Protein AF-0000000084980316 (afdb_homodimer)

Sequence (642 aa):
MLSRNDYMFKKIIIVFTNKGEKFRIQNDNLIVEDNNGEIILQSTGYRIFSLWIVGNYNITTPLINRAKKFGYSIFLFSHSFRIIESFCIPLEGNTLLRQRQFYNENNFDIAKHFVKNKIENQKYALKKSDLDNLILNNVNLKLDEYYNKIDSIEDDKSLLGIEGAASRLYFSTLFIGKDWKGRKPRVKHDINNCLMDLGYTLLFTYIEALLKCFGFDSYIGVYHKIFYKRKSLVCDMIEPFRPIIDYQIVKMNNLNMIDNNDFTIRNFQVTLNYKDSKKYVGCLMKAILDNREDLFMYVQNYYRAFMKNKNIVDFPVYKFRMLSRNDYMFKKIIIVFTNKGEKFRIQNDNLIVEDNNGEIILQSTGYRIFSLWIVGNYNITTPLINRAKKFGYSIFLFSHSFRIIESFCIPLEGNTLLRQRQFYNENNFDIAKHFVKNKIENQKYALKKSDLDNLILNNVNLKLDEYYNKIDSIEDDKSLLGIEGAASRLYFSTLFIGKDWKGRKPRVKHDINNCLMDLGYTLLFTYIEALLKCFGFDSYIGVYHKIFYKRKSLVCDMIEPFRPIIDYQIVKMNNLNMIDNNDFTIRNFQVTLNYKDSKKYVGCLMKAILDNREDLFMYVQNYYRAFMKNKNIVDFPVYKFR

Secondary structure (DSSP, 8-state):
---HHHHTT-EEEEEEESS--EEEEETTEEEEE-TTS-EEEEEEGGGEEEEEEEE--EEEHHHHHHHHHHT-EEEEE-TTS-EEEEE----TTHHHHHHHHHH-S-HHHHHHHHHHHHHHHHHHHHHHTT--HHHHHHHHHHHHHHHHHGGG--SHHHHHHHHHHHHHHHHHHHTTTS------TTT--SHHHHHHHHHHHHHHHHHHHHHHHTT--TT--SSS---TT--HHHHHHTGGGHHHHHHHHHHHHHTT---GGGEEEETTEEEE-GGGHHHHHHHHHHHHHTTHHHHHHHHHHHHHHHHTT--GGGS------/---HHHHTT-EEEEEEESS--EEEEETTEEEEE-TTS-EEEEEEGGGEEEEEEEE--EEEHHHHHHHHHHT-EEEEE-TTS-EEEEE----TTHHHHHHHHHH-S-HHHHHHHHHHHHHHHHHHHHHHTT--HHHHHHHHHHHHHHHHHGGG--SHHHHHHHHHHHHHHHHHHHTTTS------TTT--SHHHHHHHHHHHHHHHHHHHHHHHTT--TT--SSS---TT--HHHHHHTGGGHHHHHHHHHHHHHTT---GGGEEEETTEEEE-GGGHHHHHHHHHHHHHTTHHHHHHHHHHHHHHHHTT--GGGS------

Nearest PDB structures (foldseek):
  4n06-assembly1_A  TM=7.515E-01  e=4.779E-16  Archaeoglobus fulgidus DSM 4304
  6opm-assembly1_D  TM=7.312E-01  e=1.564E-14  Methanosarcina mazei
  6opm-assembly1_C  TM=6.712E-01  e=4.541E-14  Methanosarcina mazei
  7cr6-assembly1_D  TM=7.604E-01  e=5.358E-11  Synechocystis sp. PCC 6803 substr. Kazusa
  4wj0-assembly1_A  TM=6.503E-01  e=7.715E-12  Pyrococcus horikoshii OT3

Radius of gyration: 29.01 Å; Cα contacts (8 Å, |Δi|>4): 928; chains: 2; bounding box: 63×92×52 Å

Structure (mmCIF, N/CA/C/O backbone):
data_AF-0000000084980316-model_v1
#
loop_
_entity.id
_entity.type
_entity.pdbx_description
1 polymer 'CRISPR-associated endonuclease Cas1'
#
loop_
_atom_site.group_PDB
_atom_site.id
_atom_site.type_symbol
_atom_site.label_atom_id
_atom_site.label_alt_id
_atom_site.label_comp_id
_atom_site.label_asym_id
_atom_site.label_entity_id
_atom_site.label_seq_id
_atom_site.pdbx_PDB_ins_code
_atom_site.Cartn_x
_atom_site.Cartn_y
_atom_site.Cartn_z
_atom_site.occupancy
_atom_site.B_iso_or_equiv
_atom_site.auth_seq_id
_atom_site.auth_comp_id
_atom_site.auth_asym_id
_atom_site.auth_atom_id
_atom_site.pdbx_PDB_model_num
ATOM 1 N N . MET A 1 1 ? -5.055 -6.699 16.484 1 28.53 1 MET A N 1
ATOM 2 C CA . MET A 1 1 ? -5.66 -5.504 17.062 1 28.53 1 MET A CA 1
ATOM 3 C C . MET A 1 1 ? -4.711 -4.836 18.047 1 28.53 1 MET A C 1
ATOM 5 O O . MET A 1 1 ? -4.25 -5.473 19 1 28.53 1 MET A O 1
ATOM 9 N N . LEU A 1 2 ? -4.102 -3.715 17.734 1 39.44 2 LEU A N 1
ATOM 10 C CA . LEU A 1 2 ? -3.18 -3.072 18.672 1 39.44 2 LEU A CA 1
ATOM 11 C C . LEU A 1 2 ? -3.879 -2.725 19.969 1 39.44 2 LEU A C 1
ATOM 13 O O . LEU A 1 2 ? -4.926 -2.072 19.969 1 39.44 2 LEU A O 1
ATOM 17 N N . SER A 1 3 ? -3.717 -3.338 20.969 1 36.78 3 SER A N 1
ATOM 18 C CA . SER A 1 3 ? -4.273 -2.941 22.266 1 36.78 3 SER A CA 1
ATOM 19 C C . SER A 1 3 ? -3.904 -1.502 22.609 1 36.78 3 SER A C 1
ATOM 21 O O . SER A 1 3 ? -2.898 -0.98 22.125 1 36.78 3 SER A O 1
ATOM 23 N N . ARG A 1 4 ? -4.777 -0.68 23.328 1 39.56 4 ARG A N 1
ATOM 24 C CA . ARG A 1 4 ? -4.668 0.677 23.844 1 39.56 4 ARG A CA 1
ATOM 25 C C . ARG A 1 4 ? -3.285 0.922 24.453 1 39.56 4 ARG A C 1
ATOM 27 O O . ARG A 1 4 ? -2.699 1.988 24.25 1 39.56 4 ARG A O 1
ATOM 34 N N . ASN A 1 5 ? -2.883 -0.048 25.25 1 44.59 5 ASN A N 1
ATOM 35 C CA . ASN A 1 5 ? -1.67 0.101 26.047 1 44.59 5 ASN A CA 1
ATOM 36 C C . ASN A 1 5 ? -0.42 0.095 25.172 1 44.59 5 ASN A C 1
ATOM 38 O O . ASN A 1 5 ? 0.581 0.731 25.5 1 44.59 5 ASN A O 1
ATOM 42 N N . ASP A 1 6 ? -0.487 -0.628 24.109 1 47.53 6 ASP A N 1
ATOM 43 C CA . ASP A 1 6 ? 0.7 -0.766 23.266 1 47.53 6 ASP A CA 1
ATOM 44 C C . ASP A 1 6 ? 0.985 0.525 22.5 1 47.53 6 ASP A C 1
ATOM 46 O O . ASP A 1 6 ? 2.145 0.886 22.297 1 47.53 6 ASP A O 1
ATOM 50 N N . TYR A 1 7 ? -0.041 1.207 22.031 1 49.5 7 TYR A N 1
ATOM 51 C CA . TYR A 1 7 ? 0.067 2.439 21.266 1 49.5 7 TYR A CA 1
ATOM 52 C C . TYR A 1 7 ? 0.482 3.605 22.156 1 49.5 7 TYR A C 1
ATOM 54 O O . TYR A 1 7 ? 1.137 4.543 21.688 1 49.5 7 TYR A O 1
ATOM 62 N N . MET A 1 8 ? 0.1 3.436 23.422 1 53 8 MET A N 1
ATOM 63 C CA . MET A 1 8 ? 0.363 4.59 24.281 1 53 8 MET A CA 1
ATOM 64 C C . MET A 1 8 ? 1.858 4.883 24.344 1 53 8 MET A C 1
ATOM 66 O O . MET A 1 8 ? 2.262 6.02 24.594 1 53 8 MET A O 1
ATOM 70 N N . PHE A 1 9 ? 2.654 3.854 23.922 1 64.69 9 PHE A N 1
ATOM 71 C CA . PHE A 1 9 ? 4.059 4.152 24.188 1 64.69 9 PHE A CA 1
ATOM 72 C C . PHE A 1 9 ? 4.852 4.207 22.875 1 64.69 9 PHE A C 1
ATOM 74 O O . PHE A 1 9 ? 6.062 4.438 22.891 1 64.69 9 PHE A O 1
ATOM 81 N N . LYS A 1 10 ? 4.008 4.203 21.797 1 80.69 10 LYS A N 1
ATOM 82 C CA . LYS A 1 10 ? 4.797 4.242 20.562 1 80.69 10 LYS A CA 1
ATOM 83 C C . LYS A 1 10 ? 4.91 5.664 20.031 1 80.69 10 LYS A C 1
ATOM 85 O O . LYS A 1 10 ? 4.047 6.504 20.297 1 80.69 10 LYS A O 1
ATOM 90 N N . LYS A 1 11 ? 6.043 5.898 19.484 1 85.81 11 LYS A N 1
ATOM 91 C CA . LYS A 1 11 ? 6.336 7.254 19.031 1 85.81 11 LYS A CA 1
ATOM 92 C C . LYS A 1 11 ? 6.621 7.273 17.531 1 85.81 11 LYS A C 1
ATOM 94 O O . LYS A 1 11 ? 7.016 6.258 16.953 1 85.81 11 LYS A O 1
ATOM 99 N N . ILE A 1 12 ? 6.266 8.414 16.969 1 88.94 12 ILE A N 1
ATOM 100 C CA . ILE A 1 12 ? 6.695 8.688 15.609 1 88.94 12 ILE A CA 1
ATOM 101 C C . ILE A 1 12 ? 8.102 9.281 15.609 1 88.94 12 ILE A C 1
ATOM 103 O O . ILE A 1 12 ? 8.359 10.273 16.297 1 88.94 12 ILE A O 1
ATOM 107 N N . ILE A 1 13 ? 8.969 8.625 14.945 1 90.94 13 ILE A N 1
ATOM 108 C CA . ILE A 1 13 ? 10.344 9.109 14.852 1 90.94 13 ILE A CA 1
ATOM 109 C C . ILE A 1 13 ? 10.555 9.781 13.5 1 90.94 13 ILE A C 1
ATOM 111 O O . ILE A 1 13 ? 10.32 9.172 12.453 1 90.94 13 ILE A O 1
ATOM 115 N N . ILE A 1 14 ? 10.953 10.969 13.539 1 89.62 14 ILE A N 1
ATOM 116 C CA . ILE A 1 14 ? 11.258 11.719 12.32 1 89.62 14 ILE A CA 1
ATOM 117 C C . ILE A 1 14 ? 12.758 11.953 12.219 1 89.62 14 ILE A C 1
ATOM 119 O O . ILE A 1 14 ? 13.367 12.516 13.133 1 89.62 14 ILE A O 1
ATOM 123 N N . VAL A 1 15 ? 13.375 11.531 11.141 1 90.5 15 VAL A N 1
ATOM 124 C CA . VAL A 1 15 ? 14.805 11.688 10.938 1 90.5 15 VAL A CA 1
ATOM 125 C C . VAL A 1 15 ? 15.062 12.5 9.664 1 90.5 15 VAL A C 1
ATOM 127 O O . VAL A 1 15 ? 14.594 12.133 8.586 1 90.5 15 VAL A O 1
ATOM 130 N N . PHE A 1 16 ? 15.781 13.539 9.789 1 88 16 PHE A N 1
ATOM 131 C CA . PHE A 1 16 ? 16.203 14.336 8.641 1 88 16 PHE A CA 1
ATOM 132 C C . PHE A 1 16 ? 17.578 13.883 8.141 1 88 16 PHE A C 1
ATOM 134 O O . PHE A 1 16 ? 18.547 13.898 8.891 1 88 16 PHE A O 1
ATOM 141 N N . THR A 1 17 ?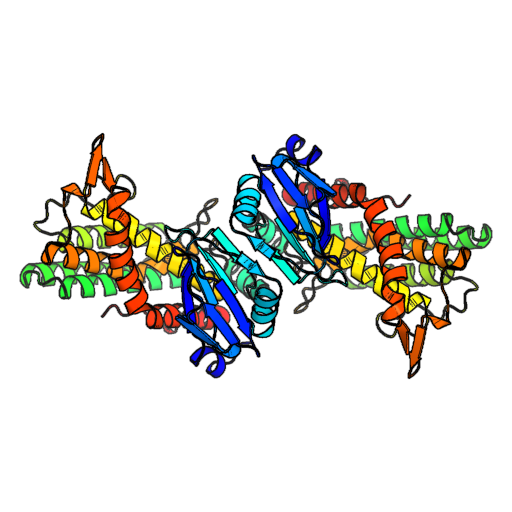 17.703 13.422 6.883 1 88.38 17 THR A N 1
ATOM 142 C CA . THR A 1 17 ? 18.922 12.828 6.348 1 88.38 17 THR A CA 1
ATOM 143 C C . THR A 1 17 ? 19.562 13.75 5.312 1 88.38 17 THR A C 1
ATOM 145 O O . THR A 1 17 ? 19.891 13.32 4.207 1 88.38 17 THR A O 1
ATOM 148 N N . ASN A 1 18 ? 19.75 14.914 5.605 1 79.75 18 ASN A N 1
ATOM 149 C CA . ASN A 1 18 ? 20.312 15.891 4.68 1 79.75 18 ASN A CA 1
ATOM 150 C C . ASN A 1 18 ? 21.828 15.984 4.816 1 79.75 18 ASN A C 1
ATOM 152 O O . ASN A 1 18 ? 22.484 16.609 3.986 1 79.75 18 ASN A O 1
ATOM 156 N N . LYS A 1 19 ? 22.422 15.375 5.816 1 81.12 19 LYS A N 1
ATOM 157 C CA . LYS A 1 19 ? 23.859 15.516 6.074 1 81.12 19 LYS A CA 1
ATOM 158 C C . LYS A 1 19 ? 24.562 14.156 6.02 1 81.12 19 LYS A C 1
ATOM 160 O O . LYS A 1 19 ? 25.641 13.992 6.586 1 81.12 19 LYS A O 1
ATOM 165 N N . GLY A 1 20 ? 23.891 13.133 5.48 1 81.62 20 GLY A N 1
ATOM 166 C CA . GLY A 1 20 ? 24.516 11.828 5.316 1 81.62 20 GLY A CA 1
ATOM 167 C C . GLY A 1 20 ? 24.234 10.883 6.465 1 81.62 20 GLY A C 1
ATOM 168 O O . GLY A 1 20 ? 25.062 10.031 6.797 1 81.62 20 GLY A O 1
ATOM 169 N N . GLU A 1 21 ? 23.219 11.039 7.168 1 86.06 21 GLU A N 1
ATOM 170 C CA . GLU A 1 21 ? 22.812 10.156 8.258 1 86.06 21 GLU A CA 1
ATOM 171 C C . GLU A 1 21 ? 22.562 8.734 7.75 1 86.06 21 GLU A C 1
ATOM 173 O O . GLU A 1 21 ? 22.094 8.547 6.625 1 86.06 21 GLU A O 1
ATOM 178 N N . LYS A 1 22 ? 22.938 7.742 8.68 1 87.88 22 LYS A N 1
ATOM 179 C CA . LYS A 1 22 ? 22.781 6.336 8.328 1 87.88 22 LYS A CA 1
ATOM 180 C C . LYS A 1 22 ? 21.953 5.594 9.359 1 87.88 22 LYS A C 1
ATOM 182 O O . LYS A 1 22 ? 21.984 5.922 10.547 1 87.88 22 LYS A O 1
ATOM 187 N N . PHE A 1 23 ? 21.219 4.617 8.82 1 91.69 23 PHE A N 1
ATOM 188 C CA . PHE A 1 23 ? 20.406 3.779 9.688 1 91.69 23 PHE A CA 1
ATOM 189 C C . PHE A 1 23 ? 21.094 2.443 9.953 1 91.69 23 PHE A C 1
ATOM 191 O O . PHE A 1 23 ? 21.625 1.823 9.031 1 91.69 23 PHE A O 1
ATOM 198 N N . ARG A 1 24 ? 21.078 2.098 11.172 1 90.31 24 ARG A N 1
ATOM 199 C CA . ARG A 1 24 ? 21.656 0.819 11.578 1 90.31 24 ARG A CA 1
ATOM 200 C C . ARG A 1 24 ? 20.75 0.108 12.586 1 90.31 24 ARG A C 1
ATOM 202 O O . ARG A 1 24 ? 20.156 0.748 13.445 1 90.31 24 ARG A O 1
ATOM 209 N N . ILE A 1 25 ? 20.641 -1.232 12.375 1 92.56 25 ILE A N 1
ATOM 210 C CA . ILE A 1 25 ? 19.875 -2.049 13.305 1 92.56 25 ILE A CA 1
ATOM 211 C C . ILE A 1 25 ? 20.828 -2.844 14.203 1 92.56 25 ILE A C 1
ATOM 213 O O . ILE A 1 25 ? 21.719 -3.535 13.703 1 92.56 25 ILE A O 1
ATOM 217 N N . GLN A 1 26 ? 20.672 -2.621 15.492 1 90.69 26 GLN A N 1
ATOM 218 C CA . GLN A 1 26 ? 21.453 -3.365 16.469 1 90.69 26 GLN A CA 1
ATOM 219 C C . GLN A 1 26 ? 20.562 -3.924 17.578 1 90.69 26 GLN A C 1
ATOM 221 O O . GLN A 1 26 ? 19.906 -3.164 18.297 1 90.69 26 GLN A O 1
ATOM 226 N N . ASN A 1 27 ? 20.547 -5.258 17.875 1 88.06 27 ASN A N 1
ATOM 227 C CA . ASN A 1 27 ? 19.781 -5.91 18.922 1 88.06 27 ASN A CA 1
ATOM 228 C C . ASN A 1 27 ? 18.344 -5.383 18.984 1 88.06 27 ASN A C 1
ATOM 230 O O . ASN A 1 27 ? 17.875 -4.992 20.062 1 88.06 27 ASN A O 1
ATOM 234 N N . ASP A 1 28 ? 17.656 -5.145 18.016 1 89.62 28 ASP A N 1
ATOM 235 C CA . ASP A 1 28 ? 16.266 -4.742 17.875 1 89.62 28 ASP A CA 1
ATOM 236 C C . ASP A 1 28 ? 16.109 -3.232 18.047 1 89.62 28 ASP A C 1
ATOM 238 O O . ASP A 1 28 ? 14.992 -2.729 18.188 1 89.62 28 ASP A O 1
ATOM 242 N N . ASN A 1 29 ? 17.312 -2.559 18.062 1 92.62 29 ASN A N 1
ATOM 243 C CA . ASN A 1 29 ? 17.297 -1.103 18.156 1 92.62 29 ASN A CA 1
ATOM 244 C C . ASN A 1 29 ? 17.562 -0.445 16.812 1 92.62 29 ASN A C 1
ATOM 246 O O . ASN A 1 29 ? 18.406 -0.92 16.031 1 92.62 29 ASN A O 1
ATOM 250 N N . LEU A 1 30 ? 16.766 0.558 16.609 1 94.12 30 LEU A N 1
ATOM 251 C CA . LEU A 1 30 ? 17.078 1.45 15.5 1 94.12 30 LEU A CA 1
ATOM 252 C C . LEU A 1 30 ? 18.094 2.514 15.914 1 94.12 30 LEU A C 1
ATOM 254 O O . LEU A 1 30 ? 17.859 3.258 16.875 1 94.12 30 LEU A O 1
ATOM 258 N N . ILE A 1 31 ? 19.203 2.494 15.266 1 94.56 31 ILE A N 1
ATOM 259 C CA . ILE A 1 31 ? 20.25 3.475 15.531 1 94.56 31 ILE A CA 1
ATOM 260 C C . ILE A 1 31 ? 20.453 4.359 14.305 1 94.56 31 ILE A C 1
ATOM 262 O O . ILE A 1 31 ? 20.562 3.859 13.18 1 94.56 31 ILE A O 1
ATOM 266 N N . VAL A 1 32 ? 20.391 5.641 14.531 1 92.75 32 VAL A N 1
ATOM 267 C CA . VAL A 1 32 ? 20.703 6.594 13.477 1 92.75 32 VAL A CA 1
ATOM 268 C C . VAL A 1 32 ? 22.031 7.293 13.789 1 92.75 32 VAL A C 1
ATOM 270 O O . VAL A 1 32 ? 22.188 7.863 14.867 1 92.75 32 VAL A O 1
ATOM 273 N N . GLU A 1 33 ? 22.906 7.207 12.852 1 92.69 33 GLU A N 1
ATOM 274 C CA . GLU A 1 33 ? 24.219 7.816 13.008 1 92.69 33 GLU A CA 1
ATOM 275 C C . GLU A 1 33 ? 24.422 8.961 12.023 1 92.69 33 GLU A C 1
ATOM 277 O O . GLU A 1 33 ? 23.891 8.93 10.906 1 92.69 33 GLU A O 1
ATOM 282 N N . ASP A 1 34 ? 25.156 9.984 12.516 1 88.5 34 ASP A N 1
ATOM 283 C CA . ASP A 1 34 ? 25.484 11.07 11.602 1 88.5 34 ASP A CA 1
ATOM 284 C C . ASP A 1 34 ? 26.688 10.719 10.742 1 88.5 34 ASP A C 1
ATOM 286 O O . ASP A 1 34 ? 27.156 9.578 10.758 1 88.5 34 ASP A O 1
ATOM 290 N N . ASN A 1 35 ? 27.094 11.664 9.898 1 86.56 35 ASN A N 1
ATOM 291 C CA . ASN A 1 35 ? 28.188 11.438 8.953 1 86.56 35 ASN A CA 1
ATOM 292 C C . ASN A 1 35 ? 29.484 11.109 9.672 1 86.56 35 ASN A C 1
ATOM 294 O O . ASN A 1 35 ? 30.375 10.461 9.102 1 86.56 35 ASN A O 1
ATOM 298 N N . ASN A 1 36 ? 29.609 11.516 10.883 1 88.88 36 ASN A N 1
ATOM 299 C CA . ASN A 1 36 ? 30.828 11.281 11.656 1 88.88 36 ASN A CA 1
ATOM 300 C C . ASN A 1 36 ? 30.734 9.992 12.469 1 88.88 36 ASN A C 1
ATOM 302 O O . ASN A 1 36 ? 31.656 9.656 13.219 1 88.88 36 ASN A O 1
ATOM 306 N N . GLY A 1 37 ? 29.625 9.344 12.414 1 87.31 37 GLY A N 1
ATOM 307 C CA . GLY A 1 37 ? 29.453 8.086 13.109 1 87.31 37 GLY A CA 1
ATOM 308 C C . GLY A 1 37 ? 28.875 8.242 14.5 1 87.31 37 GLY A C 1
ATOM 309 O O . GLY A 1 37 ? 28.797 7.281 15.266 1 87.31 37 GLY A O 1
ATOM 310 N N . GLU A 1 38 ? 28.516 9.438 14.852 1 91.12 38 GLU A N 1
ATOM 311 C CA . GLU A 1 38 ? 27.922 9.688 16.156 1 91.12 38 GLU A CA 1
ATOM 312 C C . GLU A 1 38 ? 26.438 9.336 16.156 1 91.12 38 GLU A C 1
ATOM 314 O O . GLU A 1 38 ? 25.719 9.648 15.203 1 91.12 38 GLU A O 1
ATOM 319 N N . ILE A 1 39 ? 26.047 8.734 17.25 1 91.69 39 ILE A N 1
ATOM 320 C CA . ILE A 1 39 ? 24.656 8.336 17.391 1 91.69 39 ILE A CA 1
ATOM 321 C C . ILE A 1 39 ? 23.797 9.555 17.672 1 91.69 39 ILE A C 1
ATOM 323 O O . ILE A 1 39 ? 24.016 10.273 18.656 1 91.69 39 ILE A O 1
ATOM 327 N N . ILE A 1 40 ? 22.844 9.82 16.859 1 89.25 40 ILE A N 1
ATOM 328 C CA . ILE A 1 40 ? 21.984 10.984 17.047 1 89.25 40 ILE A CA 1
ATOM 329 C C . ILE A 1 40 ? 20.625 10.539 17.594 1 89.25 40 ILE A C 1
ATOM 331 O O . ILE A 1 40 ? 19.906 11.328 18.203 1 89.25 40 ILE A O 1
ATOM 335 N N . LEU A 1 41 ? 20.266 9.281 17.312 1 91 41 LEU A N 1
ATOM 336 C CA . LEU A 1 41 ? 18.984 8.766 17.781 1 91 41 LEU A CA 1
ATOM 337 C C . LEU A 1 41 ? 19.062 7.254 17.984 1 91 41 LEU A C 1
ATOM 339 O O . LEU A 1 41 ? 19.688 6.543 17.203 1 91 41 LEU A O 1
ATOM 343 N N . GLN A 1 42 ? 18.547 6.828 19.031 1 92.81 42 GLN A N 1
ATOM 344 C CA . GLN A 1 42 ? 18.406 5.406 19.328 1 92.81 42 GLN A CA 1
ATOM 345 C C . GLN A 1 42 ? 17.047 5.094 19.938 1 92.81 42 GLN A C 1
ATOM 347 O O . GLN A 1 42 ? 16.578 5.812 20.812 1 92.81 42 GLN A O 1
ATOM 352 N N . SER A 1 43 ? 16.375 4.137 19.406 1 93.19 43 SER A N 1
ATOM 353 C CA . SER A 1 43 ? 15.07 3.725 19.906 1 93.19 43 SER A CA 1
ATOM 354 C C . SER A 1 43 ? 14.844 2.23 19.688 1 93.19 43 SER A C 1
ATOM 356 O O . SER A 1 43 ? 15.234 1.68 18.656 1 93.19 43 SER A O 1
ATOM 358 N N . THR A 1 44 ? 14.234 1.654 20.688 1 91.94 44 THR A N 1
ATOM 359 C CA . THR A 1 44 ? 13.883 0.25 20.516 1 91.94 44 THR A CA 1
ATOM 360 C C . THR A 1 44 ? 12.742 0.098 19.516 1 91.94 44 THR A C 1
ATOM 362 O O . THR A 1 44 ? 11.836 0.937 19.469 1 91.94 44 THR A O 1
ATOM 365 N N . GLY A 1 45 ? 12.773 -0.921 18.75 1 90.94 45 GLY A N 1
ATOM 366 C CA . GLY A 1 45 ? 11.797 -1.15 17.688 1 90.94 45 GLY A CA 1
ATOM 367 C C . GLY A 1 45 ? 10.367 -1.188 18.203 1 90.94 45 GLY A C 1
ATOM 368 O O . GLY A 1 45 ? 9.461 -0.684 17.531 1 90.94 45 GLY A O 1
ATOM 369 N N . TYR A 1 46 ? 10.156 -1.688 19.328 1 89 46 TYR A N 1
ATOM 370 C CA . TYR A 1 46 ? 8.805 -1.86 19.844 1 89 46 TYR A CA 1
ATOM 371 C C . TYR A 1 46 ? 8.203 -0.523 20.266 1 89 46 TYR A C 1
ATOM 373 O O . TYR A 1 46 ? 6.992 -0.415 20.453 1 89 46 TYR A O 1
ATOM 381 N N . ARG A 1 47 ? 9.023 0.541 20.359 1 90.62 47 ARG A N 1
ATOM 382 C CA . ARG A 1 47 ? 8.547 1.858 20.766 1 90.62 47 ARG A CA 1
ATOM 383 C C . ARG A 1 47 ? 8.242 2.732 19.562 1 90.62 47 ARG A C 1
ATOM 385 O O . ARG A 1 47 ? 7.777 3.865 19.703 1 90.62 47 ARG A O 1
ATOM 392 N N . ILE A 1 48 ? 8.531 2.217 18.469 1 92 48 ILE A N 1
ATOM 393 C CA . ILE A 1 48 ? 8.352 3.018 17.266 1 92 48 ILE A CA 1
ATOM 394 C C . ILE A 1 48 ? 6.992 2.717 16.641 1 92 48 ILE A C 1
ATOM 396 O O . ILE A 1 48 ? 6.652 1.555 16.391 1 92 48 ILE A O 1
ATOM 400 N N . PHE A 1 49 ? 6.18 3.756 16.453 1 90.31 49 PHE A N 1
ATOM 401 C CA . PHE A 1 49 ? 4.922 3.641 15.727 1 90.31 49 PHE A CA 1
ATOM 402 C C . PHE A 1 49 ? 5.141 3.805 14.227 1 90.31 49 PHE A C 1
ATOM 404 O O . PHE A 1 49 ? 4.586 3.049 13.43 1 90.31 49 PHE A O 1
ATOM 411 N N . SER A 1 50 ? 5.914 4.742 13.93 1 92.69 50 SER A N 1
ATOM 412 C CA . SER A 1 50 ? 6.254 5.027 12.539 1 92.69 50 SER A CA 1
ATOM 413 C C . SER A 1 50 ? 7.602 5.734 12.438 1 92.69 50 SER A C 1
ATOM 415 O O . SER A 1 50 ? 7.961 6.531 13.305 1 92.69 50 SER A O 1
ATOM 417 N N . LEU A 1 51 ? 8.32 5.402 11.406 1 93.69 51 LEU A N 1
ATOM 418 C CA . LEU A 1 51 ? 9.586 6.047 11.094 1 93.69 51 LEU A CA 1
ATOM 419 C C . LEU A 1 51 ? 9.469 6.918 9.852 1 93.69 51 LEU A C 1
ATOM 421 O O . LEU A 1 51 ? 9.141 6.422 8.773 1 93.69 51 LEU A O 1
ATOM 425 N N . TRP A 1 52 ? 9.68 8.172 10.039 1 93.69 52 TRP A N 1
ATOM 426 C CA . TRP A 1 52 ? 9.609 9.125 8.93 1 93.69 52 TRP A CA 1
ATOM 427 C C . TRP A 1 52 ? 11.008 9.609 8.547 1 93.69 52 TRP A C 1
ATOM 429 O O . TRP A 1 52 ? 11.703 10.227 9.359 1 93.69 52 TRP A O 1
ATOM 439 N N . ILE A 1 53 ? 11.445 9.32 7.344 1 94.06 53 ILE A N 1
ATOM 440 C CA . ILE A 1 53 ? 12.758 9.727 6.844 1 94.06 53 ILE A CA 1
ATOM 441 C C . ILE A 1 53 ? 12.594 10.867 5.844 1 94.06 53 ILE A C 1
ATOM 443 O O . ILE A 1 53 ? 11.945 10.711 4.809 1 94.06 53 ILE A O 1
ATOM 447 N N . VAL A 1 54 ? 13.219 11.977 6.109 1 91.56 54 VAL A N 1
ATOM 448 C CA . VAL A 1 54 ? 13.086 13.164 5.266 1 91.56 54 VAL A CA 1
ATOM 449 C C . VAL A 1 54 ? 14.406 13.438 4.551 1 91.56 54 VAL A C 1
ATOM 451 O O . VAL A 1 54 ? 15.422 13.695 5.195 1 91.56 54 VAL A O 1
ATOM 454 N N . GLY A 1 55 ? 14.398 13.414 3.234 1 91.19 55 GLY A N 1
ATOM 455 C CA . GLY A 1 55 ? 15.609 13.664 2.467 1 91.19 55 GLY A CA 1
ATOM 456 C C . GLY A 1 55 ? 16.109 12.438 1.729 1 91.19 55 GLY A C 1
ATOM 457 O O . GLY A 1 55 ? 15.352 11.797 0.998 1 91.19 55 GLY A O 1
ATOM 458 N N . ASN A 1 56 ? 17.469 12.172 1.866 1 89.75 56 ASN A N 1
ATOM 459 C CA . ASN A 1 56 ? 18.062 11.008 1.212 1 89.75 56 ASN A CA 1
ATOM 460 C C . ASN A 1 56 ? 17.938 9.758 2.082 1 89.75 56 ASN A C 1
ATOM 462 O O . ASN A 1 56 ? 18.094 9.828 3.303 1 89.75 56 ASN A O 1
ATOM 466 N N . TYR A 1 57 ? 17.703 8.656 1.452 1 86.62 57 TYR A N 1
ATOM 467 C CA . TYR A 1 57 ? 17.5 7.457 2.252 1 86.62 57 TYR A CA 1
ATOM 468 C C . TYR A 1 57 ? 18.219 6.262 1.637 1 86.62 57 TYR A C 1
ATOM 470 O O . TYR A 1 57 ? 18.484 6.242 0.433 1 86.62 57 TYR A O 1
ATOM 478 N N . ASN A 1 58 ? 18.625 5.418 2.469 1 88.75 58 ASN A N 1
ATOM 479 C CA . ASN A 1 58 ? 19.156 4.09 2.188 1 88.75 58 ASN A CA 1
ATOM 480 C C . ASN A 1 58 ? 18.469 3.02 3.033 1 88.75 58 ASN A C 1
ATOM 482 O O . ASN A 1 58 ? 18.844 2.805 4.191 1 88.75 58 ASN A O 1
ATOM 486 N N . ILE A 1 59 ? 17.578 2.326 2.418 1 90.5 59 ILE A N 1
ATOM 487 C CA . ILE A 1 59 ? 16.766 1.345 3.137 1 90.5 59 ILE A CA 1
ATOM 488 C C . ILE A 1 59 ? 17.359 -0.051 2.932 1 90.5 59 ILE A C 1
ATOM 490 O O . ILE A 1 59 ? 17.453 -0.532 1.8 1 90.5 59 ILE A O 1
ATOM 494 N N . THR A 1 60 ? 17.688 -0.664 4.027 1 90.38 60 THR A N 1
ATOM 495 C CA . THR A 1 60 ? 18.359 -1.963 3.953 1 90.38 60 THR A CA 1
ATOM 496 C C . THR A 1 60 ? 17.406 -3.074 4.406 1 90.38 60 THR A C 1
ATOM 498 O O . THR A 1 60 ? 16.359 -2.803 4.992 1 90.38 60 THR A O 1
ATOM 501 N N . THR A 1 61 ? 17.812 -4.312 4.16 1 90.5 61 THR A N 1
ATOM 502 C CA . THR A 1 61 ? 17.062 -5.504 4.531 1 90.5 61 THR A CA 1
ATOM 503 C C . THR A 1 61 ? 16.812 -5.535 6.035 1 90.5 61 THR A C 1
ATOM 505 O O . THR A 1 61 ? 15.672 -5.723 6.477 1 90.5 61 THR A O 1
ATOM 508 N N . PRO A 1 62 ? 17.828 -5.258 6.832 1 91 62 PRO A N 1
ATOM 509 C CA . PRO A 1 62 ? 17.578 -5.305 8.281 1 91 62 PRO A CA 1
ATOM 510 C C . PRO A 1 62 ? 16.547 -4.285 8.742 1 91 62 PRO A C 1
ATOM 512 O O . PRO A 1 62 ? 15.75 -4.57 9.633 1 91 62 PRO A O 1
ATOM 515 N N . LEU A 1 63 ? 16.578 -3.146 8.156 1 92.69 63 LEU A N 1
ATOM 516 C CA . LEU A 1 63 ? 15.641 -2.102 8.547 1 92.69 63 LEU A CA 1
ATOM 517 C C . LEU A 1 63 ? 14.203 -2.52 8.242 1 92.69 63 LEU A C 1
ATOM 519 O O . LEU A 1 63 ? 13.32 -2.395 9.094 1 92.69 63 LEU A O 1
ATOM 523 N N . ILE A 1 64 ? 13.961 -3.012 7.082 1 93.12 64 ILE A N 1
ATOM 524 C CA . ILE A 1 64 ? 12.633 -3.445 6.668 1 93.12 64 ILE A CA 1
ATOM 525 C C . ILE A 1 64 ? 12.18 -4.613 7.535 1 93.12 64 ILE A C 1
ATOM 527 O O . ILE A 1 64 ? 11.039 -4.641 8.008 1 93.12 64 ILE A O 1
ATOM 531 N N . ASN A 1 65 ? 13.055 -5.531 7.719 1 92 65 ASN A N 1
ATOM 532 C CA . ASN A 1 65 ? 12.711 -6.699 8.523 1 92 65 ASN A CA 1
ATOM 533 C C . ASN A 1 65 ? 12.32 -6.309 9.945 1 92 65 ASN A C 1
ATOM 535 O O . ASN A 1 65 ? 11.375 -6.863 10.516 1 92 65 ASN A O 1
ATOM 539 N N . ARG A 1 66 ? 13.016 -5.422 10.469 1 92.19 66 ARG A N 1
ATOM 540 C CA . ARG A 1 66 ? 12.711 -4.988 11.828 1 92.19 66 ARG A CA 1
ATOM 541 C C . ARG A 1 66 ? 11.398 -4.219 11.875 1 92.19 66 ARG A C 1
ATOM 543 O O . ARG A 1 66 ? 10.617 -4.371 12.82 1 92.19 66 ARG A O 1
ATOM 550 N N . ALA A 1 67 ? 11.219 -3.348 10.93 1 92.62 67 ALA A N 1
ATOM 551 C CA . ALA A 1 67 ? 9.945 -2.633 10.844 1 92.62 67 ALA A CA 1
ATOM 552 C C . ALA A 1 67 ? 8.773 -3.604 10.789 1 92.62 67 ALA A C 1
ATOM 554 O O . ALA A 1 67 ? 7.762 -3.406 11.477 1 92.62 67 ALA A O 1
ATOM 555 N N . LYS A 1 68 ? 8.898 -4.609 10.047 1 90.12 68 LYS A N 1
ATOM 556 C CA . LYS A 1 68 ? 7.855 -5.625 9.945 1 90.12 68 LYS A CA 1
ATOM 557 C C . LYS A 1 68 ? 7.695 -6.387 11.25 1 90.12 68 LYS A C 1
ATOM 559 O O . LYS A 1 68 ? 6.574 -6.66 11.688 1 90.12 68 LYS A O 1
ATOM 564 N N . LYS A 1 69 ? 8.812 -6.734 11.773 1 90 69 LYS A N 1
ATOM 565 C CA . LYS A 1 69 ? 8.797 -7.48 13.023 1 90 69 LYS A CA 1
ATOM 566 C C . LYS A 1 69 ? 8.055 -6.715 14.117 1 90 69 LYS A C 1
ATOM 568 O O . LYS A 1 69 ? 7.227 -7.285 14.828 1 90 69 LYS A O 1
ATOM 573 N N . PHE A 1 70 ? 8.344 -5.449 14.219 1 90.19 70 PHE A N 1
ATOM 574 C CA . PHE A 1 70 ? 7.785 -4.668 15.32 1 90.19 70 PHE A CA 1
ATOM 575 C C . PHE A 1 70 ? 6.523 -3.936 14.875 1 90.19 70 PHE A C 1
ATOM 577 O O . PHE A 1 70 ? 5.859 -3.287 15.688 1 90.19 70 PHE A O 1
ATOM 584 N N . GLY A 1 71 ? 6.242 -3.928 13.609 1 87.94 71 GLY A N 1
ATOM 585 C CA . GLY A 1 71 ? 4.973 -3.439 13.094 1 87.94 71 GLY A CA 1
ATOM 586 C C . GLY A 1 71 ? 4.941 -1.935 12.914 1 87.94 71 GLY A C 1
ATOM 587 O O . GLY A 1 71 ? 3.902 -1.302 13.117 1 87.94 71 GLY A O 1
ATOM 588 N N . TYR A 1 72 ? 6.121 -1.293 12.719 1 90.5 72 TYR A N 1
ATOM 589 C CA . TYR A 1 72 ? 6.062 0.142 12.469 1 90.5 72 TYR A CA 1
ATOM 590 C C . TYR A 1 72 ? 6.199 0.442 10.984 1 90.5 72 TYR A C 1
ATOM 592 O O . TYR A 1 72 ? 6.883 -0.285 10.258 1 90.5 72 TYR A O 1
ATOM 600 N N . SER A 1 73 ? 5.516 1.483 10.547 1 92.44 73 SER A N 1
ATOM 601 C CA . SER A 1 73 ? 5.539 1.908 9.148 1 92.44 73 SER A CA 1
ATOM 602 C C . SER A 1 73 ? 6.73 2.818 8.867 1 92.44 73 SER A C 1
ATOM 604 O O . SER A 1 73 ? 7.305 3.4 9.789 1 92.44 73 SER A O 1
ATOM 606 N N . ILE A 1 74 ? 7.113 2.85 7.629 1 93.44 74 ILE A N 1
ATOM 607 C CA . ILE A 1 74 ? 8.195 3.727 7.188 1 93.44 74 ILE A CA 1
ATOM 608 C C . ILE A 1 74 ? 7.684 4.664 6.098 1 93.44 74 ILE A C 1
ATOM 610 O O . ILE A 1 74 ? 7.051 4.223 5.133 1 93.44 74 ILE A O 1
ATOM 614 N N . PHE A 1 75 ? 7.895 5.918 6.305 1 93.69 75 PHE A N 1
ATOM 615 C CA . PHE A 1 75 ? 7.543 6.93 5.316 1 93.69 75 PHE A CA 1
ATOM 616 C C . PHE A 1 75 ? 8.789 7.637 4.797 1 93.69 75 PHE A C 1
ATOM 618 O O . PHE A 1 75 ? 9.664 8.016 5.578 1 93.69 75 PHE A O 1
ATOM 625 N N . LEU A 1 76 ? 8.875 7.746 3.512 1 94.25 76 LEU A N 1
ATOM 626 C CA . LEU A 1 76 ? 9.938 8.508 2.871 1 94.25 76 LEU A CA 1
ATOM 627 C C . LEU A 1 76 ? 9.43 9.859 2.383 1 94.25 76 LEU A C 1
ATOM 629 O O . LEU A 1 76 ? 8.438 9.922 1.652 1 94.25 76 LEU A O 1
ATOM 633 N N . PHE A 1 77 ? 10.094 10.883 2.832 1 92.56 77 PHE A N 1
ATOM 634 C CA . PHE A 1 77 ? 9.703 12.234 2.455 1 92.56 77 PHE A CA 1
ATOM 635 C C . PHE A 1 77 ? 10.797 12.906 1.64 1 92.56 77 PHE A C 1
ATOM 637 O O . PHE A 1 77 ? 11.984 12.641 1.84 1 92.56 77 PHE A O 1
ATOM 644 N N . SER A 1 78 ? 10.344 13.789 0.75 1 90 78 SER A N 1
ATOM 645 C CA . SER A 1 78 ? 11.297 14.672 0.086 1 90 78 SER A CA 1
ATOM 646 C C . SER A 1 78 ? 11.836 15.727 1.049 1 90 78 SER A C 1
ATOM 648 O O . SER A 1 78 ? 11.359 15.844 2.178 1 90 78 SER A O 1
ATOM 650 N N . HIS A 1 79 ? 12.781 16.453 0.555 1 84.62 79 HIS A N 1
ATOM 651 C CA . HIS A 1 79 ? 13.336 17.547 1.353 1 84.62 79 HIS A CA 1
ATOM 652 C C . HIS A 1 79 ? 12.273 18.594 1.674 1 84.62 79 HIS A C 1
ATOM 654 O O . HIS A 1 79 ? 12.344 19.25 2.713 1 84.62 79 HIS A O 1
ATOM 660 N N . SER A 1 80 ? 11.25 18.734 0.815 1 82.31 80 SER A N 1
ATOM 661 C CA . SER A 1 80 ? 10.156 19.672 1.012 1 82.31 80 SER A CA 1
ATOM 662 C C . SER A 1 80 ? 9 19.031 1.773 1 82.31 80 SER A C 1
ATOM 664 O O . SER A 1 80 ? 7.891 19.578 1.791 1 82.31 80 SER A O 1
ATOM 666 N N . PHE A 1 81 ? 9.234 17.828 2.328 1 87.69 81 PHE A N 1
ATOM 667 C CA . PHE A 1 81 ? 8.312 17.125 3.217 1 87.69 81 PHE A CA 1
ATOM 668 C C . PHE A 1 81 ? 7.09 16.625 2.453 1 87.69 81 PHE A C 1
ATOM 670 O O . PHE A 1 81 ? 5.969 16.672 2.967 1 87.69 81 PHE A O 1
ATOM 677 N N . ARG A 1 82 ? 7.348 16.312 1.235 1 89.81 82 ARG A N 1
ATOM 678 C CA . ARG A 1 82 ? 6.32 15.617 0.468 1 89.81 82 ARG A CA 1
ATOM 679 C C . ARG A 1 82 ? 6.492 14.102 0.581 1 89.81 82 ARG A C 1
ATOM 681 O O . ARG A 1 82 ? 7.617 13.594 0.55 1 89.81 82 ARG A O 1
ATOM 688 N N . ILE A 1 83 ? 5.414 13.414 0.653 1 90.75 83 ILE A N 1
ATOM 689 C CA . ILE A 1 83 ? 5.516 11.961 0.749 1 90.75 83 ILE A CA 1
ATOM 690 C C . ILE A 1 83 ? 5.961 11.383 -0.592 1 90.75 83 ILE A C 1
ATOM 692 O O . ILE A 1 83 ? 5.328 11.625 -1.621 1 90.75 83 ILE A O 1
ATOM 696 N N . ILE A 1 84 ? 7.004 10.703 -0.566 1 91 84 ILE A N 1
ATOM 697 C CA . ILE A 1 84 ? 7.508 10.023 -1.757 1 91 84 ILE A CA 1
ATOM 698 C C . ILE A 1 84 ? 6.984 8.594 -1.798 1 91 84 ILE A C 1
ATOM 700 O O . ILE A 1 84 ? 6.508 8.125 -2.836 1 91 84 ILE A O 1
ATOM 704 N N . GLU A 1 85 ? 7.125 7.961 -0.705 1 91.31 85 GLU A N 1
ATOM 705 C CA . GLU A 1 85 ? 6.711 6.566 -0.62 1 91.31 85 GLU A CA 1
ATOM 706 C C . GLU A 1 85 ? 6.453 6.152 0.826 1 91.31 85 GLU A C 1
ATOM 708 O O . GLU A 1 85 ? 6.938 6.797 1.758 1 91.31 85 GLU A O 1
ATOM 713 N N . SER A 1 86 ? 5.684 5.156 0.989 1 90.44 86 SER A N 1
ATOM 714 C CA . SER A 1 86 ? 5.445 4.551 2.295 1 90.44 86 SER A CA 1
ATOM 715 C C . SER A 1 86 ? 5.375 3.031 2.197 1 90.44 86 SER A C 1
ATOM 717 O O . SER A 1 86 ? 4.867 2.492 1.211 1 90.44 86 SER A O 1
ATOM 719 N N . PHE A 1 87 ? 5.949 2.377 3.191 1 87.56 87 PHE A N 1
ATOM 720 C CA . PHE A 1 87 ? 5.863 0.921 3.174 1 87.56 87 PHE A CA 1
ATOM 721 C C . PHE A 1 87 ? 5.93 0.356 4.586 1 87.56 87 PHE A C 1
ATOM 723 O O . PHE A 1 87 ? 6.055 1.108 5.555 1 87.56 87 PHE A O 1
ATOM 730 N N . CYS A 1 88 ? 5.711 -0.924 4.684 1 88.19 88 CYS A N 1
ATOM 731 C CA . CYS A 1 88 ? 5.578 -1.641 5.945 1 88.19 88 CYS A CA 1
ATOM 732 C C . CYS A 1 88 ? 4.34 -1.181 6.707 1 88.19 88 CYS A C 1
ATOM 734 O O . CYS A 1 88 ? 4.379 -1.022 7.926 1 88.19 88 CYS A O 1
ATOM 736 N N . ILE A 1 89 ? 3.412 -0.724 5.879 1 80 89 ILE A N 1
ATOM 737 C CA . ILE A 1 89 ? 2.148 -0.323 6.484 1 80 89 ILE A CA 1
ATOM 738 C C . ILE A 1 89 ? 1.363 -1.563 6.91 1 80 89 ILE A C 1
ATOM 740 O O . ILE A 1 89 ? 1.159 -2.48 6.109 1 80 89 ILE A O 1
ATOM 744 N N . PRO A 1 90 ? 1.216 -1.722 8.109 1 61.44 90 PRO A N 1
ATOM 745 C CA . PRO A 1 90 ? 0.5 -2.916 8.562 1 61.44 90 PRO A CA 1
ATOM 746 C C . PRO A 1 90 ? -0.832 -3.115 7.84 1 61.44 90 PRO A C 1
ATOM 748 O O . PRO A 1 90 ? -1.571 -2.15 7.625 1 61.44 90 PRO A O 1
ATOM 751 N N . LEU A 1 91 ? -1.037 -4.156 6.789 1 55.34 91 LEU A N 1
ATOM 752 C CA . LEU A 1 91 ? -2.102 -4.465 5.844 1 55.34 91 LEU A CA 1
ATOM 753 C C . LEU A 1 91 ? -3.365 -4.91 6.57 1 55.34 91 LEU A C 1
ATOM 755 O O . LEU A 1 91 ? -4.477 -4.609 6.133 1 55.34 91 LEU A O 1
ATOM 759 N N . GLU A 1 92 ? -3.146 -6.102 7.457 1 48.72 92 GLU A N 1
ATOM 760 C CA . GLU A 1 92 ? -4.238 -7.008 7.789 1 48.72 92 GLU A CA 1
ATOM 761 C C . GLU A 1 92 ? -5.551 -6.25 7.965 1 48.72 92 GLU A C 1
ATOM 763 O O . GLU A 1 92 ? -6.586 -6.656 7.426 1 48.72 92 GLU A O 1
ATOM 768 N N . GLY A 1 93 ? -5.672 -5.348 8.844 1 51.62 93 GLY A N 1
ATOM 769 C CA . GLY A 1 93 ? -6.902 -4.734 9.312 1 51.62 93 GLY A CA 1
ATOM 770 C C . GLY A 1 93 ? -7.441 -3.682 8.367 1 51.62 93 GLY A C 1
ATOM 771 O O . GLY A 1 93 ? -8.578 -3.219 8.523 1 51.62 93 GLY A O 1
ATOM 772 N N . ASN A 1 94 ? -6.75 -3.598 7.109 1 66.31 94 ASN A N 1
ATOM 773 C CA . ASN A 1 94 ? -7.027 -2.426 6.289 1 66.31 94 ASN A CA 1
ATOM 774 C C . ASN A 1 94 ? -8.148 -2.697 5.289 1 66.31 94 ASN A C 1
ATOM 776 O O . ASN A 1 94 ? -8.914 -1.793 4.945 1 66.31 94 ASN A O 1
ATOM 780 N N . THR A 1 95 ? -8.422 -3.979 5.125 1 71.44 95 THR A N 1
ATOM 781 C CA . THR A 1 95 ? -9.477 -4.234 4.152 1 71.44 95 THR A CA 1
ATOM 782 C C . THR A 1 95 ? -10.844 -3.896 4.746 1 71.44 95 THR A C 1
ATOM 784 O O . THR A 1 95 ? -11.68 -3.279 4.078 1 71.44 95 THR A O 1
ATOM 787 N N . LEU A 1 96 ? -11.023 -4.273 5.977 1 77.56 96 LEU A N 1
ATOM 788 C CA . LEU A 1 96 ? -12.289 -3.969 6.645 1 77.56 96 LEU A CA 1
ATOM 789 C C . LEU A 1 96 ? -12.477 -2.463 6.793 1 77.56 96 LEU A C 1
ATOM 791 O O . LEU A 1 96 ? -13.578 -1.947 6.59 1 77.56 96 LEU A O 1
ATOM 795 N N . LEU A 1 97 ? -11.438 -1.831 7.172 1 85.38 97 LEU A N 1
ATOM 796 C CA . LEU A 1 97 ? -11.484 -0.379 7.301 1 85.38 97 LEU A CA 1
ATOM 797 C C . LEU A 1 97 ? -11.859 0.273 5.973 1 85.38 97 LEU A C 1
ATOM 799 O O . LEU A 1 97 ? -12.734 1.141 5.93 1 85.38 97 LEU A O 1
ATOM 803 N N . ARG A 1 98 ? -11.25 -0.184 4.992 1 81 98 ARG A N 1
ATOM 804 C CA . ARG A 1 98 ? -11.508 0.399 3.682 1 81 98 ARG A CA 1
ATOM 805 C C . ARG A 1 98 ? -12.93 0.093 3.221 1 81 98 ARG A C 1
ATOM 807 O O . ARG A 1 98 ? -13.586 0.941 2.613 1 81 98 ARG A O 1
ATOM 814 N N . GLN A 1 99 ? -13.328 -1.109 3.465 1 80.81 99 GLN A N 1
ATOM 815 C CA . GLN A 1 99 ? -14.711 -1.454 3.17 1 80.81 99 GLN A CA 1
ATOM 816 C C . GLN A 1 99 ? -15.68 -0.534 3.91 1 80.81 99 GLN A C 1
ATOM 818 O O . GLN A 1 99 ? -16.641 -0.043 3.324 1 80.81 99 GLN A O 1
ATOM 823 N N . ARG A 1 100 ? -15.383 -0.33 5.109 1 85.69 100 ARG A N 1
ATOM 824 C CA . ARG A 1 100 ? -16.234 0.532 5.926 1 85.69 100 ARG A CA 1
ATOM 825 C C . ARG A 1 100 ? -16.219 1.967 5.41 1 85.69 100 ARG A C 1
ATOM 827 O O . ARG A 1 100 ? -17.234 2.66 5.453 1 85.69 100 ARG A O 1
ATOM 834 N N . GLN A 1 101 ? -15.055 2.402 5.02 1 86.69 101 GLN A N 1
ATOM 835 C CA . GLN A 1 101 ? -14.969 3.744 4.457 1 86.69 101 GLN A CA 1
ATOM 836 C C . GLN A 1 101 ? -15.898 3.9 3.26 1 86.69 101 GLN A C 1
ATOM 838 O O . GLN A 1 101 ? -16.531 4.945 3.094 1 86.69 101 GLN A O 1
ATOM 843 N N . PHE A 1 102 ? -16.016 2.861 2.492 1 80.69 102 PHE A N 1
ATOM 844 C CA . PHE A 1 102 ? -16.812 2.92 1.277 1 80.69 102 PHE A CA 1
ATOM 845 C C . PHE A 1 102 ? -18.297 2.871 1.61 1 80.69 102 PHE A C 1
ATOM 847 O O . PHE A 1 102 ? -19.109 3.518 0.945 1 80.69 102 PHE A O 1
ATOM 854 N N . TYR A 1 103 ? -18.641 2.186 2.623 1 81.94 103 TYR A N 1
ATOM 855 C CA . TYR A 1 103 ? -20.047 1.916 2.885 1 81.94 103 TYR A CA 1
ATOM 856 C C . TYR A 1 103 ? -20.562 2.771 4.035 1 81.94 103 TYR A C 1
ATOM 858 O O . TYR A 1 103 ? -21.734 2.666 4.426 1 81.94 103 TYR A O 1
ATOM 866 N N . ASN A 1 104 ? -19.75 3.596 4.52 1 85.62 104 ASN A N 1
ATOM 867 C CA . ASN A 1 104 ? -20.141 4.359 5.699 1 85.62 104 ASN A CA 1
ATOM 868 C C . ASN A 1 104 ? -21.344 5.242 5.418 1 85.62 104 ASN A C 1
ATOM 870 O O . ASN A 1 104 ? -21.375 5.984 4.434 1 85.62 104 ASN A O 1
ATOM 874 N N . GLU A 1 105 ? -22.297 5.176 6.258 1 85.75 105 GLU A N 1
ATOM 875 C CA . GLU A 1 105 ? -23.531 5.934 6.09 1 85.75 105 GLU A CA 1
ATOM 876 C C . GLU A 1 105 ? -23.516 7.219 6.914 1 85.75 105 GLU A C 1
ATOM 878 O O . GLU A 1 105 ? -24.375 8.078 6.762 1 85.75 105 GLU A O 1
ATOM 883 N N . ASN A 1 106 ? -22.562 7.426 7.758 1 89.12 106 ASN A N 1
ATOM 884 C CA . ASN A 1 106 ? -22.484 8.562 8.672 1 89.12 106 ASN A CA 1
ATOM 885 C C . ASN A 1 106 ? -21.516 9.633 8.164 1 89.12 106 ASN A C 1
ATOM 887 O O . ASN A 1 106 ? -21.062 10.477 8.93 1 89.12 106 ASN A O 1
ATOM 891 N N . ASN A 1 107 ? -21.219 9.57 6.902 1 89.94 107 ASN A N 1
ATOM 892 C CA . ASN A 1 107 ? -20.219 10.484 6.352 1 89.94 107 ASN A CA 1
ATOM 893 C C . ASN A 1 107 ? -20.625 11.938 6.527 1 89.94 107 ASN A C 1
ATOM 895 O O . ASN A 1 107 ? -19.797 12.789 6.867 1 89.94 107 ASN A O 1
ATOM 899 N N . PHE A 1 108 ? -21.875 12.227 6.328 1 91.25 108 PHE A N 1
ATOM 900 C CA . PHE A 1 108 ? -22.344 13.609 6.41 1 91.25 108 PHE A CA 1
ATOM 901 C C . PHE A 1 108 ? -22.25 14.125 7.84 1 91.25 108 PHE A C 1
ATOM 903 O O . PHE A 1 108 ? -21.844 15.266 8.07 1 91.25 108 PHE A O 1
ATOM 910 N N . ASP A 1 109 ? -22.594 13.305 8.789 1 93.44 109 ASP A N 1
ATOM 911 C CA . ASP A 1 109 ? -22.484 13.688 10.195 1 93.44 109 ASP A CA 1
ATOM 912 C C . ASP A 1 109 ? -21.031 13.914 10.586 1 93.44 109 ASP A C 1
ATOM 914 O O . ASP A 1 109 ? -20.719 14.828 11.359 1 93.44 109 ASP A O 1
ATOM 918 N N . ILE A 1 110 ? -20.219 13.094 10.094 1 94.88 110 ILE A N 1
ATOM 919 C CA . ILE A 1 110 ? -18.797 13.242 10.359 1 94.88 110 ILE A CA 1
ATOM 920 C C . ILE A 1 110 ? -18.297 14.555 9.75 1 94.88 110 ILE A C 1
ATOM 922 O O . ILE A 1 110 ? -17.5 15.273 10.375 1 94.88 110 ILE A O 1
ATOM 926 N N . ALA A 1 111 ? -18.766 14.852 8.57 1 93.94 111 ALA A N 1
ATOM 927 C CA . ALA A 1 111 ? -18.406 16.109 7.902 1 93.94 111 ALA A CA 1
ATOM 928 C C . ALA A 1 111 ? -18.812 17.312 8.75 1 93.94 111 ALA A C 1
ATOM 930 O O . ALA A 1 111 ? -18.031 18.234 8.945 1 93.94 111 ALA A O 1
ATOM 931 N N . LYS A 1 112 ? -20.016 17.234 9.188 1 95.69 112 LYS A N 1
ATOM 932 C CA . LYS A 1 112 ? -20.5 18.312 10.062 1 95.69 112 LYS A CA 1
ATOM 933 C C . LYS A 1 112 ? -19.609 18.469 11.289 1 95.69 112 LYS A C 1
ATOM 935 O O . LYS A 1 112 ? -19.297 19.578 11.703 1 95.69 112 LYS A O 1
ATOM 940 N N . HIS A 1 113 ? -19.203 17.359 11.828 1 96.25 113 HIS A N 1
ATOM 941 C CA . HIS A 1 113 ? -18.344 17.328 13.008 1 96.25 113 HIS A CA 1
ATOM 942 C C . HIS A 1 113 ? -17.016 18 12.727 1 96.25 113 HIS A C 1
ATOM 944 O O . HIS A 1 113 ? -16.516 18.781 13.539 1 96.25 113 HIS A O 1
ATOM 950 N N . PHE A 1 114 ? -16.406 17.781 11.578 1 96.06 114 PHE A N 1
ATOM 951 C CA . PHE A 1 114 ? -15.148 18.391 11.18 1 96.06 114 PHE A CA 1
ATOM 952 C C . PHE A 1 114 ? -15.289 19.906 11.07 1 96.06 114 PHE A C 1
ATOM 954 O O . PHE A 1 114 ? -14.461 20.656 11.594 1 96.06 114 PHE A O 1
ATOM 961 N N . VAL A 1 115 ? -16.359 20.344 10.422 1 96.06 115 VAL A N 1
ATOM 962 C CA . VAL A 1 115 ? -16.562 21.766 10.148 1 96.06 115 VAL A CA 1
ATOM 963 C C . VAL A 1 115 ? -16.828 22.5 11.453 1 96.06 115 VAL A C 1
ATOM 965 O O . VAL A 1 115 ? -16.312 23.594 11.672 1 96.06 115 VAL A O 1
ATOM 968 N N . LYS A 1 116 ? -17.609 21.891 12.32 1 97.44 116 LYS A N 1
ATOM 969 C CA . LYS A 1 116 ? -17.859 22.484 13.625 1 97.44 116 LYS A CA 1
ATOM 970 C C . LYS A 1 116 ? -16.578 22.641 14.414 1 97.44 116 LYS A C 1
ATOM 972 O O . LYS A 1 116 ? -16.328 23.703 15.016 1 97.44 116 LYS A O 1
ATOM 977 N N . ASN A 1 117 ? -15.789 21.609 14.398 1 97.88 117 ASN A N 1
ATOM 978 C CA . ASN A 1 117 ? -14.5 21.656 15.078 1 97.88 117 ASN A CA 1
ATOM 979 C C . ASN A 1 117 ? -13.594 22.734 14.484 1 97.88 117 ASN A C 1
ATOM 981 O O . ASN A 1 117 ? -12.891 23.438 15.211 1 97.88 117 ASN A O 1
ATOM 985 N N . LYS A 1 118 ? -13.609 22.891 13.203 1 97.5 118 LYS A N 1
ATOM 986 C CA . LYS A 1 118 ? -12.852 23.922 12.516 1 97.5 118 LYS A CA 1
ATOM 987 C C . LYS A 1 118 ? -13.258 25.312 13 1 97.5 118 LYS A C 1
ATOM 989 O O . LYS A 1 118 ? -12.406 26.125 13.375 1 97.5 118 LYS A O 1
ATOM 994 N N . ILE A 1 119 ? -14.523 25.562 12.992 1 97.62 119 ILE A N 1
ATOM 995 C CA . ILE A 1 119 ? -15.047 26.875 13.352 1 97.62 119 ILE A CA 1
ATOM 996 C C . ILE A 1 119 ? -14.695 27.203 14.805 1 97.62 119 ILE A C 1
ATOM 998 O O . ILE A 1 119 ? -14.281 28.312 15.117 1 97.62 119 ILE A O 1
ATOM 1002 N N . GLU A 1 120 ? -14.828 26.219 15.664 1 97.38 120 GLU A N 1
ATOM 1003 C CA . GLU A 1 120 ? -14.477 26.406 17.062 1 97.38 120 GLU A CA 1
ATOM 1004 C C . GLU A 1 120 ? -13 26.781 17.219 1 97.38 120 GLU A C 1
ATOM 1006 O O . GLU A 1 120 ? -12.664 27.688 17.984 1 97.38 120 GLU A O 1
ATOM 1011 N N . ASN A 1 121 ? -12.164 26.094 16.531 1 97.62 121 ASN A N 1
ATOM 1012 C CA . ASN A 1 121 ? -10.734 26.359 16.625 1 97.62 121 ASN A CA 1
ATOM 1013 C C . ASN A 1 121 ? -10.367 27.703 15.992 1 97.62 121 ASN A C 1
ATOM 1015 O O . ASN A 1 121 ? -9.438 28.375 16.438 1 97.62 121 ASN A O 1
ATOM 1019 N N . GLN A 1 122 ? -11.117 28.078 14.984 1 96.62 122 GLN A N 1
ATOM 1020 C CA . GLN A 1 122 ? -10.938 29.391 14.398 1 96.62 122 GLN A CA 1
ATOM 1021 C C . GLN A 1 122 ? -11.266 30.5 15.414 1 96.62 122 GLN A C 1
ATOM 1023 O O . GLN A 1 122 ? -10.539 31.484 15.523 1 96.62 122 GLN A O 1
ATOM 1028 N N . LYS A 1 123 ? -12.32 30.266 16.156 1 95.56 123 LYS A N 1
ATOM 1029 C CA . LYS A 1 123 ? -12.68 31.203 17.203 1 95.56 123 LYS A CA 1
ATOM 1030 C C . LYS A 1 123 ? -11.562 31.328 18.234 1 95.56 123 LYS A C 1
ATOM 1032 O O . LYS A 1 123 ? -11.227 32.438 18.656 1 95.56 123 LYS A O 1
ATOM 1037 N N . TYR A 1 124 ? -11.016 30.25 18.547 1 94.81 124 TYR A N 1
ATOM 1038 C CA . TYR A 1 124 ? -9.945 30.25 19.531 1 94.81 124 TYR A CA 1
ATOM 1039 C C . TYR A 1 124 ? -8.695 30.953 18.984 1 94.81 124 TYR A C 1
ATOM 1041 O O . TYR A 1 124 ? -8.016 31.672 19.719 1 94.81 124 TYR A O 1
ATOM 1049 N N . ALA A 1 125 ? -8.367 30.719 17.781 1 94.81 125 ALA A N 1
ATOM 1050 C CA . ALA A 1 125 ? -7.223 31.359 17.156 1 94.81 125 ALA A CA 1
ATOM 1051 C C . ALA A 1 125 ? -7.387 32.875 17.156 1 94.81 125 ALA A C 1
ATOM 1053 O O . ALA A 1 125 ? -6.43 33.625 17.406 1 94.81 125 ALA A O 1
ATOM 1054 N N . LEU A 1 126 ? -8.609 33.344 16.875 1 94.62 126 LEU A N 1
ATOM 1055 C CA . LEU A 1 126 ? -8.883 34.75 16.891 1 94.62 126 LEU A CA 1
ATOM 1056 C C . LEU A 1 126 ? -8.711 35.344 18.297 1 94.62 126 LEU A C 1
ATOM 1058 O O . LEU A 1 126 ? -8.148 36.406 18.469 1 94.62 126 LEU A O 1
ATOM 1062 N N . LYS A 1 127 ? -9.172 34.562 19.25 1 92.12 127 LYS A N 1
ATOM 1063 C CA . LYS A 1 127 ? -9.039 35 20.641 1 92.12 127 LYS A CA 1
ATOM 1064 C C . LYS A 1 127 ? -7.578 35.156 21.031 1 92.12 127 LYS A C 1
ATOM 1066 O O . LYS A 1 127 ? -7.227 36.094 21.766 1 92.12 127 LYS A O 1
ATOM 1071 N N . LYS A 1 128 ? -6.715 34.375 20.469 1 90.62 128 LYS A N 1
ATOM 1072 C CA . LYS A 1 128 ? -5.289 34.406 20.781 1 90.62 128 LYS A CA 1
ATOM 1073 C C . LYS A 1 128 ? -4.586 35.562 20.031 1 90.62 128 LYS A C 1
ATOM 1075 O O . LYS A 1 128 ? -3.473 35.938 20.391 1 90.62 128 LYS A O 1
ATOM 1080 N N . SER A 1 129 ? -5.121 36.094 18.969 1 86.19 129 SER A N 1
ATOM 1081 C CA . SER A 1 129 ? -4.457 37.062 18.078 1 86.19 129 SER A CA 1
ATOM 1082 C C . SER A 1 129 ? -4.605 38.469 18.594 1 86.19 129 SER A C 1
ATOM 1084 O O . SER A 1 129 ? -4.27 39.438 17.891 1 86.19 129 SER A O 1
ATOM 1086 N N . ASP A 1 130 ? -4.785 38.75 19.781 1 79.19 130 ASP A N 1
ATOM 1087 C CA . ASP A 1 130 ? -4.816 40.062 20.438 1 79.19 130 ASP A CA 1
ATOM 1088 C C . ASP A 1 130 ? -5.641 41.062 19.641 1 79.19 130 ASP A C 1
ATOM 1090 O O . ASP A 1 130 ? -5.148 42.125 19.297 1 79.19 130 ASP A O 1
ATOM 1094 N N . LEU A 1 131 ? -6.77 40.812 19.25 1 82.5 131 LEU A N 1
ATOM 1095 C CA . LEU A 1 131 ? -7.684 41.688 18.516 1 82.5 131 LEU A CA 1
ATOM 1096 C C . LEU A 1 131 ? -8.523 42.531 19.469 1 82.5 131 LEU A C 1
ATOM 1098 O O . LEU A 1 131 ? -8.625 42.219 20.656 1 82.5 131 LEU A O 1
ATOM 1102 N N . ASP A 1 132 ? -9.055 43.625 18.891 1 85.69 132 ASP A N 1
ATOM 1103 C CA . ASP A 1 132 ? -9.961 44.469 19.672 1 85.69 132 ASP A CA 1
ATOM 1104 C C . ASP A 1 132 ? -11.164 43.656 20.156 1 85.69 132 ASP A C 1
ATOM 1106 O O . ASP A 1 132 ? -11.734 42.844 19.406 1 85.69 132 ASP A O 1
ATOM 1110 N N . ASN A 1 133 ? -11.555 43.844 21.359 1 85.25 133 ASN A N 1
ATOM 1111 C CA . ASN A 1 133 ? -12.586 43.062 22.016 1 85.25 133 ASN A CA 1
ATOM 1112 C C . ASN A 1 133 ? -13.93 43.156 21.297 1 85.25 133 ASN A C 1
ATOM 1114 O O . ASN A 1 133 ? -14.68 42.188 21.203 1 85.25 133 ASN A O 1
ATOM 1118 N N . LEU A 1 134 ? -14.219 44.406 20.844 1 83.88 134 LEU A N 1
ATOM 1119 C CA . LEU A 1 134 ? -15.5 44.594 20.188 1 83.88 134 LEU A CA 1
ATOM 1120 C C . LEU A 1 134 ? -15.562 43.844 18.875 1 83.88 134 LEU A C 1
ATOM 1122 O O . LEU A 1 134 ? -16.578 43.188 18.562 1 83.88 134 LEU A O 1
ATOM 1126 N N . ILE A 1 135 ? -14.531 43.906 18.094 1 88.06 135 ILE A N 1
ATOM 1127 C CA . ILE A 1 135 ? -14.453 43.188 16.828 1 88.06 135 ILE A CA 1
ATOM 1128 C C . ILE A 1 135 ? -14.516 41.688 17.094 1 88.06 135 ILE A C 1
ATOM 1130 O O . ILE A 1 135 ? -15.281 40.969 16.438 1 88.06 135 ILE A O 1
ATOM 1134 N N . LEU A 1 136 ? -13.828 41.25 18.078 1 92.25 136 LEU A N 1
ATOM 1135 C CA . LEU A 1 136 ? -13.766 39.812 18.422 1 92.25 136 LEU A CA 1
ATOM 1136 C C . LEU A 1 136 ? -15.133 39.312 18.828 1 92.25 136 LEU A C 1
ATOM 1138 O O . LEU A 1 136 ? -15.547 38.219 18.406 1 92.25 136 LEU A O 1
ATOM 1142 N N . ASN A 1 137 ? -15.812 40.062 19.641 1 93.19 137 ASN A N 1
ATOM 1143 C CA . ASN A 1 137 ? -17.125 39.656 20.109 1 93.19 137 ASN A CA 1
ATOM 1144 C C . ASN A 1 137 ? -18.125 39.531 18.969 1 93.19 137 ASN A C 1
ATOM 1146 O O . ASN A 1 137 ? -18.891 38.562 18.906 1 93.19 137 ASN A O 1
ATOM 1150 N N . ASN A 1 138 ? -18.141 40.531 18.078 1 93.75 138 ASN A N 1
ATOM 1151 C CA . ASN A 1 138 ? -19.047 40.5 16.953 1 93.75 138 ASN A CA 1
ATOM 1152 C C . ASN A 1 138 ? -18.766 39.312 16.016 1 93.75 138 ASN A C 1
ATOM 1154 O O . ASN A 1 138 ? -19.688 38.656 15.57 1 93.75 138 ASN A O 1
ATOM 1158 N N . VAL A 1 139 ? -17.547 39.125 15.781 1 95.12 139 VAL A N 1
ATOM 1159 C CA . VAL A 1 139 ? -17.156 38.031 14.875 1 95.12 139 VAL A CA 1
ATOM 1160 C C . VAL A 1 139 ? -17.469 36.688 15.516 1 95.12 139 VAL A C 1
ATOM 1162 O O . VAL A 1 139 ? -17.953 35.781 14.852 1 95.12 139 VAL A O 1
ATOM 1165 N N . ASN A 1 140 ? -17.234 36.562 16.797 1 95.44 140 ASN A N 1
ATOM 1166 C CA . ASN A 1 140 ? -17.516 35.312 17.5 1 95.44 140 ASN A CA 1
ATOM 1167 C C . ASN A 1 140 ? -19 35 17.484 1 95.44 140 ASN A C 1
ATOM 1169 O O . ASN A 1 140 ? -19.391 33.812 17.359 1 95.44 140 ASN A O 1
ATOM 1173 N N . LEU A 1 141 ? -19.75 36.062 17.625 1 96.19 141 LEU A N 1
ATOM 1174 C CA . LEU A 1 141 ? -21.203 35.844 17.578 1 96.19 141 LEU A CA 1
ATOM 1175 C C . LEU A 1 141 ? -21.625 35.312 16.219 1 96.19 141 LEU A C 1
ATOM 1177 O O . LEU A 1 141 ? -22.469 34.406 16.125 1 96.19 141 LEU A O 1
ATOM 1181 N N . LYS A 1 142 ? -21.062 35.906 15.18 1 96.81 142 LYS A N 1
ATOM 1182 C CA . LYS A 1 142 ? -21.391 35.469 13.828 1 96.81 142 LYS A CA 1
ATOM 1183 C C . LYS A 1 142 ? -20.906 34.062 13.57 1 96.81 142 LYS A C 1
ATOM 1185 O O . LYS A 1 142 ? -21.594 33.25 12.938 1 96.81 142 LYS A O 1
ATOM 1190 N N . LEU A 1 143 ? -19.734 33.719 14.031 1 97.5 143 LEU A N 1
ATOM 1191 C CA . LEU A 1 143 ? -19.203 32.375 13.883 1 97.5 143 LEU A CA 1
ATOM 1192 C C . LEU A 1 143 ? -20.031 31.359 14.656 1 97.5 143 LEU A C 1
ATOM 1194 O O . LEU A 1 143 ? -20.234 30.234 14.203 1 97.5 143 LEU A O 1
ATOM 1198 N N . ASP A 1 144 ? -20.516 31.766 15.797 1 97.31 144 ASP A N 1
ATOM 1199 C CA . ASP A 1 144 ? -21.406 30.922 16.578 1 97.31 144 ASP A CA 1
ATOM 1200 C C . ASP A 1 144 ? -22.703 30.641 15.812 1 97.31 144 ASP A C 1
ATOM 1202 O O . ASP A 1 144 ? -23.266 29.547 15.898 1 97.31 144 ASP A O 1
ATOM 1206 N N . GLU A 1 145 ? -23.156 31.688 15.156 1 97.38 145 GLU A N 1
ATOM 1207 C CA . GLU A 1 145 ? -24.344 31.5 14.328 1 97.38 145 GLU A CA 1
ATOM 1208 C C . GLU A 1 145 ? -24.094 30.438 13.25 1 97.38 145 GLU A C 1
ATOM 1210 O O . GLU A 1 145 ? -24.953 29.578 13.023 1 97.38 145 GLU A O 1
ATOM 1215 N N . TYR A 1 146 ? -22.984 30.562 12.555 1 96.81 146 TYR A N 1
ATOM 1216 C CA . TYR A 1 146 ? -22.641 29.562 11.539 1 96.81 146 TYR A CA 1
ATOM 1217 C C . TYR A 1 146 ? -22.531 28.172 12.156 1 96.81 146 TYR A C 1
ATOM 1219 O O . TYR A 1 146 ? -23.047 27.203 11.594 1 96.81 146 TYR A O 1
ATOM 1227 N N . TYR A 1 147 ? -21.844 28.078 13.32 1 97.38 147 TYR A N 1
ATOM 1228 C CA . TYR A 1 147 ? -21.672 26.828 14.047 1 97.38 147 TYR A CA 1
ATOM 1229 C C . TYR A 1 147 ? -23.016 26.156 14.32 1 97.38 147 TYR A C 1
ATOM 1231 O O . TYR A 1 147 ? -23.203 24.969 14.055 1 97.38 147 TYR A O 1
ATOM 1239 N N . ASN A 1 148 ? -23.938 26.938 14.805 1 97.06 148 ASN A N 1
ATOM 1240 C CA . ASN A 1 148 ? -25.25 26.422 15.18 1 97.06 148 ASN A CA 1
ATOM 1241 C C . ASN A 1 148 ? -26.078 26.031 13.953 1 97.06 148 ASN A C 1
ATOM 1243 O O . ASN A 1 148 ? -26.859 25.094 14 1 97.06 148 ASN A O 1
ATOM 1247 N N . LYS A 1 149 ? -25.938 26.734 12.891 1 96.56 149 LYS A N 1
ATOM 1248 C CA . LYS A 1 149 ? -26.672 26.484 11.656 1 96.56 149 LYS A CA 1
ATOM 1249 C C . LYS A 1 149 ? -26.312 25.125 11.07 1 96.56 149 LYS A C 1
ATOM 1251 O O . LYS A 1 149 ? -27.109 24.531 10.336 1 96.56 149 LYS A O 1
ATOM 1256 N N . ILE A 1 150 ? -25.188 24.594 11.367 1 96.56 150 ILE A N 1
ATOM 1257 C CA . ILE A 1 150 ? -24.688 23.359 10.797 1 96.56 150 ILE A CA 1
ATOM 1258 C C . ILE A 1 150 ? -25.594 22.203 11.195 1 96.56 150 ILE A C 1
ATOM 1260 O O . ILE A 1 150 ? -25.828 21.281 10.406 1 96.56 150 ILE A O 1
ATOM 1264 N N . ASP A 1 151 ? -26.141 22.281 12.375 1 94.56 151 ASP A N 1
ATOM 1265 C CA . ASP A 1 151 ? -27 21.203 12.867 1 94.56 151 ASP A CA 1
ATOM 1266 C C . ASP A 1 151 ? -28.25 21.062 12.008 1 94.56 151 ASP A C 1
ATOM 1268 O O . ASP A 1 151 ? -28.797 19.969 11.875 1 94.56 151 ASP A O 1
ATOM 1272 N N . SER A 1 152 ? -28.672 22.062 11.344 1 93.94 152 SER A N 1
ATOM 1273 C CA . SER A 1 152 ? -29.938 22.062 10.617 1 93.94 152 SER A CA 1
ATOM 1274 C C . SER A 1 152 ? -29.734 21.766 9.133 1 93.94 152 SER A C 1
ATOM 1276 O O . SER A 1 152 ? -30.688 21.578 8.398 1 93.94 152 SER A O 1
ATOM 1278 N N . ILE A 1 153 ? -28.516 21.75 8.734 1 91.88 153 ILE A N 1
ATOM 1279 C CA . ILE A 1 153 ? -28.25 21.562 7.309 1 91.88 153 ILE A CA 1
ATOM 1280 C C . ILE A 1 153 ? -28.375 20.078 6.957 1 91.88 153 ILE A C 1
ATOM 1282 O O . ILE A 1 153 ? -28.094 19.203 7.785 1 91.88 153 ILE A O 1
ATOM 1286 N N . GLU A 1 154 ? -28.797 19.859 5.602 1 90.44 154 GLU A N 1
ATOM 1287 C CA . GLU A 1 154 ? -29.078 18.469 5.238 1 90.44 154 GLU A CA 1
ATOM 1288 C C . GLU A 1 154 ? -28.312 18.062 3.986 1 90.44 154 GLU A C 1
ATOM 1290 O O . GLU A 1 154 ? -28.5 16.953 3.469 1 90.44 154 GLU A O 1
ATOM 1295 N N . ASP A 1 155 ? -27.469 19.031 3.488 1 87.94 155 ASP A N 1
ATOM 1296 C CA . ASP A 1 155 ? -26.75 18.656 2.266 1 87.94 155 ASP A CA 1
ATOM 1297 C C . ASP A 1 155 ? -25.344 19.219 2.262 1 87.94 155 ASP A C 1
ATOM 1299 O O . ASP A 1 155 ? -25.062 20.219 2.92 1 87.94 155 ASP A O 1
ATOM 1303 N N . ASP A 1 156 ? -24.531 18.562 1.438 1 86.06 156 ASP A N 1
ATOM 1304 C CA . ASP A 1 156 ? -23.109 18.875 1.363 1 86.06 156 ASP A CA 1
ATOM 1305 C C . ASP A 1 156 ? -22.906 20.297 0.856 1 86.06 156 ASP A C 1
ATOM 1307 O O . ASP A 1 156 ? -22 21 1.317 1 86.06 156 ASP A O 1
ATOM 1311 N N . LYS A 1 157 ? -23.688 20.719 -0.078 1 86.69 157 LYS A N 1
ATOM 1312 C CA . LYS A 1 157 ? -23.531 22.047 -0.669 1 86.69 157 LYS A CA 1
ATOM 1313 C C . LYS A 1 157 ? -23.734 23.141 0.374 1 86.69 157 LYS A C 1
ATOM 1315 O O . LYS A 1 157 ? -22.969 24.094 0.435 1 86.69 157 LYS A O 1
ATOM 1320 N N . SER A 1 158 ? -24.75 22.953 1.161 1 92.31 158 SER A N 1
ATOM 1321 C CA . SER A 1 158 ? -25.031 23.906 2.23 1 92.31 158 SER A CA 1
ATOM 1322 C C . SER A 1 158 ? -23.906 23.922 3.262 1 92.31 158 SER A C 1
ATOM 1324 O O . SER A 1 158 ? -23.531 24.984 3.766 1 92.31 158 SER A O 1
ATOM 1326 N N . LEU A 1 159 ? -23.391 22.781 3.57 1 93.62 159 LEU A N 1
ATOM 1327 C CA . LEU A 1 159 ? -22.297 22.688 4.527 1 93.62 159 LEU A CA 1
ATOM 1328 C C . LEU A 1 159 ? -21.062 23.438 4.02 1 93.62 159 LEU A C 1
ATOM 1330 O O . LEU A 1 159 ? -20.453 24.203 4.754 1 93.62 159 LEU A O 1
ATOM 1334 N N . LEU A 1 160 ? -20.75 23.234 2.742 1 90.62 160 LEU A N 1
ATOM 1335 C CA . LEU A 1 160 ? -19.625 23.906 2.119 1 90.62 160 LEU A CA 1
ATOM 1336 C C . LEU A 1 160 ? -19.828 25.422 2.127 1 90.62 160 LEU A C 1
ATOM 1338 O O . LEU A 1 160 ? -18.875 26.172 2.322 1 90.62 160 LEU A O 1
ATOM 1342 N N . GLY A 1 161 ? -21.016 25.797 1.906 1 91.44 161 GLY A N 1
ATOM 1343 C CA . GLY A 1 161 ? -21.344 27.219 1.943 1 91.44 161 GLY A CA 1
ATOM 1344 C C . GLY A 1 161 ? -21.094 27.844 3.299 1 91.44 161 GLY A C 1
ATOM 1345 O O . GLY A 1 161 ? -20.484 28.922 3.387 1 91.44 161 GLY A O 1
ATOM 1346 N N . ILE A 1 162 ? -21.578 27.219 4.324 1 94.56 162 ILE A N 1
ATOM 1347 C CA . ILE A 1 162 ? -21.375 27.719 5.68 1 94.56 162 ILE A CA 1
ATOM 1348 C C . ILE A 1 162 ? -19.891 27.734 6.023 1 94.56 162 ILE A C 1
ATOM 1350 O O . ILE A 1 162 ? -19.391 28.703 6.594 1 94.56 162 ILE A O 1
ATOM 1354 N N . GLU A 1 163 ? -19.234 26.641 5.691 1 94.38 163 GLU A N 1
ATOM 1355 C CA . GLU A 1 163 ? -17.797 26.562 5.914 1 94.38 163 GLU A CA 1
ATOM 1356 C C . GLU A 1 163 ? -17.062 27.703 5.23 1 94.38 163 GLU A C 1
ATOM 1358 O O . GLU A 1 163 ? -16.172 28.328 5.824 1 94.38 163 GLU A O 1
ATOM 1363 N N . GLY A 1 164 ? -17.422 27.953 3.994 1 92.38 164 GLY A N 1
ATOM 1364 C CA . GLY A 1 164 ? -16.828 29.047 3.248 1 92.38 164 GLY A CA 1
ATOM 1365 C C . GLY A 1 164 ? -17.062 30.406 3.873 1 92.38 164 GLY A C 1
ATOM 1366 O O . GLY A 1 164 ? -16.156 31.219 3.979 1 92.38 164 GLY A O 1
ATOM 1367 N N . ALA A 1 165 ? -18.266 30.625 4.242 1 94.31 165 ALA A N 1
ATOM 1368 C CA . ALA A 1 165 ? -18.625 31.891 4.867 1 94.31 165 ALA A CA 1
ATOM 1369 C C . ALA A 1 165 ? -17.875 32.094 6.176 1 94.31 165 ALA A C 1
ATOM 1371 O O . ALA A 1 165 ? -17.344 33.188 6.43 1 94.31 165 ALA A O 1
ATOM 1372 N N . ALA A 1 166 ? -17.859 31.094 6.957 1 96.31 166 ALA A N 1
ATOM 1373 C CA . ALA A 1 166 ? -17.125 31.156 8.227 1 96.31 166 ALA A CA 1
ATOM 1374 C C . ALA A 1 166 ? -15.648 31.422 7.992 1 96.31 166 ALA A C 1
ATOM 1376 O O . ALA A 1 166 ? -15.039 32.25 8.688 1 96.31 166 ALA A O 1
ATOM 1377 N N . SER A 1 167 ? -15.094 30.766 7.008 1 95.25 167 SER A N 1
ATOM 1378 C CA . SER A 1 167 ? -13.68 30.938 6.691 1 95.25 167 SER A CA 1
ATOM 1379 C C . SER A 1 167 ? -13.391 32.344 6.219 1 95.25 167 SER A C 1
ATOM 1381 O O . SER A 1 167 ? -12.375 32.938 6.602 1 95.25 167 SER A O 1
ATOM 1383 N N . ARG A 1 168 ? -14.203 32.906 5.441 1 93.38 168 ARG A N 1
ATOM 1384 C CA . ARG A 1 168 ? -14.023 34.281 4.949 1 93.38 168 ARG A CA 1
ATOM 1385 C C . ARG A 1 168 ? -14.008 35.281 6.102 1 93.38 168 ARG A C 1
ATOM 1387 O O . ARG A 1 168 ? -13.133 36.125 6.16 1 93.38 168 ARG A O 1
ATOM 1394 N N . LEU A 1 169 ? -14.992 35.094 6.949 1 94.56 169 LEU A N 1
ATOM 1395 C CA . LEU A 1 169 ? -15.078 35.969 8.117 1 94.56 169 LEU A CA 1
ATOM 1396 C C . LEU A 1 169 ? -13.844 35.781 9 1 94.56 169 LEU A C 1
ATOM 1398 O O . LEU A 1 169 ? -13.25 36.781 9.438 1 94.56 169 LEU A O 1
ATOM 1402 N N . TYR A 1 170 ? -13.461 34.625 9.211 1 95.5 170 TYR A N 1
ATOM 1403 C CA . TYR A 1 170 ? -12.297 34.281 10.016 1 95.5 170 TYR A CA 1
ATOM 1404 C C . TYR A 1 170 ? -11.039 34.969 9.469 1 95.5 170 TYR A C 1
ATOM 1406 O O . TYR A 1 170 ? -10.359 35.688 10.18 1 95.5 170 TYR A O 1
ATOM 1414 N N . PHE A 1 171 ? -10.742 34.781 8.211 1 94 171 PHE A N 1
ATOM 1415 C CA . PHE A 1 171 ? -9.492 35.281 7.633 1 94 171 PHE A CA 1
ATOM 1416 C C . PHE A 1 171 ? -9.492 36.781 7.559 1 94 171 PHE A C 1
ATOM 1418 O O . PHE A 1 171 ? -8.461 37.438 7.785 1 94 171 PHE A O 1
ATOM 1425 N N . SER A 1 172 ? -10.625 37.375 7.227 1 91.38 172 SER A N 1
ATOM 1426 C CA . SER A 1 172 ? -10.719 38.812 7.172 1 91.38 172 SER A CA 1
ATOM 1427 C C . SER A 1 172 ? -10.438 39.438 8.539 1 91.38 172 SER A C 1
ATOM 1429 O O . SER A 1 172 ? -9.883 40.531 8.617 1 91.38 172 SER A O 1
ATOM 1431 N N . THR A 1 173 ? -10.789 38.688 9.555 1 92.75 173 THR A N 1
ATOM 1432 C CA . THR A 1 173 ? -10.586 39.188 10.914 1 92.75 173 THR A CA 1
ATOM 1433 C C . THR A 1 173 ? -9.164 38.875 11.383 1 92.75 173 THR A C 1
ATOM 1435 O O . THR A 1 173 ? -8.523 39.75 11.992 1 92.75 173 THR A O 1
ATOM 1438 N N . LEU A 1 174 ? -8.633 37.75 11.102 1 92.31 174 LEU A N 1
ATOM 1439 C CA . LEU A 1 174 ? -7.316 37.312 11.547 1 92.31 174 LEU A CA 1
ATOM 1440 C C . LEU A 1 174 ? -6.223 38.219 11.039 1 92.31 174 LEU A C 1
ATOM 1442 O O . LEU A 1 174 ? -5.262 38.5 11.758 1 92.31 174 LEU A O 1
ATOM 1446 N N . PHE A 1 175 ? -6.398 38.688 9.852 1 87.69 175 PHE A N 1
ATOM 1447 C CA . PHE A 1 175 ? -5.355 39.5 9.227 1 87.69 175 PHE A CA 1
ATOM 1448 C C . PHE A 1 175 ? -5.801 40.938 9.102 1 87.69 175 PHE A C 1
ATOM 1450 O O . PHE A 1 175 ? -5.359 41.656 8.195 1 87.69 175 PHE A O 1
ATOM 1457 N N . ILE A 1 176 ? -6.652 41.281 9.938 1 81.94 176 ILE A N 1
ATOM 1458 C CA . ILE A 1 176 ? -7.133 42.656 9.945 1 81.94 176 ILE A CA 1
ATOM 1459 C C . ILE A 1 176 ? -5.949 43.625 10.047 1 81.94 176 ILE A C 1
ATOM 1461 O O . ILE A 1 176 ? -5.039 43.406 10.852 1 81.94 176 ILE A O 1
ATOM 1465 N N . GLY A 1 177 ? -5.934 44.625 9.148 1 74.06 177 GLY A N 1
ATOM 1466 C CA . GLY A 1 177 ? -4.879 45.625 9.188 1 74.06 177 GLY A CA 1
ATOM 1467 C C . GLY A 1 177 ? -3.656 45.219 8.375 1 74.06 177 GLY A C 1
ATOM 1468 O O . GLY A 1 177 ? -2.691 46 8.297 1 74.06 177 GLY A O 1
ATOM 1469 N N . LYS A 1 178 ? -3.48 43.969 7.891 1 75.75 178 LYS A N 1
ATOM 1470 C CA . LYS A 1 178 ? -2.311 43.5 7.164 1 75.75 178 LYS A CA 1
ATOM 1471 C C . LYS A 1 178 ? -2.574 43.438 5.66 1 75.75 178 LYS A C 1
ATOM 1473 O O . LYS A 1 178 ? -1.898 42.719 4.926 1 75.75 178 LYS A O 1
ATOM 1478 N N . ASP A 1 179 ? -3.125 44.406 4.977 1 74.12 179 ASP A N 1
ATOM 1479 C CA . ASP A 1 179 ? -3.441 44.469 3.553 1 74.12 179 ASP A CA 1
ATOM 1480 C C . ASP A 1 179 ? -3.9 43.094 3.043 1 74.12 179 ASP A C 1
ATOM 1482 O O . ASP A 1 179 ? -3.309 42.531 2.111 1 74.12 179 ASP A O 1
ATOM 1486 N N . TRP A 1 180 ? -4.773 42.469 3.695 1 79.69 180 TRP A N 1
ATOM 1487 C CA . TRP A 1 180 ? -5.348 41.156 3.354 1 79.69 180 TRP A CA 1
ATOM 1488 C C . TRP A 1 180 ? -6.449 41.312 2.312 1 79.69 180 TRP A C 1
ATOM 1490 O O . TRP A 1 180 ? -7.395 42.094 2.504 1 79.69 180 TRP A O 1
ATOM 1500 N N . LYS A 1 181 ? -6.344 40.75 1.132 1 78.75 181 LYS A N 1
ATOM 1501 C CA . LYS A 1 181 ? -7.332 40.844 0.062 1 78.75 181 LYS A CA 1
ATOM 1502 C C . LYS A 1 181 ? -8.141 39.531 -0.06 1 78.75 181 LYS A C 1
ATOM 1504 O O . LYS A 1 181 ? -8.891 39.375 -1.021 1 78.75 181 LYS A O 1
ATOM 1509 N N . GLY A 1 182 ? -7.902 38.625 0.918 1 81.19 182 GLY A N 1
ATOM 1510 C CA . GLY A 1 182 ? -8.648 37.375 0.895 1 81.19 182 GLY A CA 1
ATOM 1511 C C . GLY A 1 182 ? -7.766 36.156 0.741 1 81.19 182 GLY A C 1
ATOM 1512 O O . GLY A 1 182 ? -6.598 36.281 0.363 1 81.19 182 GLY A O 1
ATOM 1513 N N . ARG A 1 183 ? -8.391 35 1.05 1 83.44 183 ARG A N 1
ATOM 1514 C CA . ARG A 1 183 ? -7.695 33.75 0.842 1 83.44 183 ARG A CA 1
ATOM 1515 C C . ARG A 1 183 ? -7.797 33.281 -0.612 1 83.44 183 ARG A C 1
ATOM 1517 O O . ARG A 1 183 ? -8.898 33.188 -1.164 1 83.44 183 ARG A O 1
ATOM 1524 N N . LYS A 1 184 ? -6.723 33.188 -1.193 1 76.5 184 LYS A N 1
ATOM 1525 C CA . LYS A 1 184 ? -6.656 32.688 -2.564 1 76.5 184 LYS A CA 1
ATOM 1526 C C . LYS A 1 184 ? -5.699 31.516 -2.67 1 76.5 184 LYS A C 1
ATOM 1528 O O . LYS A 1 184 ? -4.504 31.688 -2.906 1 76.5 184 LYS A O 1
ATOM 1533 N N . PRO A 1 185 ? -6.281 30.359 -2.568 1 73.88 185 PRO A N 1
ATOM 1534 C CA . PRO A 1 185 ? -5.402 29.188 -2.607 1 73.88 185 PRO A CA 1
ATOM 1535 C C . PRO A 1 185 ? -4.645 29.062 -3.926 1 73.88 185 PRO A C 1
ATOM 1537 O O . PRO A 1 185 ? -5.18 29.406 -4.984 1 73.88 185 PRO A O 1
ATOM 1540 N N . ARG A 1 186 ? -3.512 28.875 -3.924 1 65.81 186 ARG A N 1
ATOM 1541 C CA . ARG A 1 186 ? -2.602 28.5 -5.004 1 65.81 186 ARG A CA 1
ATOM 1542 C C . ARG A 1 186 ? -2.312 29.703 -5.906 1 65.81 186 ARG A C 1
ATOM 1544 O O . ARG A 1 186 ? -1.508 29.609 -6.836 1 65.81 186 ARG A O 1
ATOM 1551 N N . VAL A 1 187 ? -2.977 30.797 -5.785 1 59.97 187 VAL A N 1
ATOM 1552 C CA . VAL A 1 187 ? -2.727 31.969 -6.602 1 59.97 187 VAL A CA 1
ATOM 1553 C C . VAL A 1 187 ? -1.667 32.844 -5.934 1 59.97 187 VAL A C 1
ATOM 1555 O O . VAL A 1 187 ? -0.929 33.562 -6.609 1 59.97 187 VAL A O 1
ATOM 1558 N N . LYS A 1 188 ? -1.249 32.625 -4.766 1 69.94 188 LYS A N 1
ATOM 1559 C CA . LYS A 1 188 ? -0.215 33.219 -3.924 1 69.94 188 LYS A CA 1
ATOM 1560 C C . LYS A 1 188 ? -0.049 34.719 -4.223 1 69.94 188 LYS A C 1
ATOM 1562 O O . LYS A 1 188 ? 1.048 35.156 -4.559 1 69.94 188 LYS A O 1
ATOM 1567 N N . HIS A 1 189 ? -1.074 35.469 -4.012 1 78.5 189 HIS A N 1
ATOM 1568 C CA . HIS A 1 189 ? -1.079 36.875 -4.414 1 78.5 189 HIS A CA 1
ATOM 1569 C C . HIS A 1 189 ? -0.411 37.75 -3.359 1 78.5 189 HIS A C 1
ATOM 1571 O O . HIS A 1 189 ? -0.162 38.938 -3.598 1 78.5 189 HIS A O 1
ATOM 1577 N N . ASP A 1 190 ? -0.168 37.25 -2.221 1 87.44 190 ASP A N 1
ATOM 1578 C CA . ASP A 1 190 ? 0.573 37.938 -1.178 1 87.44 190 ASP A CA 1
ATOM 1579 C C . ASP A 1 190 ? 1.393 36.969 -0.334 1 87.44 190 ASP A C 1
ATOM 1581 O O . ASP A 1 190 ? 1.278 35.75 -0.497 1 87.44 190 ASP A O 1
ATOM 1585 N N . ILE A 1 191 ? 2.156 37.5 0.535 1 90 191 ILE A N 1
ATOM 1586 C CA . ILE A 1 191 ? 3.129 36.719 1.296 1 90 191 ILE A CA 1
ATOM 1587 C C . ILE A 1 191 ? 2.4 35.781 2.277 1 90 191 ILE A C 1
ATOM 1589 O O . ILE A 1 191 ? 2.766 34.625 2.436 1 90 191 ILE A O 1
ATOM 1593 N N . ASN A 1 192 ? 1.354 36.344 2.938 1 91.25 192 ASN A N 1
ATOM 1594 C CA . ASN A 1 192 ? 0.601 35.531 3.889 1 91.25 192 ASN A CA 1
ATOM 1595 C C . ASN A 1 192 ? -0.054 34.312 3.205 1 91.25 192 ASN A C 1
ATOM 1597 O O . ASN A 1 192 ? -0.015 33.219 3.729 1 91.25 192 ASN A O 1
ATOM 1601 N N . ASN A 1 193 ? -0.641 34.562 2.057 1 91.56 193 ASN A N 1
ATOM 1602 C CA . ASN A 1 193 ? -1.227 33.469 1.293 1 91.56 193 ASN A CA 1
ATOM 1603 C C . ASN A 1 193 ? -0.171 32.438 0.879 1 91.56 193 ASN A C 1
ATOM 1605 O O . ASN A 1 193 ? -0.419 31.234 0.922 1 91.56 193 ASN A O 1
ATOM 1609 N N . CYS A 1 194 ? 0.955 32.875 0.504 1 91.56 194 CYS A N 1
ATOM 1610 C CA . CYS A 1 194 ? 2.057 32 0.125 1 91.56 194 CYS A CA 1
ATOM 1611 C C . CYS A 1 194 ? 2.482 31.125 1.296 1 91.56 194 CYS A C 1
ATOM 1613 O O . CYS A 1 194 ? 2.623 29.906 1.146 1 91.56 194 CYS A O 1
ATOM 1615 N N . LEU A 1 195 ? 2.604 31.766 2.404 1 92.94 195 LEU A N 1
ATOM 1616 C CA . LEU A 1 195 ? 3.02 31.047 3.6 1 92.94 195 LEU A CA 1
ATOM 1617 C C . LEU A 1 195 ? 1.929 30.078 4.059 1 92.94 195 LEU A C 1
ATOM 1619 O O . LEU A 1 195 ? 2.225 28.984 4.539 1 92.94 195 LEU A O 1
ATOM 1623 N N . MET A 1 196 ? 0.705 30.484 3.955 1 94.19 196 MET A N 1
ATOM 1624 C CA . MET A 1 196 ? -0.401 29.594 4.301 1 94.19 196 MET A CA 1
ATOM 1625 C C . MET A 1 196 ? -0.4 28.359 3.412 1 94.19 196 MET A C 1
ATOM 1627 O O . MET A 1 196 ? -0.56 27.234 3.9 1 94.19 196 MET A O 1
ATOM 1631 N N . ASP A 1 197 ? -0.207 28.609 2.166 1 92.75 197 ASP A N 1
ATOM 1632 C CA . ASP A 1 197 ? -0.154 27.484 1.243 1 92.75 197 ASP A CA 1
ATOM 1633 C C . ASP A 1 197 ? 0.966 26.516 1.621 1 92.75 197 ASP A C 1
ATOM 1635 O O . ASP A 1 197 ? 0.769 25.297 1.628 1 92.75 197 ASP A O 1
ATOM 1639 N N . LEU A 1 198 ? 2.098 27.094 1.935 1 92.25 198 LEU A N 1
ATOM 1640 C CA . LEU A 1 198 ? 3.236 26.281 2.363 1 92.25 198 LEU A CA 1
ATOM 1641 C C . LEU A 1 198 ? 2.906 25.5 3.635 1 92.25 198 LEU A C 1
ATOM 1643 O O . LEU A 1 198 ? 3.1 24.297 3.691 1 92.25 198 LEU A O 1
ATOM 1647 N N . GLY A 1 199 ? 2.377 26.188 4.57 1 95.5 199 GLY A N 1
ATOM 1648 C CA . GLY A 1 199 ? 2.029 25.562 5.84 1 95.5 199 GLY A CA 1
ATOM 1649 C C . GLY A 1 199 ? 0.959 24.484 5.703 1 95.5 199 GLY A C 1
ATOM 1650 O O . GLY A 1 199 ? 1.059 23.422 6.312 1 95.5 199 GLY A O 1
ATOM 1651 N N . TYR A 1 200 ? -0.053 24.766 4.926 1 95.56 200 TYR A N 1
ATOM 1652 C CA . TYR A 1 200 ? -1.138 23.812 4.727 1 95.56 200 TYR A CA 1
ATOM 1653 C C . TYR A 1 200 ? -0.642 22.562 4.004 1 95.56 200 TYR A C 1
ATOM 1655 O O . TYR A 1 200 ? -1.129 21.453 4.254 1 95.56 200 TYR A O 1
ATOM 1663 N N . THR A 1 201 ? 0.273 22.75 3.141 1 93.12 201 THR A N 1
ATOM 1664 C CA . THR A 1 201 ? 0.855 21.609 2.449 1 93.12 201 THR A CA 1
ATOM 1665 C C . THR A 1 201 ? 1.601 20.703 3.428 1 93.12 201 THR A C 1
ATOM 1667 O O . THR A 1 201 ? 1.46 19.484 3.383 1 93.12 201 THR A O 1
ATOM 1670 N N . LEU A 1 202 ? 2.385 21.344 4.301 1 93.88 202 LEU A N 1
ATOM 1671 C CA . LEU A 1 202 ? 3.096 20.578 5.328 1 93.88 202 LEU A CA 1
ATOM 1672 C C . LEU A 1 202 ? 2.119 19.844 6.238 1 93.88 202 LEU A C 1
ATOM 1674 O O . LEU A 1 202 ? 2.299 18.656 6.516 1 93.88 202 LEU A O 1
ATOM 1678 N N . LEU A 1 203 ? 1.147 20.562 6.66 1 96.69 203 LEU A N 1
ATOM 1679 C CA . LEU A 1 203 ? 0.137 19.984 7.539 1 96.69 203 LEU A CA 1
ATOM 1680 C C . LEU A 1 203 ? -0.601 18.844 6.836 1 96.69 203 LEU A C 1
ATOM 1682 O O . LEU A 1 203 ? -0.844 17.797 7.438 1 96.69 203 LEU A O 1
ATOM 1686 N N . PHE A 1 204 ? -0.945 19.062 5.621 1 95.31 204 PHE A N 1
ATOM 1687 C CA . PHE A 1 204 ? -1.617 18.062 4.793 1 95.31 204 PHE A CA 1
ATOM 1688 C C . PHE A 1 204 ? -0.817 16.766 4.746 1 95.31 204 PHE A C 1
ATOM 1690 O O . PHE A 1 204 ? -1.356 15.688 5 1 95.31 204 PHE A O 1
ATOM 1697 N N . THR A 1 205 ? 0.398 16.922 4.461 1 93.56 205 THR A N 1
ATOM 1698 C CA . THR A 1 205 ? 1.284 15.773 4.348 1 93.56 205 THR A CA 1
ATOM 1699 C C . THR A 1 205 ? 1.394 15.047 5.684 1 93.56 205 THR A C 1
ATOM 1701 O O . THR A 1 205 ? 1.368 13.812 5.727 1 93.56 205 THR A O 1
ATOM 1704 N N . TYR A 1 206 ? 1.543 15.797 6.703 1 94.69 206 TYR A N 1
ATOM 1705 C CA . TYR A 1 206 ? 1.641 15.219 8.039 1 94.69 206 TYR A CA 1
ATOM 1706 C C . TYR A 1 206 ? 0.395 14.406 8.375 1 94.69 206 TYR A C 1
ATOM 1708 O O . TYR A 1 206 ? 0.493 13.266 8.828 1 94.69 206 TYR A O 1
ATOM 1716 N N . ILE A 1 207 ? -0.734 14.93 8.148 1 95.5 207 ILE A N 1
ATOM 1717 C CA . ILE A 1 207 ? -2 14.266 8.445 1 95.5 207 ILE A CA 1
ATOM 1718 C C . ILE A 1 207 ? -2.174 13.047 7.539 1 95.5 207 ILE A C 1
ATOM 1720 O O . ILE A 1 207 ? -2.639 12 7.984 1 95.5 207 ILE A O 1
ATOM 1724 N N . GLU A 1 208 ? -1.828 13.242 6.305 1 93 208 GLU A N 1
ATOM 1725 C CA . GLU A 1 208 ? -1.903 12.109 5.383 1 93 208 GLU A CA 1
ATOM 1726 C C . GLU A 1 208 ? -1.094 10.922 5.895 1 93 208 GLU A C 1
ATOM 1728 O O . GLU A 1 208 ? -1.574 9.789 5.891 1 93 208 GLU A O 1
ATOM 1733 N N . ALA A 1 209 ? 0.128 11.234 6.285 1 91.88 209 ALA A N 1
ATOM 1734 C CA . ALA A 1 209 ? 1.003 10.18 6.797 1 91.88 209 ALA A CA 1
ATOM 1735 C C . ALA A 1 209 ? 0.385 9.492 8.016 1 91.88 209 ALA A C 1
ATOM 1737 O O . ALA A 1 209 ? 0.407 8.266 8.117 1 91.88 209 ALA A O 1
ATOM 1738 N N . LEU A 1 210 ? -0.201 10.242 8.898 1 92.69 210 LEU A N 1
ATOM 1739 C CA . LEU A 1 210 ? -0.852 9.68 10.078 1 92.69 210 LEU A CA 1
ATOM 1740 C C . LEU A 1 210 ? -2.014 8.773 9.68 1 92.69 210 LEU A C 1
ATOM 1742 O O . LEU A 1 210 ? -2.131 7.656 10.18 1 92.69 210 LEU A O 1
ATOM 1746 N N . LEU A 1 211 ? -2.809 9.25 8.797 1 92.25 211 LEU A N 1
ATOM 1747 C CA . LEU A 1 211 ? -3.953 8.477 8.336 1 92.25 211 LEU A CA 1
ATOM 1748 C C . LEU A 1 211 ? -3.504 7.16 7.715 1 92.25 211 LEU A C 1
ATOM 1750 O O . LEU A 1 211 ? -4.086 6.105 7.992 1 92.25 211 LEU A O 1
ATOM 1754 N N . LYS A 1 212 ? -2.471 7.258 6.93 1 88.88 212 LYS A N 1
ATOM 1755 C CA . LYS A 1 212 ? -1.943 6.062 6.281 1 88.88 212 LYS A CA 1
ATOM 1756 C C . LYS A 1 212 ? -1.399 5.07 7.305 1 88.88 212 LYS A C 1
ATOM 1758 O O . LYS A 1 212 ? -1.529 3.857 7.133 1 88.88 212 LYS A O 1
ATOM 1763 N N . CYS A 1 213 ? -0.802 5.613 8.328 1 88.44 213 CYS A N 1
ATOM 1764 C CA . CYS A 1 213 ? -0.289 4.766 9.391 1 88.44 213 CYS A CA 1
ATOM 1765 C C . CYS A 1 213 ? -1.401 3.914 9.992 1 88.44 213 CYS A C 1
ATOM 1767 O O . CYS A 1 213 ? -1.167 2.775 10.398 1 88.44 213 CYS A O 1
ATOM 1769 N N . PHE A 1 214 ? -2.596 4.43 10 1 88.44 214 PHE A N 1
ATOM 1770 C CA . PHE A 1 214 ? -3.721 3.721 10.594 1 88.44 214 PHE A CA 1
ATOM 1771 C C . PHE A 1 214 ? -4.469 2.908 9.547 1 88.44 214 PHE A C 1
ATOM 1773 O O . PHE A 1 214 ? -5.453 2.234 9.859 1 88.44 214 PHE A O 1
ATOM 1780 N N . GLY A 1 215 ? -4.031 3.047 8.273 1 85.44 215 GLY A N 1
ATOM 1781 C CA . GLY A 1 215 ? -4.543 2.178 7.227 1 85.44 215 GLY A CA 1
ATOM 1782 C C . GLY A 1 215 ? -5.676 2.805 6.434 1 85.44 215 GLY A C 1
ATOM 1783 O O . GLY A 1 215 ? -6.277 2.152 5.578 1 85.44 215 GLY A O 1
ATOM 1784 N N . PHE A 1 216 ? -5.992 4.055 6.684 1 88.81 216 PHE A N 1
ATOM 1785 C CA . PHE A 1 216 ? -7.074 4.723 5.965 1 88.81 216 PHE A CA 1
ATOM 1786 C C . PHE A 1 216 ? -6.715 4.898 4.496 1 88.81 216 PHE A C 1
ATOM 1788 O O . PHE A 1 216 ? -5.551 5.109 4.152 1 88.81 216 PHE A O 1
ATOM 1795 N N . ASP A 1 217 ? -7.688 4.762 3.662 1 84.56 217 ASP A N 1
ATOM 1796 C CA . ASP A 1 217 ? -7.555 5.242 2.289 1 84.56 217 ASP A CA 1
ATOM 1797 C C . ASP A 1 217 ? -7.77 6.75 2.211 1 84.56 217 ASP A C 1
ATOM 1799 O O . ASP A 1 217 ? -8.883 7.234 2.441 1 84.56 217 ASP A O 1
ATOM 1803 N N . SER A 1 218 ? -6.746 7.43 1.871 1 87.19 218 SER A N 1
ATOM 1804 C CA . SER A 1 218 ? -6.754 8.883 1.916 1 87.19 218 SER A CA 1
ATOM 1805 C C . SER A 1 218 ? -7.715 9.469 0.887 1 87.19 218 SER A C 1
ATOM 1807 O O . SER A 1 218 ? -8.125 10.625 0.999 1 87.19 218 SER A O 1
ATOM 1809 N N . TYR A 1 219 ? -8.102 8.664 -0.082 1 81 219 TYR A N 1
ATOM 1810 C CA . TYR A 1 219 ? -8.891 9.172 -1.198 1 81 219 TYR A CA 1
ATOM 1811 C C . TYR A 1 219 ? -10.383 9.086 -0.9 1 81 219 TYR A C 1
ATOM 1813 O O . TYR A 1 219 ? -11.195 9.68 -1.606 1 81 219 TYR A O 1
ATOM 1821 N N . ILE A 1 220 ? -10.75 8.352 0.114 1 82.12 220 ILE A N 1
ATOM 1822 C CA . ILE A 1 220 ? -12.156 8.188 0.46 1 82.12 220 ILE A CA 1
ATOM 1823 C C . ILE A 1 220 ? -12.539 9.188 1.546 1 82.12 220 ILE A C 1
ATOM 1825 O O . ILE A 1 220 ? -12.383 8.914 2.738 1 82.12 220 ILE A O 1
ATOM 1829 N N . GLY A 1 221 ? -13.117 10.227 1.113 1 77.94 221 GLY A N 1
ATOM 1830 C CA . GLY A 1 221 ? -13.508 11.281 2.029 1 77.94 221 GLY A CA 1
ATOM 1831 C C . GLY A 1 221 ? -14.914 11.117 2.572 1 77.94 221 GLY A C 1
ATOM 1832 O O . GLY A 1 221 ? -15.562 10.102 2.316 1 77.94 221 GLY A O 1
ATOM 1833 N N . VAL A 1 222 ? -15.305 12.047 3.42 1 79 222 VAL A N 1
ATOM 1834 C CA . VAL A 1 222 ? -16.641 12 4.012 1 79 222 VAL A CA 1
ATOM 1835 C C . VAL A 1 222 ? -17.547 13.031 3.334 1 79 222 VAL A C 1
ATOM 1837 O O . VAL A 1 222 ? -18.75 12.82 3.197 1 79 222 VAL A O 1
ATOM 1840 N N . TYR A 1 223 ? -17.078 14.109 2.996 1 70.81 223 TYR A N 1
ATOM 1841 C CA . TYR A 1 223 ? -17.984 15.047 2.348 1 70.81 223 TYR A CA 1
ATOM 1842 C C . TYR A 1 223 ? -17.359 15.633 1.088 1 70.81 223 TYR A C 1
ATOM 1844 O O . TYR A 1 223 ? -18.062 16.141 0.213 1 70.81 223 TYR A O 1
ATOM 1852 N N . HIS A 1 224 ? -16.125 15.695 1.007 1 68.06 224 HIS A N 1
ATOM 1853 C CA . HIS A 1 224 ? -15.547 16.062 -0.286 1 68.06 224 HIS A CA 1
ATOM 1854 C C . HIS A 1 224 ? -15.633 14.891 -1.266 1 68.06 224 HIS A C 1
ATOM 1856 O O . HIS A 1 224 ? -15.359 13.742 -0.898 1 68.06 224 HIS A O 1
ATOM 1862 N N . LYS A 1 225 ? -16.328 15.188 -2.277 1 61.25 225 LYS A N 1
ATOM 1863 C CA . LYS A 1 225 ? -16.562 14.164 -3.289 1 61.25 225 LYS A CA 1
ATOM 1864 C C . LYS A 1 225 ? -15.266 13.5 -3.727 1 61.25 225 LYS A C 1
ATOM 1866 O O . LYS A 1 225 ? -14.203 14.117 -3.678 1 61.25 225 LYS A O 1
ATOM 1871 N N . ILE A 1 226 ? -15.461 12.344 -3.951 1 56.25 226 ILE A N 1
ATOM 1872 C CA . ILE A 1 226 ? -14.352 11.57 -4.504 1 56.25 226 ILE A CA 1
ATOM 1873 C C . ILE A 1 226 ? -13.977 12.117 -5.883 1 56.25 226 ILE A C 1
ATOM 1875 O O . ILE A 1 226 ? -14.812 12.148 -6.789 1 56.25 226 ILE A O 1
ATOM 1879 N N . PHE A 1 227 ? -13.094 12.914 -5.891 1 56.12 227 PHE A N 1
ATOM 1880 C CA . PHE A 1 227 ? -12.539 13.391 -7.152 1 56.12 227 PHE A CA 1
ATOM 1881 C C . PHE A 1 227 ? -11.234 12.68 -7.48 1 56.12 227 PHE A C 1
ATOM 1883 O O . PHE A 1 227 ? -10.484 12.305 -6.574 1 56.12 227 PHE A O 1
ATOM 1890 N N . TYR A 1 228 ? -11.133 12.477 -8.766 1 57.06 228 TYR A N 1
ATOM 1891 C CA . TYR A 1 228 ? -9.938 11.797 -9.242 1 57.06 228 TYR A CA 1
ATOM 1892 C C . TYR A 1 228 ? -8.672 12.461 -8.703 1 57.06 228 TYR A C 1
ATOM 1894 O O . TYR A 1 228 ? -8.516 13.68 -8.82 1 57.06 228 TYR A O 1
ATOM 1902 N N . LYS A 1 229 ? -7.883 11.656 -7.93 1 61.34 229 LYS A N 1
ATOM 1903 C CA . LYS A 1 229 ? -6.539 11.992 -7.473 1 61.34 229 LYS A CA 1
ATOM 1904 C C . LYS A 1 229 ? -6.59 12.93 -6.266 1 61.34 229 LYS A C 1
ATOM 1906 O O . LYS A 1 229 ? -5.559 13.461 -5.84 1 61.34 229 LYS A O 1
ATOM 1911 N N . ARG A 1 230 ? -7.859 13.188 -5.84 1 75.69 230 ARG A N 1
ATOM 1912 C CA . ARG A 1 230 ? -7.914 14.039 -4.652 1 75.69 230 ARG A CA 1
ATOM 1913 C C . ARG A 1 230 ? -7.965 13.203 -3.379 1 75.69 230 ARG A C 1
ATOM 1915 O O . ARG A 1 230 ? -8.797 12.305 -3.254 1 75.69 230 ARG A O 1
ATOM 1922 N N . LYS A 1 231 ? -7.062 13.539 -2.492 1 86.69 231 LYS A N 1
ATOM 1923 C CA . LYS A 1 231 ? -7.047 12.883 -1.189 1 86.69 231 LYS A CA 1
ATOM 1924 C C . LYS A 1 231 ? -8.086 13.5 -0.251 1 86.69 231 LYS A C 1
ATOM 1926 O O . LYS A 1 231 ? -7.727 14.211 0.689 1 86.69 231 LYS A O 1
ATOM 1931 N N . SER A 1 232 ? -9.289 13.125 -0.481 1 86.31 232 SER A N 1
ATOM 1932 C CA . SER A 1 232 ? -10.453 13.797 0.09 1 86.31 232 SER A CA 1
ATOM 1933 C C . SER A 1 232 ? -10.484 13.648 1.607 1 86.31 232 SER A C 1
ATOM 1935 O O . SER A 1 232 ? -10.867 14.586 2.32 1 86.31 232 SER A O 1
ATOM 1937 N N . LEU A 1 233 ? -10.117 12.5 2.119 1 91.31 233 LEU A N 1
ATOM 1938 C CA . LEU A 1 233 ? -10.156 12.305 3.564 1 91.31 233 LEU A CA 1
ATOM 1939 C C . LEU A 1 233 ? -9.18 13.25 4.266 1 91.31 233 LEU A C 1
ATOM 1941 O O . LEU A 1 233 ? -9.484 13.781 5.332 1 91.31 233 LEU A O 1
ATOM 1945 N N . VAL A 1 234 ? -8.023 13.43 3.666 1 93.44 234 VAL A N 1
ATOM 1946 C CA . VAL A 1 234 ? -7.027 14.328 4.242 1 93.44 234 VAL A CA 1
ATOM 1947 C C . VAL A 1 234 ? -7.559 15.758 4.23 1 93.44 234 VAL A C 1
ATOM 1949 O O . VAL A 1 234 ? -7.445 16.469 5.227 1 93.44 234 VAL A O 1
ATOM 1952 N N . CYS A 1 235 ? -8.172 16.094 3.141 1 91.62 235 CYS A N 1
ATOM 1953 C CA . CYS A 1 235 ? -8.742 17.438 3 1 91.62 235 CYS A CA 1
ATOM 1954 C C . CYS A 1 235 ? -9.812 17.688 4.059 1 91.62 235 CYS A C 1
ATOM 1956 O O . CYS A 1 235 ? -9.93 18.797 4.574 1 91.62 235 CYS A O 1
ATOM 1958 N N . ASP A 1 236 ? -10.508 16.719 4.367 1 93.38 236 ASP A N 1
ATOM 1959 C CA . ASP A 1 236 ? -11.57 16.828 5.359 1 93.38 236 ASP A CA 1
ATOM 1960 C C . ASP A 1 236 ? -11 16.906 6.773 1 93.38 236 ASP A C 1
ATOM 1962 O O . ASP A 1 236 ? -11.344 17.797 7.539 1 93.38 236 ASP A O 1
ATOM 1966 N N . MET A 1 237 ? -10.141 16.062 7.039 1 95.44 237 MET A N 1
ATOM 1967 C CA . MET A 1 237 ? -9.672 15.883 8.406 1 95.44 237 MET A CA 1
ATOM 1968 C C . MET A 1 237 ? -8.727 17.016 8.82 1 95.44 237 MET A C 1
ATOM 1970 O O . MET A 1 237 ? -8.578 17.297 10.008 1 95.44 237 MET A O 1
ATOM 1974 N N . ILE A 1 238 ? -8.117 17.641 7.871 1 96.56 238 ILE A N 1
ATOM 1975 C CA . ILE A 1 238 ? -7.105 18.656 8.156 1 96.56 238 ILE A CA 1
ATOM 1976 C C . ILE A 1 238 ? -7.777 19.906 8.719 1 96.56 238 ILE A C 1
ATOM 1978 O O . ILE A 1 238 ? -7.129 20.734 9.375 1 96.56 238 ILE A O 1
ATOM 1982 N N . GLU A 1 239 ? -9.031 20.109 8.523 1 95.75 239 GLU A N 1
ATOM 1983 C CA . GLU A 1 239 ? -9.75 21.375 8.727 1 95.75 239 GLU A CA 1
ATOM 1984 C C . GLU A 1 239 ? -9.648 21.828 10.18 1 95.75 239 GLU A C 1
ATOM 1986 O O . GLU A 1 239 ? -9.289 22.984 10.453 1 95.75 239 GLU A O 1
ATOM 1991 N N . PRO A 1 240 ? -9.859 20.984 11.141 1 97.31 240 PRO A N 1
ATOM 1992 C CA . PRO A 1 240 ? -9.758 21.422 12.531 1 97.31 240 PRO A CA 1
ATOM 1993 C C . PRO A 1 240 ? -8.344 21.859 12.914 1 97.31 240 PRO A C 1
ATOM 1995 O O . PRO A 1 240 ? -8.156 22.578 13.898 1 97.31 240 PRO A O 1
ATOM 1998 N N . PHE A 1 241 ? -7.348 21.469 12.133 1 98.06 241 PHE A N 1
ATOM 1999 C CA . PHE A 1 241 ? -5.953 21.688 12.508 1 98.06 241 PHE A CA 1
ATOM 2000 C C . PHE A 1 241 ? -5.387 22.906 11.812 1 98.06 241 PHE A C 1
ATOM 2002 O O . PHE A 1 241 ? -4.305 23.391 12.164 1 98.06 241 PHE A O 1
ATOM 2009 N N . ARG A 1 242 ? -6.047 23.469 10.844 1 97.19 242 ARG A N 1
ATOM 2010 C CA . ARG A 1 242 ? -5.527 24.531 10 1 97.19 242 ARG A CA 1
ATOM 2011 C C . ARG A 1 242 ? -5.148 25.75 10.828 1 97.19 242 ARG A C 1
ATOM 2013 O O . ARG A 1 242 ? -4.148 26.422 10.547 1 97.19 242 ARG A O 1
ATOM 2020 N N . PRO A 1 243 ? -5.906 26.031 11.906 1 97.44 243 PRO A N 1
ATOM 2021 C CA . PRO A 1 243 ? -5.562 27.188 12.727 1 97.44 243 PRO A CA 1
ATOM 2022 C C . PRO A 1 243 ? -4.152 27.109 13.312 1 97.44 243 PRO A C 1
ATOM 2024 O O . PRO A 1 243 ? -3.572 28.125 13.688 1 97.44 243 PRO A O 1
ATOM 2027 N N . ILE A 1 244 ? -3.547 25.906 13.398 1 97.69 244 ILE A N 1
ATOM 2028 C CA . ILE A 1 244 ? -2.16 25.766 13.836 1 97.69 244 ILE A CA 1
ATOM 2029 C C . ILE A 1 244 ? -1.251 26.594 12.938 1 97.69 244 ILE A C 1
ATOM 2031 O O . ILE A 1 244 ? -0.397 27.344 13.43 1 97.69 244 ILE A O 1
ATOM 2035 N N . ILE A 1 245 ? -1.536 26.5 11.656 1 97.19 245 ILE A N 1
ATOM 2036 C CA . ILE A 1 245 ? -0.727 27.203 10.664 1 97.19 245 ILE A CA 1
ATOM 2037 C C . ILE A 1 245 ? -1.074 28.688 10.672 1 97.19 245 ILE A C 1
ATOM 2039 O O . ILE A 1 245 ? -0.183 29.531 10.664 1 97.19 245 ILE A O 1
ATOM 2043 N N . ASP A 1 246 ? -2.389 29 10.719 1 96.38 246 ASP A N 1
ATOM 2044 C CA . ASP A 1 246 ? -2.852 30.391 10.695 1 96.38 246 ASP A CA 1
ATOM 2045 C C . ASP A 1 246 ? -2.213 31.203 11.82 1 96.38 246 ASP A C 1
ATOM 2047 O O . ASP A 1 246 ? -1.665 32.281 11.578 1 96.38 246 ASP A O 1
ATOM 2051 N N . TYR A 1 247 ? -2.283 30.625 12.93 1 95.31 247 TYR A N 1
ATOM 2052 C CA . TYR A 1 247 ? -1.785 31.328 14.109 1 95.31 247 TYR A CA 1
ATOM 2053 C C . TYR A 1 247 ? -0.269 31.469 14.062 1 95.31 247 TYR A C 1
ATOM 2055 O O . TYR A 1 247 ? 0.279 32.5 14.461 1 95.31 247 TYR A O 1
ATOM 2063 N N . GLN A 1 248 ? 0.412 30.484 13.602 1 96 248 GLN A N 1
ATOM 2064 C CA . GLN A 1 248 ? 1.864 30.547 13.484 1 96 248 GLN A CA 1
ATOM 2065 C C . GLN A 1 248 ? 2.283 31.688 12.555 1 96 248 GLN A C 1
ATOM 2067 O O . GLN A 1 248 ? 3.268 32.375 12.812 1 96 248 GLN A O 1
ATOM 2072 N N . ILE A 1 249 ? 1.562 31.859 11.531 1 94.81 249 ILE A N 1
ATOM 2073 C CA . ILE A 1 249 ? 1.872 32.906 10.57 1 94.81 249 ILE A CA 1
ATOM 2074 C C . ILE A 1 249 ? 1.639 34.281 11.211 1 94.81 249 ILE A C 1
ATOM 2076 O O . ILE A 1 249 ? 2.438 35.188 11.031 1 94.81 249 ILE A O 1
ATOM 2080 N N . VAL A 1 250 ? 0.539 34.406 11.977 1 93.25 250 VAL A N 1
ATOM 2081 C CA . VAL A 1 250 ? 0.272 35.656 12.711 1 93.25 250 VAL A CA 1
ATOM 2082 C C . VAL A 1 250 ? 1.429 35.938 13.664 1 93.25 250 VAL A C 1
ATOM 2084 O O . VAL A 1 250 ? 1.921 37.062 13.719 1 93.25 250 VAL A O 1
ATOM 2087 N N . LYS A 1 251 ? 1.863 34.938 14.32 1 93.5 251 LYS A N 1
ATOM 2088 C CA . LYS A 1 251 ? 2.982 35.094 15.242 1 93.5 251 LYS A CA 1
ATOM 2089 C C . LYS A 1 251 ? 4.242 35.562 14.516 1 93.5 251 LYS A C 1
ATOM 2091 O O . LYS A 1 251 ? 4.969 36.438 14.992 1 93.5 251 LYS A O 1
ATOM 2096 N N . MET A 1 252 ? 4.477 34.938 13.406 1 94.25 252 MET A N 1
ATOM 2097 C CA . MET A 1 252 ? 5.652 35.281 12.609 1 94.25 252 MET A CA 1
ATOM 2098 C C . MET A 1 252 ? 5.594 36.719 12.148 1 94.25 252 MET A C 1
ATOM 2100 O O . MET A 1 252 ? 6.617 37.406 12.117 1 94.25 252 MET A O 1
ATOM 2104 N N . ASN A 1 253 ? 4.41 37.188 11.75 1 91.19 253 ASN A N 1
ATOM 2105 C CA . ASN A 1 253 ? 4.215 38.594 11.367 1 91.19 253 ASN A CA 1
ATOM 2106 C C . ASN A 1 253 ? 4.473 39.531 12.539 1 91.19 253 ASN A C 1
ATOM 2108 O O . ASN A 1 253 ? 5.195 40.5 12.398 1 91.19 253 ASN A O 1
ATOM 2112 N N . ASN A 1 254 ? 3.924 39.188 13.695 1 89.94 254 ASN A N 1
ATOM 2113 C CA . ASN A 1 254 ? 4.027 40.031 14.883 1 89.94 254 ASN A CA 1
ATOM 2114 C C . ASN A 1 254 ? 5.465 40.125 15.383 1 89.94 254 ASN A C 1
ATOM 2116 O O . ASN A 1 254 ? 5.875 41.156 15.922 1 89.94 254 ASN A O 1
ATOM 2120 N N . LEU A 1 255 ? 6.195 39.094 15.117 1 93 255 LEU A N 1
ATOM 2121 C CA . LEU A 1 255 ? 7.574 39.031 15.594 1 93 255 LEU A CA 1
ATOM 2122 C C . LEU A 1 255 ? 8.539 39.5 14.508 1 93 255 LEU A C 1
ATOM 2124 O O . LEU A 1 255 ? 9.758 39.375 14.648 1 93 255 LEU A O 1
ATOM 2128 N N . ASN A 1 256 ? 8.062 39.906 13.383 1 92.75 256 ASN A N 1
ATOM 2129 C CA . ASN A 1 256 ? 8.836 40.406 12.25 1 92.75 256 ASN A CA 1
ATOM 2130 C C . ASN A 1 256 ? 9.828 39.375 11.742 1 92.75 256 ASN A C 1
ATOM 2132 O O . ASN A 1 256 ? 10.992 39.688 11.492 1 92.75 256 ASN A O 1
ATOM 2136 N N . MET A 1 257 ? 9.312 38.156 11.688 1 93.88 257 MET A N 1
ATOM 2137 C CA . MET A 1 257 ? 10.141 37.031 11.234 1 93.88 257 MET A CA 1
ATOM 2138 C C . MET A 1 257 ? 10.039 36.875 9.719 1 93.88 257 MET A C 1
ATOM 2140 O O . MET A 1 257 ? 10.727 36.031 9.141 1 93.88 257 MET A O 1
ATOM 2144 N N . ILE A 1 258 ? 9.18 37.656 9.125 1 93.75 258 ILE A N 1
ATOM 2145 C CA . ILE A 1 258 ? 8.969 37.531 7.691 1 93.75 258 ILE A CA 1
ATOM 2146 C C . ILE A 1 258 ? 9.664 38.688 6.969 1 93.75 258 ILE A C 1
ATOM 2148 O O . ILE A 1 258 ? 9.383 39.844 7.234 1 93.75 258 ILE A O 1
ATOM 2152 N N . ASP A 1 259 ? 10.617 38.344 6.098 1 93.75 259 ASP A N 1
ATOM 2153 C CA . ASP A 1 259 ? 11.336 39.312 5.285 1 93.75 259 ASP A CA 1
ATOM 2154 C C . ASP A 1 259 ? 10.812 39.344 3.852 1 93.75 259 ASP A C 1
ATOM 2156 O O . ASP A 1 259 ? 10.891 38.312 3.143 1 93.75 259 ASP A O 1
ATOM 2160 N N . ASN A 1 260 ? 10.344 40.5 3.463 1 90.31 260 ASN A N 1
ATOM 2161 C CA . ASN A 1 260 ? 9.789 40.625 2.121 1 90.31 260 ASN A CA 1
ATOM 2162 C C . ASN A 1 260 ? 10.812 40.25 1.051 1 90.31 260 ASN A C 1
ATOM 2164 O O . ASN A 1 260 ? 10.438 39.781 -0.032 1 90.31 260 ASN A O 1
ATOM 2168 N N . ASN A 1 261 ? 12.07 40.375 1.374 1 92.56 261 ASN A N 1
ATOM 2169 C CA . ASN A 1 261 ? 13.133 40.094 0.414 1 92.56 261 ASN A CA 1
ATOM 2170 C C . ASN A 1 261 ? 13.281 38.594 0.167 1 92.56 261 ASN A C 1
ATOM 2172 O O . ASN A 1 261 ? 13.93 38.188 -0.796 1 92.56 261 ASN A O 1
ATOM 2176 N N . ASP A 1 262 ? 12.703 37.906 1.073 1 93.62 262 ASP A N 1
ATOM 2177 C CA . ASP A 1 262 ? 12.773 36.438 0.914 1 93.62 262 ASP A CA 1
ATOM 2178 C C . ASP A 1 262 ? 11.812 35.969 -0.172 1 93.62 262 ASP A C 1
ATOM 2180 O O . ASP A 1 262 ? 11.828 34.781 -0.551 1 93.62 262 ASP A O 1
ATOM 2184 N N . PHE A 1 263 ? 11 36.875 -0.677 1 92.44 263 PHE A N 1
ATOM 2185 C CA . PHE A 1 263 ? 9.961 36.531 -1.633 1 92.44 263 PHE A CA 1
ATOM 2186 C C . PHE A 1 263 ? 10.164 37.25 -2.955 1 92.44 263 PHE A C 1
ATOM 2188 O O . PHE A 1 263 ? 10.695 38.375 -2.979 1 92.44 263 PHE A O 1
ATOM 2195 N N . THR A 1 264 ? 9.828 36.562 -4 1 91.31 264 THR A N 1
ATOM 2196 C CA . THR A 1 264 ? 9.852 37.156 -5.332 1 91.31 264 THR A CA 1
ATOM 2197 C C . THR A 1 264 ? 8.438 37.344 -5.875 1 91.31 264 THR A C 1
ATOM 2199 O O . THR A 1 264 ? 7.602 36.438 -5.738 1 91.31 264 THR A O 1
ATOM 2202 N N . ILE A 1 265 ? 8.148 38.438 -6.312 1 85.62 265 ILE A N 1
ATOM 2203 C CA . ILE A 1 265 ? 6.84 38.719 -6.887 1 85.62 265 ILE A CA 1
ATOM 2204 C C . ILE A 1 265 ? 6.941 38.75 -8.414 1 85.62 265 ILE A C 1
ATOM 2206 O O . ILE A 1 265 ? 7.703 39.531 -8.977 1 85.62 265 ILE A O 1
ATOM 2210 N N . ARG A 1 266 ? 6.434 37.844 -9.078 1 81.12 266 ARG A N 1
ATOM 2211 C CA . ARG A 1 266 ? 6.371 37.781 -10.539 1 81.12 266 ARG A CA 1
ATOM 2212 C C . ARG A 1 266 ? 4.934 37.625 -11.016 1 81.12 266 ARG A C 1
ATOM 2214 O O . ARG A 1 266 ? 4.238 36.688 -10.625 1 81.12 266 ARG A O 1
ATOM 2221 N N . ASN A 1 267 ? 4.453 38.438 -11.844 1 79.81 267 ASN A N 1
ATOM 2222 C CA . ASN A 1 267 ? 3.113 38.375 -12.414 1 79.81 267 ASN A CA 1
ATOM 2223 C C . ASN A 1 267 ? 2.041 38.281 -11.336 1 79.81 267 ASN A C 1
ATOM 2225 O O . ASN A 1 267 ? 1.154 37.438 -11.406 1 79.81 267 ASN A O 1
ATOM 2229 N N . PHE A 1 268 ? 2.252 39.031 -10.367 1 79.44 268 PHE A N 1
ATOM 2230 C CA . PHE A 1 268 ? 1.298 39.156 -9.273 1 79.44 268 PHE A CA 1
ATOM 2231 C C . PHE A 1 268 ? 1.249 37.875 -8.438 1 79.44 268 PHE A C 1
ATOM 2233 O O . PHE A 1 268 ? 0.262 37.625 -7.75 1 79.44 268 PHE A O 1
ATOM 2240 N N . GLN A 1 269 ? 2.205 37.094 -8.664 1 84.12 269 GLN A N 1
ATOM 2241 C CA . GLN A 1 269 ? 2.322 35.875 -7.836 1 84.12 269 GLN A CA 1
ATOM 2242 C C . GLN A 1 269 ? 3.559 35.938 -6.945 1 84.12 269 GLN A C 1
ATOM 2244 O O . GLN A 1 269 ? 4.629 36.375 -7.387 1 84.12 269 GLN A O 1
ATOM 2249 N N . VAL A 1 270 ? 3.305 35.656 -5.711 1 87.44 270 VAL A N 1
ATOM 2250 C CA . VAL A 1 270 ? 4.391 35.688 -4.734 1 87.44 270 VAL A CA 1
ATOM 2251 C C . VAL A 1 270 ? 4.945 34.25 -4.566 1 87.44 270 VAL A C 1
ATOM 2253 O O . VAL A 1 270 ? 4.184 33.312 -4.383 1 87.44 270 VAL A O 1
ATOM 2256 N N . THR A 1 271 ? 6.277 34.188 -4.711 1 88.69 271 THR A N 1
ATOM 2257 C CA . THR A 1 271 ? 6.934 32.875 -4.516 1 88.69 271 THR A CA 1
ATOM 2258 C C . THR A 1 271 ? 8.078 33 -3.516 1 88.69 271 THR A C 1
ATOM 2260 O O . THR A 1 271 ? 8.797 34 -3.504 1 88.69 271 THR A O 1
ATOM 2263 N N . LEU A 1 272 ? 8.156 32.062 -2.688 1 89.25 272 LEU A N 1
ATOM 2264 C CA . LEU A 1 272 ? 9.25 31.984 -1.729 1 89.25 272 LEU A CA 1
ATOM 2265 C C . LEU A 1 272 ? 10.539 31.531 -2.406 1 89.25 272 LEU A C 1
ATOM 2267 O O . LEU A 1 272 ? 10.547 30.531 -3.119 1 89.25 272 LEU A O 1
ATOM 2271 N N . ASN A 1 273 ? 11.57 32.344 -2.178 1 87.06 273 ASN A N 1
ATOM 2272 C CA . ASN A 1 273 ? 12.859 31.984 -2.752 1 87.06 273 ASN A CA 1
ATOM 2273 C C . ASN A 1 273 ? 13.398 30.688 -2.15 1 87.06 273 ASN A C 1
ATOM 2275 O O . ASN A 1 273 ? 13.32 30.484 -0.938 1 87.06 273 ASN A O 1
ATOM 2279 N N . TYR A 1 274 ? 13.961 29.891 -2.996 1 81.88 274 TYR A N 1
ATOM 2280 C CA . TYR A 1 274 ? 14.445 28.578 -2.605 1 81.88 274 TYR A CA 1
ATOM 2281 C C . TYR A 1 274 ? 15.484 28.688 -1.489 1 81.88 274 TYR A C 1
ATOM 2283 O O . TYR A 1 274 ? 15.445 27.906 -0.527 1 81.88 274 TYR A O 1
ATOM 2291 N N . LYS A 1 275 ? 16.375 29.609 -1.581 1 81.88 275 LYS A N 1
ATOM 2292 C CA . LYS A 1 275 ? 17.469 29.766 -0.624 1 81.88 275 LYS A CA 1
ATOM 2293 C C . LYS A 1 275 ? 16.938 30.078 0.771 1 81.88 275 LYS A C 1
ATOM 2295 O O . LYS A 1 275 ? 17.594 29.781 1.772 1 81.88 275 LYS A O 1
ATOM 2300 N N . ASP A 1 276 ? 15.75 30.672 0.833 1 85.56 276 ASP A N 1
ATOM 2301 C CA . ASP A 1 276 ? 15.188 31.141 2.096 1 85.56 276 ASP A CA 1
ATOM 2302 C C . ASP A 1 276 ? 14.094 30.203 2.594 1 85.56 276 ASP A C 1
ATOM 2304 O O . ASP A 1 276 ? 13.531 30.422 3.672 1 85.56 276 ASP A O 1
ATOM 2308 N N . SER A 1 277 ? 13.766 29.203 1.881 1 87 277 SER A N 1
ATOM 2309 C CA . SER A 1 277 ? 12.625 28.344 2.158 1 87 277 SER A CA 1
ATOM 2310 C C . SER A 1 277 ? 12.82 27.562 3.457 1 87 277 SER A C 1
ATOM 2312 O O . SER A 1 277 ? 11.859 27.312 4.188 1 87 277 SER A O 1
ATOM 2314 N N . LYS A 1 278 ? 14.023 27.219 3.775 1 83.5 278 LYS A N 1
ATOM 2315 C CA . LYS A 1 278 ? 14.328 26.375 4.93 1 83.5 278 LYS A CA 1
ATOM 2316 C C . LYS A 1 278 ? 13.844 27.031 6.223 1 83.5 278 LYS A C 1
ATOM 2318 O O . LYS A 1 278 ? 13.258 26.344 7.078 1 83.5 278 LYS A O 1
ATOM 2323 N N . LYS A 1 279 ? 14.031 28.266 6.312 1 89.88 279 LYS A N 1
ATOM 2324 C CA . LYS A 1 279 ? 13.656 29 7.52 1 89.88 279 LYS A CA 1
ATOM 2325 C C . LYS A 1 279 ? 12.148 28.953 7.75 1 89.88 279 LYS A C 1
ATOM 2327 O O . LYS A 1 279 ? 11.695 28.672 8.859 1 89.88 279 LYS A O 1
ATOM 2332 N N . TYR A 1 280 ? 11.367 29.188 6.734 1 92.62 280 TYR A N 1
ATOM 2333 C CA . TYR A 1 280 ? 9.914 29.219 6.855 1 92.62 280 TYR A CA 1
ATOM 2334 C C . TYR A 1 280 ? 9.344 27.812 7.043 1 92.62 280 TYR A C 1
ATOM 2336 O O . TYR A 1 280 ? 8.453 27.609 7.867 1 92.62 280 TYR A O 1
ATOM 2344 N N . VAL A 1 281 ? 9.875 26.859 6.352 1 90.56 281 VAL A N 1
ATOM 2345 C CA . VAL A 1 281 ? 9.453 25.484 6.508 1 90.56 281 VAL A CA 1
ATOM 2346 C C . VAL A 1 281 ? 9.727 25.016 7.934 1 90.56 281 VAL A C 1
ATOM 2348 O O . VAL A 1 281 ? 8.883 24.359 8.555 1 90.56 281 VAL A O 1
ATOM 2351 N N . GLY A 1 282 ? 10.891 25.359 8.398 1 89.62 282 GLY A N 1
ATOM 2352 C CA . GLY A 1 282 ? 11.258 24.984 9.758 1 89.62 282 GLY A CA 1
ATOM 2353 C C . GLY A 1 282 ? 10.305 25.547 10.805 1 89.62 282 GLY A C 1
ATOM 2354 O O . GLY A 1 282 ? 9.875 24.812 11.703 1 89.62 282 GLY A O 1
ATOM 2355 N N . CYS A 1 283 ? 9.93 26.766 10.633 1 93.69 283 CYS A N 1
ATOM 2356 C CA . CYS A 1 283 ? 9.047 27.438 11.578 1 93.69 283 CYS A CA 1
ATOM 2357 C C . CYS A 1 283 ? 7.652 26.812 11.547 1 93.69 283 CYS A C 1
ATOM 2359 O O . CYS A 1 283 ? 7.078 26.516 12.594 1 93.69 283 CYS A O 1
ATOM 2361 N N . LEU A 1 284 ? 7.156 26.594 10.391 1 95.25 284 LEU A N 1
ATOM 2362 C CA . LEU A 1 284 ? 5.812 26.047 10.234 1 95.25 284 LEU A CA 1
ATOM 2363 C C . LEU A 1 284 ? 5.762 24.594 10.672 1 95.25 284 LEU A C 1
ATOM 2365 O O . LEU A 1 284 ? 4.801 24.156 11.312 1 95.25 284 LEU A O 1
ATOM 2369 N N . MET A 1 285 ? 6.805 23.859 10.391 1 92.56 285 MET A N 1
ATOM 2370 C CA . MET A 1 285 ? 6.867 22.469 10.805 1 92.56 285 MET A CA 1
ATOM 2371 C C . MET A 1 285 ? 6.957 22.344 12.32 1 92.56 285 MET A C 1
ATOM 2373 O O . MET A 1 285 ? 6.371 21.438 12.922 1 92.56 285 MET A O 1
ATOM 2377 N N . LYS A 1 286 ? 7.719 23.266 12.898 1 93.69 286 LYS A N 1
ATOM 2378 C CA . LYS A 1 286 ? 7.812 23.266 14.359 1 93.69 286 LYS A CA 1
ATOM 2379 C C . LYS A 1 286 ? 6.438 23.422 15 1 93.69 286 LYS A C 1
ATOM 2381 O O . LYS A 1 286 ? 6.125 22.75 15.984 1 93.69 286 LYS A O 1
ATOM 2386 N N . ALA A 1 287 ? 5.641 24.328 14.461 1 95.81 287 ALA A N 1
ATOM 2387 C CA . ALA A 1 287 ? 4.289 24.531 14.969 1 95.81 287 ALA A CA 1
ATOM 2388 C C . ALA A 1 287 ? 3.475 23.234 14.898 1 95.81 287 ALA A C 1
ATOM 2390 O O . ALA A 1 287 ? 2.729 22.906 15.82 1 95.81 287 ALA A O 1
ATOM 2391 N N . ILE A 1 288 ? 3.609 22.484 13.836 1 95.12 288 ILE A N 1
ATOM 2392 C CA . ILE A 1 288 ? 2.906 21.219 13.648 1 95.12 288 ILE A CA 1
ATOM 2393 C C . ILE A 1 288 ? 3.418 20.203 14.656 1 95.12 288 ILE A C 1
ATOM 2395 O O . ILE A 1 288 ? 2.629 19.547 15.352 1 95.12 288 ILE A O 1
ATOM 2399 N N . LEU A 1 289 ? 4.734 20.109 14.797 1 92 289 LEU A N 1
ATOM 2400 C CA . LEU A 1 289 ? 5.363 19.109 15.648 1 92 289 LEU A CA 1
ATOM 2401 C C . LEU A 1 289 ? 5.078 19.375 17.125 1 92 289 LEU A C 1
ATOM 2403 O O . LEU A 1 289 ? 5 18.453 17.938 1 92 289 LEU A O 1
ATOM 2407 N N . ASP A 1 290 ? 4.941 20.688 17.438 1 94.56 290 ASP A N 1
ATOM 2408 C CA . ASP A 1 290 ? 4.566 21.031 18.812 1 94.56 290 ASP A CA 1
ATOM 2409 C C . ASP A 1 290 ? 3.193 20.469 19.156 1 94.56 290 ASP A C 1
ATOM 2411 O O . ASP A 1 290 ? 2.859 20.328 20.344 1 94.56 290 ASP A O 1
ATOM 2415 N N . ASN A 1 291 ? 2.389 20.156 18.172 1 95.25 291 ASN A N 1
ATOM 2416 C CA . ASN A 1 291 ? 1.053 19.609 18.375 1 95.25 291 ASN A CA 1
ATOM 2417 C C . ASN A 1 291 ? 0.989 18.125 18 1 95.25 291 ASN A C 1
ATOM 2419 O O . ASN A 1 291 ? -0.099 17.562 17.859 1 95.25 291 ASN A O 1
ATOM 2423 N N . ARG A 1 292 ? 2.148 17.469 17.859 1 91.88 292 ARG A N 1
ATOM 2424 C CA . ARG A 1 292 ? 2.227 16.125 17.281 1 91.88 292 ARG A CA 1
ATOM 2425 C C . ARG A 1 292 ? 1.445 15.117 18.125 1 91.88 292 ARG A C 1
ATOM 2427 O O . ARG A 1 292 ? 0.796 14.227 17.578 1 91.88 292 ARG A O 1
ATOM 2434 N N . GLU A 1 293 ? 1.535 15.203 19.438 1 90.94 293 GLU A N 1
ATOM 2435 C CA . GLU A 1 293 ? 0.837 14.258 20.297 1 90.94 293 GLU A CA 1
ATOM 2436 C C . GLU A 1 293 ? -0.676 14.383 20.141 1 90.94 293 GLU A C 1
ATOM 2438 O O . GLU A 1 293 ? -1.377 13.375 20.031 1 90.94 293 GLU A O 1
ATOM 2443 N N . ASP A 1 294 ? -1.15 15.617 20.125 1 94.56 294 ASP A N 1
ATOM 2444 C CA . ASP A 1 294 ? -2.582 15.859 19.969 1 94.56 294 ASP A CA 1
ATOM 2445 C C . ASP A 1 294 ? -3.082 15.375 18.609 1 94.56 294 ASP A C 1
ATOM 2447 O O . ASP A 1 294 ? -4.172 14.812 18.516 1 94.56 294 ASP A O 1
ATOM 2451 N N . LEU A 1 295 ? -2.318 15.656 17.625 1 94.88 295 LEU A N 1
ATOM 2452 C CA . LEU A 1 295 ? -2.693 15.234 16.281 1 94.88 295 LEU A CA 1
ATOM 2453 C C . LEU A 1 295 ? -2.762 13.711 16.188 1 94.88 295 LEU A C 1
ATOM 2455 O O . LEU A 1 295 ? -3.705 13.164 15.617 1 94.88 295 LEU A O 1
ATOM 2459 N N . PHE A 1 296 ? -1.807 13.062 16.797 1 92.19 296 PHE A N 1
ATOM 2460 C CA . PHE A 1 296 ? -1.775 11.609 16.812 1 92.19 296 PHE A CA 1
ATOM 2461 C C . PHE A 1 296 ? -2.994 11.047 17.531 1 92.19 296 PHE A C 1
ATOM 2463 O O . PHE A 1 296 ? -3.684 10.172 17 1 92.19 296 PHE A O 1
ATOM 2470 N N . MET A 1 297 ? -3.229 11.602 18.688 1 93.56 297 MET A N 1
ATOM 2471 C CA . MET A 1 297 ? -4.348 11.125 19.5 1 93.56 297 MET A CA 1
ATOM 2472 C C . MET A 1 297 ? -5.672 11.352 18.781 1 93.56 297 MET A C 1
ATOM 2474 O O . MET A 1 297 ? -6.574 10.516 18.844 1 93.56 297 MET A O 1
ATOM 2478 N N . TYR A 1 298 ? -5.785 12.398 18.141 1 96.5 298 TYR A N 1
ATOM 2479 C CA . TYR A 1 298 ? -7 12.695 17.391 1 96.5 298 TYR A CA 1
ATOM 2480 C C . TYR A 1 298 ? -7.258 11.633 16.328 1 96.5 298 TYR A C 1
ATOM 2482 O O . TYR A 1 298 ? -8.359 11.07 16.25 1 96.5 298 TYR A O 1
ATOM 2490 N N . VAL A 1 299 ? -6.277 11.312 15.477 1 94.19 299 VAL A N 1
ATOM 2491 C CA . VAL A 1 299 ? -6.441 10.367 14.383 1 94.19 299 VAL A CA 1
ATOM 2492 C C . VAL A 1 299 ? -6.688 8.969 14.938 1 94.19 299 VAL A C 1
ATOM 2494 O O . VAL A 1 299 ? -7.512 8.211 14.414 1 94.19 299 VAL A O 1
ATOM 2497 N N . GLN A 1 300 ? -5.965 8.656 16 1 92.44 300 GLN A N 1
ATOM 2498 C CA . GLN A 1 300 ? -6.172 7.367 16.656 1 92.44 300 GLN A CA 1
ATOM 2499 C C . GLN A 1 300 ? -7.609 7.223 17.141 1 92.44 300 GLN A C 1
ATOM 2501 O O . GLN A 1 300 ? -8.25 6.195 16.906 1 92.44 300 GLN A O 1
ATOM 2506 N N . ASN A 1 301 ? -8.055 8.25 17.812 1 95.25 301 ASN A N 1
ATOM 2507 C CA . ASN A 1 301 ? -9.414 8.219 18.344 1 95.25 301 ASN A CA 1
ATOM 2508 C C . ASN A 1 301 ? -10.453 8.234 17.234 1 95.25 301 ASN A C 1
ATOM 2510 O O . ASN A 1 301 ? -11.523 7.637 17.359 1 95.25 301 ASN A O 1
ATOM 2514 N N . TYR A 1 302 ? -10.195 8.93 16.203 1 95.62 302 TYR A N 1
ATOM 2515 C CA . TYR A 1 302 ? -11.07 8.898 15.031 1 95.62 302 TYR A CA 1
ATOM 2516 C C . TYR A 1 302 ? -11.172 7.484 14.469 1 95.62 302 TYR A C 1
ATOM 2518 O O . TYR A 1 302 ? -12.273 7.004 14.188 1 95.62 302 TYR A O 1
ATOM 2526 N N . TYR A 1 303 ? -10.008 6.805 14.305 1 93.31 303 TYR A N 1
ATOM 2527 C CA . TYR A 1 303 ? -9.969 5.43 13.828 1 93.31 303 TYR A CA 1
ATOM 2528 C C . TYR A 1 303 ? -10.836 4.523 14.695 1 93.31 303 TYR A C 1
ATOM 2530 O O . TYR A 1 303 ? -11.656 3.758 14.188 1 93.31 303 TYR A O 1
ATOM 2538 N N . ARG A 1 304 ? -10.648 4.672 15.961 1 93.5 304 ARG A N 1
ATOM 2539 C CA . ARG A 1 304 ? -11.391 3.834 16.891 1 93.5 304 ARG A CA 1
ATOM 2540 C C . ARG A 1 304 ? -12.891 4.094 16.797 1 93.5 304 ARG A C 1
ATOM 2542 O O . ARG A 1 304 ? -13.688 3.152 16.734 1 93.5 304 ARG A O 1
ATOM 2549 N N . ALA A 1 305 ? -13.273 5.324 16.797 1 94.88 305 ALA A N 1
ATOM 2550 C CA . ALA A 1 305 ? -14.688 5.688 16.703 1 94.88 305 ALA A CA 1
ATOM 2551 C C . ALA A 1 305 ? -15.281 5.211 15.383 1 94.88 305 ALA A C 1
ATOM 2553 O O . ALA A 1 305 ? -16.406 4.691 15.352 1 94.88 305 ALA A O 1
ATOM 2554 N N . PHE A 1 306 ? -14.562 5.344 14.352 1 92.94 306 PHE A N 1
ATOM 2555 C CA . PHE A 1 306 ? -15.016 4.977 13.016 1 92.94 306 PHE A CA 1
ATOM 2556 C C . PHE A 1 306 ? -15.211 3.469 12.906 1 92.94 306 PHE A C 1
ATOM 2558 O O . PHE A 1 306 ? -16.266 3.01 12.445 1 92.94 306 PHE A O 1
ATOM 2565 N N . MET A 1 307 ? -14.273 2.709 13.375 1 90.69 307 MET A N 1
ATOM 2566 C CA . MET A 1 307 ? -14.32 1.252 13.281 1 90.69 307 MET A CA 1
ATOM 2567 C C . MET A 1 307 ? -15.414 0.68 14.172 1 90.69 307 MET A C 1
ATOM 2569 O O . MET A 1 307 ? -16.047 -0.325 13.82 1 90.69 307 MET A O 1
ATOM 2573 N N . LYS A 1 308 ? -15.633 1.365 15.25 1 92 308 LYS A N 1
ATOM 2574 C CA . LYS A 1 308 ? -16.641 0.881 16.188 1 92 308 LYS A CA 1
ATOM 2575 C C . LYS A 1 308 ? -18.016 1.459 15.867 1 92 308 LYS A C 1
ATOM 2577 O O . LYS A 1 308 ? -18.984 1.231 16.594 1 92 308 LYS A O 1
ATOM 2582 N N . ASN A 1 309 ? -18.062 2.258 14.852 1 90.31 309 ASN A N 1
ATOM 2583 C CA . ASN A 1 309 ? -19.312 2.893 14.438 1 90.31 309 ASN A CA 1
ATOM 2584 C C . ASN A 1 309 ? -19.969 3.637 15.594 1 90.31 309 ASN A C 1
ATOM 2586 O O . ASN A 1 309 ? -21.156 3.438 15.875 1 90.31 309 ASN A O 1
ATOM 2590 N N . LYS A 1 310 ? -19.219 4.367 16.234 1 92.19 310 LYS A N 1
ATOM 2591 C CA . LYS A 1 310 ? -19.719 5.133 17.375 1 92.19 310 LYS A CA 1
ATOM 2592 C C . LYS A 1 310 ? -20.594 6.293 16.922 1 92.19 310 LYS A C 1
ATOM 2594 O O . LYS A 1 310 ? -20.609 6.637 15.734 1 92.19 310 LYS A O 1
ATOM 2599 N N . ASN A 1 311 ? -21.297 6.84 17.969 1 93.69 311 ASN A N 1
ATOM 2600 C CA . ASN A 1 311 ? -22.047 8.055 17.703 1 93.69 311 ASN A CA 1
ATOM 2601 C C . ASN A 1 311 ? -21.125 9.25 17.453 1 93.69 311 ASN A C 1
ATOM 2603 O O . ASN A 1 311 ? -20 9.281 17.953 1 93.69 311 ASN A O 1
ATOM 2607 N N . ILE A 1 312 ? -21.656 10.164 16.719 1 93.94 312 ILE A N 1
ATOM 2608 C CA . ILE A 1 312 ? -20.859 11.312 16.297 1 93.94 312 ILE A CA 1
ATOM 2609 C C . ILE A 1 312 ? -20.328 12.047 17.531 1 93.94 312 ILE A C 1
ATOM 2611 O O . ILE A 1 312 ? -19.234 12.594 17.516 1 93.94 312 ILE A O 1
ATOM 2615 N N . VAL A 1 313 ? -21.109 12.023 18.562 1 92.88 313 VAL A N 1
ATOM 2616 C CA . VAL A 1 313 ? -20.734 12.742 19.781 1 92.88 313 VAL A CA 1
ATOM 2617 C C . VAL A 1 313 ? -19.469 12.133 20.391 1 92.88 313 VAL A C 1
ATOM 2619 O O . VAL A 1 313 ? -18.75 12.797 21.125 1 92.88 313 VAL A O 1
ATOM 2622 N N . ASP A 1 314 ? -19.141 10.859 20 1 94.44 314 ASP A N 1
ATOM 2623 C CA . ASP A 1 314 ? -17.984 10.156 20.562 1 94.44 314 ASP A CA 1
ATOM 2624 C C . ASP A 1 314 ? -16.766 10.312 19.656 1 94.44 314 ASP A C 1
ATOM 2626 O O . ASP A 1 314 ? -15.688 9.82 19.969 1 94.44 314 ASP A O 1
ATOM 2630 N N . PHE A 1 315 ? -16.953 11 18.562 1 96.19 315 PHE A N 1
ATOM 2631 C CA . PHE A 1 315 ? -15.812 11.289 17.703 1 96.19 315 PHE A CA 1
ATOM 2632 C C . PHE A 1 315 ? -14.914 12.344 18.344 1 96.19 315 PHE A C 1
ATOM 2634 O O . PHE A 1 315 ? -15.383 13.188 19.109 1 96.19 315 PHE A O 1
ATOM 2641 N N . PRO A 1 316 ? -13.633 12.297 18.047 1 96.5 316 PRO A N 1
ATOM 2642 C CA . PRO A 1 316 ? -12.688 13.195 18.719 1 96.5 316 PRO A CA 1
ATOM 2643 C C . PRO A 1 316 ? -12.844 14.648 18.281 1 96.5 316 PRO A C 1
ATOM 2645 O O . PRO A 1 316 ? -13.281 14.922 17.156 1 96.5 316 PRO A O 1
ATOM 2648 N N . VAL A 1 317 ? -12.523 15.523 19.141 1 97.12 317 VAL A N 1
ATOM 2649 C CA . VAL A 1 317 ? -12.469 16.953 18.891 1 97.12 317 VAL A CA 1
ATOM 2650 C C . VAL A 1 317 ? -11.062 17.484 19.188 1 97.12 317 VAL A C 1
ATOM 2652 O O . VAL A 1 317 ? -10.469 17.141 20.203 1 97.12 317 VAL A O 1
ATOM 2655 N N . TYR A 1 318 ? -10.547 18.156 18.234 1 97.25 318 TYR A N 1
ATOM 2656 C CA . TYR A 1 318 ? -9.258 18.797 18.453 1 97.25 318 TYR A CA 1
ATOM 2657 C C . TYR A 1 318 ? -9.445 20.188 19.062 1 97.25 318 TYR A C 1
ATOM 2659 O O . TYR A 1 318 ? -10.188 21.016 18.516 1 97.25 318 TYR A O 1
ATOM 2667 N N . LYS A 1 319 ? -8.773 20.422 20.141 1 95.56 319 LYS A N 1
ATOM 2668 C CA . LYS A 1 319 ? -8.82 21.734 20.781 1 95.56 319 LYS A CA 1
ATOM 2669 C C . LYS A 1 319 ? -7.523 22.5 20.547 1 95.56 319 LYS A C 1
ATOM 2671 O O . LYS A 1 319 ? -6.484 22.172 21.125 1 95.56 319 LYS A O 1
ATOM 2676 N N . PHE A 1 320 ? -7.691 23.406 19.703 1 92.88 320 PHE A N 1
ATOM 2677 C CA . PHE A 1 320 ? -6.555 24.281 19.453 1 92.88 320 PHE A CA 1
ATOM 2678 C C . PHE A 1 320 ? -6.25 25.156 20.672 1 92.88 320 PHE A C 1
ATOM 2680 O O . PHE A 1 320 ? -7.156 25.766 21.25 1 92.88 320 PHE A O 1
ATOM 2687 N N . ARG A 1 321 ? -5.012 25 21.344 1 81.94 321 ARG A N 1
ATOM 2688 C CA . ARG A 1 321 ? -4.621 25.766 22.516 1 81.94 321 ARG A CA 1
ATOM 2689 C C . ARG A 1 321 ? -3.457 26.703 22.203 1 81.94 321 ARG A C 1
ATOM 2691 O O . ARG A 1 321 ? -2.641 26.406 21.328 1 81.94 321 ARG A O 1
ATOM 2698 N N . MET B 1 1 ? -3.832 6.32 -17.312 1 28.58 1 MET B N 1
ATOM 2699 C CA . MET B 1 1 ? -4.227 5.062 -17.953 1 28.58 1 MET B CA 1
ATOM 2700 C C . MET B 1 1 ? -3.1 4.52 -18.828 1 28.58 1 MET B C 1
ATOM 2702 O O . MET B 1 1 ? -2.623 5.207 -19.734 1 28.58 1 MET B O 1
ATOM 2706 N N . LEU B 1 2 ? -2.379 3.512 -18.438 1 39 2 LEU B N 1
ATOM 2707 C CA . LEU B 1 2 ? -1.291 2.998 -19.266 1 39 2 LEU B CA 1
ATOM 2708 C C . LEU B 1 2 ? -1.804 2.57 -20.641 1 39 2 LEU B C 1
ATOM 2710 O O . LEU B 1 2 ? -2.762 1.801 -20.734 1 39 2 LEU B O 1
ATOM 2714 N N . SER B 1 3 ? -1.606 3.195 -21.641 1 36.56 3 SER B N 1
ATOM 2715 C CA . SER B 1 3 ? -1.977 2.74 -22.969 1 36.56 3 SER B CA 1
ATOM 2716 C C . SER B 1 3 ? -1.41 1.354 -23.266 1 36.56 3 SER B C 1
ATOM 2718 O O . SER B 1 3 ? -0.406 0.953 -22.672 1 36.56 3 SER B O 1
ATOM 2720 N N . ARG B 1 4 ? -2.109 0.439 -24.062 1 39.28 4 ARG B N 1
ATOM 2721 C CA . ARG B 1 4 ? -1.803 -0.895 -24.562 1 39.28 4 ARG B CA 1
ATOM 2722 C C . ARG B 1 4 ? -0.349 -0.989 -25.016 1 39.28 4 ARG B C 1
ATOM 2724 O O . ARG B 1 4 ? 0.321 -1.993 -24.766 1 39.28 4 ARG B O 1
ATOM 2731 N N . ASN B 1 5 ? 0.016 0.044 -25.75 1 44.25 5 ASN B N 1
ATOM 2732 C CA . ASN B 1 5 ? 1.315 0.019 -26.406 1 44.25 5 ASN B CA 1
ATOM 2733 C C . ASN B 1 5 ? 2.459 0.133 -25.406 1 44.25 5 ASN B C 1
ATOM 2735 O O . ASN B 1 5 ? 3.555 -0.38 -25.641 1 44.25 5 ASN B O 1
ATOM 2739 N N . ASP B 1 6 ? 2.191 0.823 -24.359 1 47.5 6 ASP B N 1
ATOM 2740 C CA . ASP B 1 6 ? 3.268 1.066 -23.406 1 47.5 6 ASP B CA 1
ATOM 2741 C C . ASP B 1 6 ? 3.613 -0.205 -22.625 1 47.5 6 ASP B C 1
ATOM 2743 O O . ASP B 1 6 ? 4.777 -0.442 -22.297 1 47.5 6 ASP B O 1
ATOM 2747 N N . TYR B 1 7 ? 2.615 -1.028 -22.297 1 49.69 7 TYR B N 1
ATOM 2748 C CA . TYR B 1 7 ? 2.789 -2.26 -21.531 1 49.69 7 TYR B CA 1
ATOM 2749 C C . TYR B 1 7 ? 3.42 -3.35 -22.391 1 49.69 7 TYR B C 1
ATOM 2751 O O . TYR B 1 7 ? 4.098 -4.238 -21.875 1 49.69 7 TYR B O 1
ATOM 2759 N N . MET B 1 8 ? 3.18 -3.182 -23.688 1 52.41 8 MET B N 1
ATOM 2760 C CA . MET B 1 8 ? 3.662 -4.277 -24.516 1 52.41 8 MET B CA 1
ATOM 2761 C C . MET B 1 8 ? 5.176 -4.418 -24.406 1 52.41 8 MET B C 1
ATOM 2763 O O . MET B 1 8 ? 5.719 -5.508 -24.609 1 52.41 8 MET B O 1
ATOM 2767 N N . PHE B 1 9 ? 5.824 -3.334 -23.875 1 64.56 9 PHE B N 1
ATOM 2768 C CA . PHE B 1 9 ? 7.273 -3.465 -23.953 1 64.56 9 PHE B CA 1
ATOM 2769 C C . PHE B 1 9 ? 7.902 -3.457 -22.562 1 64.56 9 PHE B C 1
ATOM 2771 O O . PHE B 1 9 ? 9.117 -3.586 -22.438 1 64.56 9 PHE B O 1
ATOM 2778 N N . LYS B 1 10 ? 6.926 -3.568 -21.594 1 80.69 10 LYS B N 1
ATOM 2779 C CA . LYS B 1 10 ? 7.562 -3.539 -20.281 1 80.69 10 LYS B CA 1
ATOM 2780 C C . LYS B 1 10 ? 7.754 -4.949 -19.734 1 80.69 10 LYS B C 1
ATOM 2782 O O . LYS B 1 10 ? 7.004 -5.863 -20.078 1 80.69 10 LYS B O 1
ATOM 2787 N N . LYS B 1 11 ? 8.828 -5.051 -19.062 1 85.62 11 LYS B N 1
ATOM 2788 C CA . LYS B 1 11 ? 9.203 -6.375 -18.578 1 85.62 11 LYS B CA 1
ATOM 2789 C C . LYS B 1 11 ? 9.328 -6.383 -17.047 1 85.62 11 LYS B C 1
ATOM 2791 O O . LYS B 1 11 ? 9.539 -5.336 -16.438 1 85.62 11 LYS B O 1
ATOM 2796 N N . ILE B 1 12 ? 9.031 -7.578 -16.547 1 88.69 12 ILE B N 1
ATOM 2797 C CA . ILE B 1 12 ? 9.336 -7.812 -15.133 1 88.69 12 ILE B CA 1
ATOM 2798 C C . ILE B 1 12 ? 10.789 -8.258 -14.984 1 88.69 12 ILE B C 1
ATOM 2800 O O . ILE B 1 12 ? 11.227 -9.203 -15.641 1 88.69 12 ILE B O 1
ATOM 2804 N N . ILE B 1 13 ? 11.5 -7.52 -14.219 1 90.75 13 ILE B N 1
ATOM 2805 C CA . ILE B 1 13 ? 12.898 -7.863 -13.961 1 90.75 13 ILE B CA 1
ATOM 2806 C C . ILE B 1 13 ? 13.031 -8.516 -12.594 1 90.75 13 ILE B C 1
ATOM 2808 O O . ILE B 1 13 ? 12.609 -7.945 -11.578 1 90.75 13 ILE B O 1
ATOM 2812 N N . ILE B 1 14 ? 13.555 -9.664 -12.586 1 89.56 14 ILE B N 1
ATOM 2813 C CA . ILE B 1 14 ? 13.789 -10.383 -11.336 1 89.56 14 ILE B CA 1
ATOM 2814 C C . ILE B 1 14 ? 15.289 -10.461 -11.062 1 89.56 14 ILE B C 1
ATOM 2816 O O . ILE B 1 14 ? 16.062 -10.945 -11.898 1 89.56 14 ILE B O 1
ATOM 2820 N N . VAL B 1 15 ? 15.734 -9.977 -9.922 1 90.25 15 VAL B N 1
ATOM 2821 C CA . VAL B 1 15 ? 17.141 -9.984 -9.555 1 90.25 15 VAL B CA 1
ATOM 2822 C C . VAL B 1 15 ? 17.344 -10.766 -8.258 1 90.25 15 VAL B C 1
ATOM 2824 O O . VAL B 1 15 ? 16.703 -10.461 -7.242 1 90.25 15 VAL B O 1
ATOM 2827 N N . PHE B 1 16 ? 18.172 -11.727 -8.289 1 87.81 16 PHE B N 1
ATOM 2828 C CA . PHE B 1 16 ? 18.547 -12.484 -7.105 1 87.81 16 PHE B CA 1
ATOM 2829 C C . PHE B 1 16 ? 19.781 -11.898 -6.453 1 87.81 16 PHE B C 1
ATOM 2831 O O . PHE B 1 16 ? 20.844 -11.797 -7.09 1 87.81 16 PHE B O 1
ATOM 2838 N N . THR B 1 17 ? 19.719 -11.438 -5.188 1 88.12 17 THR B N 1
ATOM 2839 C CA . THR B 1 17 ? 20.812 -10.727 -4.52 1 88.12 17 THR B CA 1
ATOM 2840 C C . THR B 1 17 ? 21.422 -11.594 -3.422 1 88.12 17 THR B C 1
ATOM 2842 O O . THR B 1 17 ? 21.609 -11.133 -2.291 1 88.12 17 THR B O 1
ATOM 2845 N N . ASN B 1 18 ? 21.75 -12.727 -3.678 1 79.31 18 ASN B N 1
ATOM 2846 C CA . ASN B 1 18 ? 22.312 -13.648 -2.697 1 79.31 18 ASN B CA 1
ATOM 2847 C C . ASN B 1 18 ? 23.844 -13.578 -2.662 1 79.31 18 ASN B C 1
ATOM 2849 O O . ASN B 1 18 ? 24.469 -14.133 -1.76 1 79.31 18 ASN B O 1
ATOM 2853 N N . LYS B 1 19 ? 24.484 -12.914 -3.605 1 80.81 19 LYS B N 1
ATOM 2854 C CA . LYS B 1 19 ? 25.938 -12.891 -3.705 1 80.81 19 LYS B CA 1
ATOM 2855 C C . LYS B 1 19 ? 26.484 -11.469 -3.574 1 80.81 19 LYS B C 1
ATOM 2857 O O . LYS B 1 19 ? 27.594 -11.18 -4.016 1 80.81 19 LYS B O 1
ATOM 2862 N N . GLY B 1 20 ? 25.641 -10.523 -3.105 1 81.56 20 GLY B N 1
ATOM 2863 C CA . GLY B 1 20 ? 26.109 -9.164 -2.873 1 81.56 20 GLY B CA 1
ATOM 2864 C C . GLY B 1 20 ? 25.859 -8.242 -4.047 1 81.56 20 GLY B C 1
ATOM 2865 O O . GLY B 1 20 ? 26.641 -7.309 -4.285 1 81.56 20 GLY B O 1
ATOM 2866 N N . GLU B 1 21 ? 24.953 -8.484 -4.855 1 86 21 GLU B N 1
ATOM 2867 C CA . GLU B 1 21 ? 24.578 -7.641 -5.984 1 86 21 GLU B CA 1
ATOM 2868 C C . GLU B 1 21 ? 24.125 -6.262 -5.516 1 86 21 GLU B C 1
ATOM 2870 O O . GLU B 1 21 ? 23.5 -6.129 -4.457 1 86 21 GLU B O 1
ATOM 2875 N N . LYS B 1 22 ? 24.484 -5.242 -6.375 1 87.81 22 LYS B N 1
ATOM 2876 C CA . LYS B 1 22 ? 24.156 -3.859 -6.043 1 87.81 22 LYS B CA 1
ATOM 2877 C C . LYS B 1 22 ? 23.375 -3.195 -7.168 1 87.81 22 LYS B C 1
ATOM 2879 O O . LYS B 1 22 ? 23.578 -3.506 -8.344 1 87.81 22 LYS B O 1
ATOM 2884 N N . PHE B 1 23 ? 22.484 -2.295 -6.73 1 91.62 23 PHE B N 1
ATOM 2885 C CA . PHE B 1 23 ? 21.688 -1.539 -7.695 1 91.62 23 PHE B CA 1
ATOM 2886 C C . PHE B 1 23 ? 22.25 -0.137 -7.879 1 91.62 23 PHE B C 1
ATOM 2888 O O . PHE B 1 23 ? 22.609 0.529 -6.902 1 91.62 23 PHE B O 1
ATOM 2895 N N . ARG B 1 24 ? 22.359 0.208 -9.094 1 90.12 24 ARG B N 1
ATOM 2896 C CA . ARG B 1 24 ? 22.828 1.545 -9.43 1 90.12 24 ARG B CA 1
ATOM 2897 C C . ARG B 1 24 ? 21.984 2.164 -10.539 1 90.12 24 ARG B C 1
ATOM 2899 O O . ARG B 1 24 ? 21.562 1.47 -11.461 1 90.12 24 ARG B O 1
ATOM 2906 N N . ILE B 1 25 ? 21.703 3.479 -10.352 1 92.44 25 ILE B N 1
ATOM 2907 C CA . ILE B 1 25 ? 20.969 4.215 -11.375 1 92.44 25 ILE B CA 1
ATOM 2908 C C . ILE B 1 25 ? 21.922 5.117 -12.156 1 92.44 25 ILE B C 1
ATOM 2910 O O . ILE B 1 25 ? 22.672 5.898 -11.562 1 92.44 25 ILE B O 1
ATOM 2914 N N . GLN B 1 26 ? 21.938 4.891 -13.453 1 90.62 26 GLN B N 1
ATOM 2915 C CA . GLN B 1 26 ? 22.734 5.723 -14.336 1 90.62 26 GLN B CA 1
ATOM 2916 C C . GLN B 1 26 ? 21.938 6.188 -15.547 1 90.62 26 GLN B C 1
ATOM 2918 O O . GLN B 1 26 ? 21.453 5.367 -16.328 1 90.62 26 GLN B O 1
ATOM 2923 N N . ASN B 1 27 ? 21.812 7.516 -15.852 1 87.88 27 ASN B N 1
ATOM 2924 C CA . ASN B 1 27 ? 21.109 8.086 -17 1 87.88 27 ASN B CA 1
ATOM 2925 C C . ASN B 1 27 ? 19.75 7.414 -17.219 1 87.88 27 ASN B C 1
ATOM 2927 O O . ASN B 1 27 ? 19.453 6.984 -18.328 1 87.88 27 ASN B O 1
ATOM 2931 N N . ASP B 1 28 ? 18.984 7.094 -16.312 1 89.5 28 ASP B N 1
ATOM 2932 C CA . ASP B 1 28 ? 17.625 6.547 -16.344 1 89.5 28 ASP B CA 1
ATOM 2933 C C . ASP B 1 28 ? 17.656 5.027 -16.516 1 89.5 28 ASP B C 1
ATOM 2935 O O . ASP B 1 28 ? 16.625 4.41 -16.766 1 89.5 28 ASP B O 1
ATOM 2939 N N . ASN B 1 29 ? 18.906 4.492 -16.391 1 92.56 29 ASN B N 1
ATOM 2940 C CA . ASN B 1 29 ? 19.062 3.045 -16.484 1 92.56 29 ASN B CA 1
ATOM 2941 C C . ASN B 1 29 ? 19.234 2.408 -15.117 1 92.56 29 ASN B C 1
ATOM 2943 O O . ASN B 1 29 ? 19.938 2.963 -14.258 1 92.56 29 ASN B O 1
ATOM 2947 N N . LEU B 1 30 ? 18.547 1.321 -15 1 94.06 30 LEU B N 1
ATOM 2948 C CA . LEU B 1 30 ? 18.812 0.458 -13.859 1 94.06 30 LEU B CA 1
ATOM 2949 C C . LEU B 1 30 ? 19.969 -0.49 -14.156 1 94.06 30 LEU B C 1
ATOM 2951 O O . LEU B 1 30 ? 19.922 -1.249 -15.125 1 94.06 30 LEU B O 1
ATOM 2955 N N . ILE B 1 31 ? 21 -0.346 -13.375 1 94.44 31 ILE B N 1
ATOM 2956 C CA . ILE B 1 31 ? 22.172 -1.206 -13.516 1 94.44 31 ILE B CA 1
ATOM 2957 C C . ILE B 1 31 ? 22.328 -2.076 -12.273 1 94.44 31 ILE B C 1
ATOM 2959 O O . ILE B 1 31 ? 22.25 -1.577 -11.148 1 94.44 31 ILE B O 1
ATOM 2963 N N . VAL B 1 32 ? 22.438 -3.359 -12.5 1 92.62 32 VAL B N 1
ATOM 2964 C CA . VAL B 1 32 ? 22.734 -4.281 -11.406 1 92.62 32 VAL B CA 1
ATOM 2965 C C . VAL B 1 32 ? 24.141 -4.832 -11.57 1 92.62 32 VAL B C 1
ATOM 2967 O O . VAL B 1 32 ? 24.484 -5.375 -12.617 1 92.62 32 VAL B O 1
ATOM 2970 N N . GLU B 1 33 ? 24.891 -4.641 -10.531 1 92.56 33 GLU B N 1
ATOM 2971 C CA . GLU B 1 33 ? 26.266 -5.102 -10.531 1 92.56 33 GLU B CA 1
ATOM 2972 C C . GLU B 1 33 ? 26.469 -6.23 -9.531 1 92.56 33 GLU B C 1
ATOM 2974 O O . GLU B 1 33 ? 25.828 -6.27 -8.484 1 92.56 33 GLU B O 1
ATOM 2979 N N . ASP B 1 34 ? 27.375 -7.18 -9.93 1 88.19 34 ASP B N 1
ATOM 2980 C CA . ASP B 1 34 ? 27.703 -8.234 -8.984 1 88.19 34 ASP B CA 1
ATOM 2981 C C . ASP B 1 34 ? 28.766 -7.766 -7.992 1 88.19 34 ASP B C 1
ATOM 2983 O O . ASP B 1 34 ? 29.109 -6.578 -7.953 1 88.19 34 ASP B O 1
ATOM 2987 N N . ASN B 1 35 ? 29.156 -8.672 -7.105 1 86.31 35 ASN B N 1
ATOM 2988 C CA . ASN B 1 35 ? 30.109 -8.344 -6.043 1 86.31 35 ASN B CA 1
ATOM 2989 C C . ASN B 1 35 ? 31.438 -7.871 -6.609 1 86.31 35 ASN B C 1
ATOM 2991 O O . ASN B 1 35 ? 32.188 -7.137 -5.945 1 86.31 35 ASN B O 1
ATOM 2995 N N . ASN B 1 36 ? 31.75 -8.242 -7.797 1 88.75 36 ASN B N 1
ATOM 2996 C CA . ASN B 1 36 ? 33 -7.871 -8.43 1 88.75 36 ASN B CA 1
ATOM 2997 C C . ASN B 1 36 ? 32.875 -6.586 -9.242 1 88.75 36 ASN B C 1
ATOM 2999 O O . ASN B 1 36 ? 33.812 -6.148 -9.891 1 88.75 36 ASN B O 1
ATOM 3003 N N . GLY B 1 37 ? 31.688 -6.082 -9.32 1 87.19 37 GLY B N 1
ATOM 3004 C CA . GLY B 1 37 ? 31.469 -4.836 -10.039 1 87.19 37 GLY B CA 1
ATOM 3005 C C . GLY B 1 37 ? 31.062 -5.051 -11.484 1 87.19 37 GLY B C 1
ATOM 3006 O O . GLY B 1 37 ? 30.984 -4.094 -12.258 1 87.19 37 GLY B O 1
ATOM 3007 N N . GLU B 1 38 ? 30.875 -6.27 -11.867 1 90.94 38 GLU B N 1
ATOM 3008 C CA . GLU B 1 38 ? 30.469 -6.562 -13.234 1 90.94 38 GLU B CA 1
ATOM 3009 C C . GLU B 1 38 ? 28.953 -6.375 -13.406 1 90.94 38 GLU B C 1
ATOM 3011 O O . GLU B 1 38 ? 28.172 -6.77 -12.539 1 90.94 38 GLU B O 1
ATOM 3016 N N . ILE B 1 39 ? 28.656 -5.816 -14.547 1 91.5 39 ILE B N 1
ATOM 3017 C CA . ILE B 1 39 ? 27.25 -5.562 -14.836 1 91.5 39 ILE B CA 1
ATOM 3018 C C . ILE B 1 39 ? 26.562 -6.867 -15.219 1 91.5 39 ILE B C 1
ATOM 3020 O O . ILE B 1 39 ? 26.969 -7.543 -16.172 1 91.5 39 ILE B O 1
ATOM 3024 N N . ILE B 1 40 ? 25.562 -7.242 -14.523 1 88.62 40 ILE B N 1
ATOM 3025 C CA . ILE B 1 40 ? 24.844 -8.484 -14.805 1 88.62 40 ILE B CA 1
ATOM 3026 C C . ILE B 1 40 ? 23.531 -8.18 -15.5 1 88.62 40 ILE B C 1
ATOM 3028 O O . ILE B 1 40 ? 22.969 -9.031 -16.203 1 88.62 40 ILE B O 1
ATOM 3032 N N . LEU B 1 41 ? 23.016 -6.969 -15.273 1 90.81 41 LEU B N 1
ATOM 3033 C CA . LEU B 1 41 ? 21.75 -6.586 -15.875 1 90.81 41 LEU B CA 1
ATOM 3034 C C . LEU B 1 41 ? 21.672 -5.078 -16.078 1 90.81 41 LEU B C 1
ATOM 3036 O O . LEU B 1 41 ? 22.125 -4.309 -15.234 1 90.81 41 LEU B O 1
ATOM 3040 N N . GLN B 1 42 ? 21.219 -4.695 -17.188 1 92.69 42 GLN B N 1
ATOM 3041 C CA . GLN B 1 42 ? 20.969 -3.295 -17.5 1 92.69 42 GLN B CA 1
ATOM 3042 C C . GLN B 1 42 ? 19.656 -3.129 -18.25 1 92.69 42 GLN B C 1
ATOM 3044 O O . GLN B 1 42 ? 19.375 -3.885 -19.188 1 92.69 42 GLN B O 1
ATOM 3049 N N . SER B 1 43 ? 18.844 -2.254 -17.812 1 92.94 43 SER B N 1
ATOM 3050 C CA . SER B 1 43 ? 17.562 -1.977 -18.453 1 92.94 43 SER B CA 1
ATOM 3051 C C . SER B 1 43 ? 17.156 -0.517 -18.281 1 92.94 43 SER B C 1
ATOM 3053 O O . SER B 1 43 ? 17.375 0.064 -17.219 1 92.94 43 SER B O 1
ATOM 3055 N N . THR B 1 44 ? 16.609 -0.009 -19.344 1 91.75 44 THR B N 1
ATOM 3056 C CA . THR B 1 44 ? 16.094 1.352 -19.219 1 91.75 44 THR B CA 1
ATOM 3057 C C . THR B 1 44 ? 14.836 1.379 -18.359 1 91.75 44 THR B C 1
ATOM 3059 O O . THR B 1 44 ? 14.023 0.453 -18.406 1 91.75 44 THR B O 1
ATOM 3062 N N . GLY B 1 45 ? 14.672 2.387 -17.594 1 90.69 45 GLY B N 1
ATOM 3063 C CA . GLY B 1 45 ? 13.562 2.508 -16.656 1 90.69 45 GLY B CA 1
ATOM 3064 C C . GLY B 1 45 ? 12.203 2.396 -17.312 1 90.69 45 GLY B C 1
ATOM 3065 O O . GLY B 1 45 ? 11.281 1.793 -16.766 1 90.69 45 GLY B O 1
ATOM 3066 N N . TYR B 1 46 ? 12.078 2.883 -18.469 1 88.88 46 TYR B N 1
ATOM 3067 C CA . TYR B 1 46 ? 10.773 2.914 -19.141 1 88.88 46 TYR B CA 1
ATOM 3068 C C . TYR B 1 46 ? 10.375 1.526 -19.625 1 88.88 46 TYR B C 1
ATOM 3070 O O . TYR B 1 46 ? 9.219 1.293 -19.969 1 88.88 46 TYR B O 1
ATOM 3078 N N . ARG B 1 47 ? 11.312 0.558 -19.625 1 90.31 47 ARG B N 1
ATOM 3079 C CA . ARG B 1 47 ? 11.031 -0.799 -20.078 1 90.31 47 ARG B CA 1
ATOM 3080 C C . ARG B 1 47 ? 10.688 -1.712 -18.906 1 90.31 47 ARG B C 1
ATOM 3082 O O . ARG B 1 47 ? 10.367 -2.887 -19.109 1 90.31 47 ARG B O 1
ATOM 3089 N N . ILE B 1 48 ? 10.781 -1.164 -17.797 1 91.69 48 ILE B N 1
ATOM 3090 C CA . ILE B 1 48 ? 10.555 -1.987 -16.609 1 91.69 48 ILE B CA 1
ATOM 3091 C C . ILE B 1 48 ? 9.109 -1.835 -16.156 1 91.69 48 ILE B C 1
ATOM 3093 O O . IL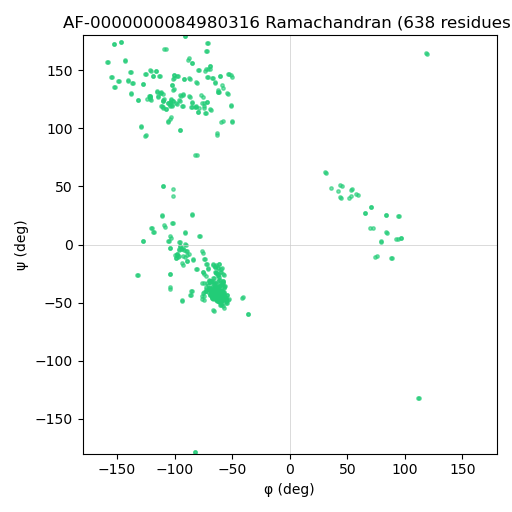E B 1 48 ? 8.625 -0.717 -15.945 1 91.69 48 ILE B O 1
ATOM 3097 N N . PHE B 1 49 ? 8.406 -2.965 -16.047 1 90 49 PHE B N 1
ATOM 3098 C CA . PHE B 1 49 ? 7.066 -2.986 -15.477 1 90 49 PHE B CA 1
ATOM 3099 C C . PHE B 1 49 ? 7.133 -3.141 -13.961 1 90 49 PHE B C 1
ATOM 3101 O O . PHE B 1 49 ? 6.414 -2.453 -13.227 1 90 49 PHE B O 1
ATOM 3108 N N . SER B 1 50 ? 7.961 -3.996 -13.57 1 92.44 50 SER B N 1
ATOM 3109 C CA . SER B 1 50 ? 8.164 -4.258 -12.148 1 92.44 50 SER B CA 1
ATOM 3110 C C . SER B 1 50 ? 9.562 -4.816 -11.891 1 92.44 50 SER B C 1
ATOM 3112 O O . SER B 1 50 ? 10.094 -5.57 -12.711 1 92.44 50 SER B O 1
ATOM 3114 N N . LEU B 1 51 ? 10.117 -4.418 -10.781 1 93.56 51 LEU B N 1
ATOM 3115 C CA . LEU B 1 51 ? 11.398 -4.934 -10.328 1 93.56 51 LEU B CA 1
ATOM 3116 C C . LEU B 1 51 ? 11.234 -5.82 -9.102 1 93.56 51 LEU B C 1
ATOM 3118 O O . LEU B 1 51 ? 10.734 -5.367 -8.062 1 93.56 51 LEU B O 1
ATOM 3122 N N . TRP B 1 52 ? 11.602 -7.039 -9.258 1 93.31 52 TRP B N 1
ATOM 3123 C CA . TRP B 1 52 ? 11.508 -8 -8.164 1 93.31 52 TRP B CA 1
ATOM 3124 C C . TRP B 1 52 ? 12.898 -8.336 -7.621 1 93.31 52 TRP B C 1
ATOM 3126 O O . TRP B 1 52 ? 13.742 -8.867 -8.344 1 93.31 52 TRP B O 1
ATOM 3136 N N . ILE B 1 53 ? 13.156 -8.008 -6.371 1 94 53 ILE B N 1
ATOM 3137 C CA . ILE B 1 53 ? 14.438 -8.273 -5.723 1 94 53 ILE B CA 1
ATOM 3138 C C . ILE B 1 53 ? 14.289 -9.438 -4.742 1 94 53 ILE B C 1
ATOM 3140 O O . ILE B 1 53 ? 13.508 -9.352 -3.789 1 94 53 ILE B O 1
ATOM 3144 N N . VAL B 1 54 ? 15.055 -10.477 -4.934 1 91.5 54 VAL B N 1
ATOM 3145 C CA . VAL B 1 54 ? 14.953 -11.68 -4.109 1 91.5 54 VAL B CA 1
ATOM 3146 C C . VAL B 1 54 ? 16.203 -11.812 -3.244 1 91.5 54 VAL B C 1
ATOM 3148 O O . VAL B 1 54 ? 17.312 -11.953 -3.764 1 91.5 54 VAL B O 1
ATOM 3151 N N . GLY B 1 55 ? 16.047 -11.805 -1.928 1 91.06 55 GLY B N 1
ATOM 3152 C CA . GLY B 1 55 ? 17.172 -11.93 -1.023 1 91.06 55 GLY B CA 1
ATOM 3153 C C . GLY B 1 55 ? 17.453 -10.656 -0.242 1 91.06 55 GLY B C 1
ATOM 3154 O O . GLY B 1 55 ? 16.562 -10.109 0.397 1 91.06 55 GLY B O 1
ATOM 3155 N N . ASN B 1 56 ? 18.781 -10.234 -0.215 1 89.62 56 ASN B N 1
ATOM 3156 C CA . ASN B 1 56 ? 19.156 -9.023 0.494 1 89.62 56 ASN B CA 1
ATOM 3157 C C . ASN B 1 56 ? 19.016 -7.789 -0.394 1 89.62 56 ASN B C 1
ATOM 3159 O O . ASN B 1 56 ? 19.312 -7.84 -1.588 1 89.62 56 ASN B O 1
ATOM 3163 N N . TYR B 1 57 ? 18.609 -6.73 0.198 1 86.62 57 TYR B N 1
ATOM 3164 C CA . TYR B 1 57 ? 18.359 -5.551 -0.628 1 86.62 57 TYR B CA 1
ATOM 3165 C C . TYR B 1 57 ? 18.859 -4.289 0.062 1 86.62 57 TYR B C 1
ATOM 3167 O O . TYR B 1 57 ? 18.984 -4.25 1.289 1 86.62 57 TYR B O 1
ATOM 3175 N N . ASN B 1 58 ? 19.266 -3.396 -0.724 1 88.69 58 ASN B N 1
ATOM 3176 C CA . ASN B 1 58 ? 19.625 -2.02 -0.388 1 88.69 58 ASN B CA 1
ATOM 3177 C C . ASN B 1 58 ? 18.922 -1.025 -1.316 1 88.69 58 ASN B C 1
ATOM 3179 O O . ASN B 1 58 ? 19.406 -0.769 -2.424 1 88.69 58 ASN B O 1
ATOM 3183 N N . ILE B 1 59 ? 17.891 -0.437 -0.823 1 90.44 59 ILE B N 1
ATOM 3184 C CA . ILE B 1 59 ? 17.078 0.459 -1.639 1 90.44 59 ILE B CA 1
ATOM 3185 C C . ILE B 1 59 ? 17.484 1.907 -1.375 1 90.44 59 ILE B C 1
ATOM 3187 O O . ILE B 1 59 ? 17.406 2.387 -0.242 1 90.44 59 ILE B O 1
ATOM 3191 N N . THR B 1 60 ? 17.891 2.566 -2.424 1 90.44 60 THR B N 1
ATOM 3192 C CA . THR B 1 60 ? 18.391 3.928 -2.281 1 90.44 60 THR B CA 1
ATOM 3193 C C . THR B 1 60 ? 17.391 4.938 -2.846 1 90.44 60 THR B C 1
ATOM 3195 O O . THR B 1 60 ? 16.453 4.562 -3.549 1 90.44 60 THR B O 1
ATOM 3198 N N . THR B 1 61 ? 17.625 6.203 -2.557 1 90.56 61 THR B N 1
ATOM 3199 C CA . THR B 1 61 ? 16.797 7.309 -3.018 1 90.56 61 THR B CA 1
ATOM 3200 C C . THR B 1 61 ? 16.719 7.328 -4.543 1 90.56 61 THR B C 1
ATOM 3202 O O . THR B 1 61 ? 15.625 7.398 -5.109 1 90.56 61 THR B O 1
ATOM 3205 N N . PRO B 1 62 ? 17.844 7.168 -5.215 1 91 62 PRO B N 1
ATOM 3206 C CA . PRO B 1 62 ? 17.766 7.203 -6.676 1 91 62 PRO B CA 1
ATOM 3207 C C . PRO B 1 62 ? 16.906 6.078 -7.25 1 91 62 PRO B C 1
ATOM 3209 O O . PRO B 1 62 ? 16.188 6.285 -8.227 1 91 62 PRO B O 1
ATOM 3212 N N . LEU B 1 63 ? 17 4.938 -6.66 1 92.62 63 LEU B N 1
ATOM 3213 C CA . LEU B 1 63 ? 16.219 3.803 -7.148 1 92.62 63 LEU B CA 1
ATOM 3214 C C . LEU B 1 63 ? 14.727 4.062 -7.008 1 92.62 63 LEU B C 1
ATOM 3216 O O . LEU B 1 63 ? 13.961 3.852 -7.953 1 92.62 63 LEU B O 1
ATOM 3220 N N . ILE B 1 64 ? 14.297 4.52 -5.895 1 93.06 64 ILE B N 1
ATOM 3221 C CA . ILE B 1 64 ? 12.891 4.809 -5.637 1 93.06 64 ILE B CA 1
ATOM 3222 C C . ILE B 1 64 ? 12.414 5.926 -6.559 1 93.06 64 ILE B C 1
ATOM 3224 O O . ILE B 1 64 ? 11.344 5.832 -7.156 1 93.06 64 ILE B O 1
ATOM 3228 N N . ASN B 1 65 ? 13.195 6.938 -6.645 1 91.94 65 ASN B N 1
ATOM 3229 C CA . ASN B 1 65 ? 12.828 8.07 -7.488 1 91.94 65 ASN B CA 1
ATOM 3230 C C . ASN B 1 65 ? 12.648 7.645 -8.945 1 91.94 65 ASN B C 1
ATOM 3232 O O . ASN B 1 65 ? 11.719 8.102 -9.617 1 91.94 65 ASN B O 1
ATOM 3236 N N . ARG B 1 66 ? 13.492 6.836 -9.391 1 92.12 66 ARG B N 1
ATOM 3237 C CA . ARG B 1 66 ? 13.391 6.383 -10.773 1 92.12 66 ARG B CA 1
ATOM 3238 C C . ARG B 1 66 ? 12.18 5.477 -10.969 1 92.12 66 ARG B C 1
ATOM 3240 O O . ARG B 1 66 ? 11.492 5.555 -11.992 1 92.12 66 ARG B O 1
ATOM 3247 N N . ALA B 1 67 ? 11.992 4.594 -10.031 1 92.62 67 ALA B N 1
ATOM 3248 C CA . ALA B 1 67 ? 10.805 3.746 -10.086 1 92.62 67 ALA B CA 1
ATOM 3249 C C . ALA B 1 67 ? 9.531 4.586 -10.18 1 92.62 67 ALA B C 1
ATOM 3251 O O . ALA B 1 67 ? 8.633 4.289 -10.969 1 92.62 67 ALA B O 1
ATOM 3252 N N . LYS B 1 68 ? 9.469 5.598 -9.422 1 90.06 68 LYS B N 1
ATOM 3253 C CA . LYS B 1 68 ? 8.312 6.492 -9.445 1 90.06 68 LYS B CA 1
ATOM 3254 C C . LYS B 1 68 ? 8.227 7.242 -10.766 1 90.06 68 LYS B C 1
ATOM 3256 O O . LYS B 1 68 ? 7.137 7.398 -11.328 1 90.06 68 LYS B O 1
ATOM 3261 N N . LYS B 1 69 ? 9.352 7.703 -11.172 1 89.94 69 LYS B N 1
ATOM 3262 C CA . LYS B 1 69 ? 9.398 8.453 -12.422 1 89.94 69 LYS B CA 1
ATOM 3263 C C . LYS B 1 69 ? 8.875 7.625 -13.586 1 89.94 69 LYS B C 1
ATOM 3265 O O . LYS B 1 69 ? 8.078 8.109 -14.398 1 89.94 69 LYS B O 1
ATOM 3270 N N . PHE B 1 70 ? 9.289 6.398 -13.648 1 90.06 70 PHE B N 1
ATOM 3271 C CA . PHE B 1 70 ? 8.953 5.57 -14.797 1 90.06 70 PHE B CA 1
ATOM 3272 C C . PHE B 1 70 ? 7.734 4.703 -14.5 1 90.06 70 PHE B C 1
ATOM 3274 O O . PHE B 1 70 ? 7.238 3.994 -15.383 1 90.06 70 PHE B O 1
ATOM 3281 N N . GLY B 1 71 ? 7.324 4.664 -13.266 1 87.75 71 GLY B N 1
ATOM 3282 C CA . GLY B 1 71 ? 6.066 4.039 -12.898 1 87.75 71 GLY B CA 1
ATOM 3283 C C . GLY B 1 71 ? 6.176 2.535 -12.719 1 87.75 71 GLY B C 1
ATOM 3284 O O . GLY B 1 71 ? 5.242 1.798 -13.039 1 87.75 71 GLY B O 1
ATOM 3285 N N . TYR B 1 72 ? 7.383 2.025 -12.383 1 90.38 72 TYR B N 1
ATOM 3286 C CA . TYR B 1 72 ? 7.449 0.59 -12.141 1 90.38 72 TYR B CA 1
ATOM 3287 C C . TYR B 1 72 ? 7.445 0.295 -10.641 1 90.38 72 TYR B C 1
ATOM 3289 O O . TYR B 1 72 ? 7.961 1.086 -9.844 1 90.38 72 TYR B O 1
ATOM 3297 N N . SER B 1 73 ? 6.828 -0.823 -10.281 1 92.19 73 SER B N 1
ATOM 3298 C CA . SER B 1 73 ? 6.738 -1.253 -8.891 1 92.19 73 SER B CA 1
ATOM 3299 C C . SER B 1 73 ? 7.98 -2.031 -8.469 1 92.19 73 SER B C 1
ATOM 3301 O O . SER B 1 73 ? 8.719 -2.541 -9.312 1 92.19 73 SER B O 1
ATOM 3303 N N . ILE B 1 74 ? 8.219 -2.023 -7.188 1 93.25 74 ILE B N 1
ATOM 3304 C CA . ILE B 1 74 ? 9.328 -2.781 -6.625 1 93.25 74 ILE B CA 1
ATOM 3305 C C . ILE B 1 74 ? 8.805 -3.775 -5.594 1 93.25 74 ILE B C 1
ATOM 3307 O O . ILE B 1 74 ? 8.023 -3.41 -4.711 1 93.25 74 ILE B O 1
ATOM 3311 N N . PHE B 1 75 ? 9.172 -5.004 -5.766 1 93.5 75 PHE B N 1
ATOM 3312 C CA . PHE B 1 75 ? 8.828 -6.055 -4.82 1 93.5 75 PHE B CA 1
ATOM 3313 C C . PHE B 1 75 ? 10.07 -6.629 -4.16 1 93.5 75 PHE B C 1
ATOM 3315 O O . PHE B 1 75 ? 11.07 -6.902 -4.832 1 93.5 75 PHE B O 1
ATOM 3322 N N . LEU B 1 76 ? 10.023 -6.73 -2.867 1 94.12 76 LEU B N 1
ATOM 3323 C CA . LEU B 1 76 ? 11.086 -7.383 -2.105 1 94.12 76 LEU B CA 1
ATOM 3324 C C . LEU B 1 76 ? 10.664 -8.781 -1.675 1 94.12 76 LEU B C 1
ATOM 3326 O O . LEU B 1 76 ? 9.609 -8.953 -1.058 1 94.12 76 LEU B O 1
ATOM 3330 N N . PHE B 1 77 ? 11.492 -9.727 -2.033 1 92.44 77 PHE B N 1
ATOM 3331 C CA . PHE B 1 77 ? 11.203 -11.117 -1.698 1 92.44 77 PHE B CA 1
ATOM 3332 C C . PHE B 1 77 ? 12.266 -11.68 -0.76 1 92.44 77 PHE B C 1
ATOM 3334 O O . PHE B 1 77 ? 13.43 -11.289 -0.827 1 92.44 77 PHE B O 1
ATOM 3341 N N . SER B 1 78 ? 11.797 -12.609 0.077 1 89.94 78 SER B N 1
ATOM 3342 C CA . SER B 1 78 ? 12.758 -13.398 0.847 1 89.94 78 SER B CA 1
ATOM 3343 C C . SER B 1 78 ? 13.508 -14.383 -0.044 1 89.94 78 SER B C 1
ATOM 3345 O O . SER B 1 78 ? 13.172 -14.539 -1.22 1 89.94 78 SER B O 1
ATOM 3347 N N . HIS B 1 79 ? 14.469 -15.016 0.544 1 84.62 79 HIS B N 1
ATOM 3348 C CA . HIS B 1 79 ? 15.219 -16.031 -0.183 1 84.62 79 HIS B CA 1
ATOM 3349 C C . HIS B 1 79 ? 14.312 -17.188 -0.613 1 84.62 79 HIS B C 1
ATOM 3351 O O . HIS B 1 79 ? 14.562 -17.828 -1.634 1 84.62 79 HIS B O 1
ATOM 3357 N N . SER B 1 80 ? 13.211 -17.438 0.122 1 82.06 80 SER B N 1
ATOM 3358 C CA . SER B 1 80 ? 12.258 -18.484 -0.19 1 82.06 80 SER B CA 1
ATOM 3359 C C . SER B 1 80 ? 11.133 -17.969 -1.08 1 82.06 80 SER B C 1
ATOM 3361 O O . SER B 1 80 ? 10.094 -18.609 -1.219 1 82.06 80 SER B O 1
ATOM 3363 N N . PHE B 1 81 ? 11.297 -16.734 -1.606 1 87.31 81 PHE B N 1
ATOM 3364 C CA . PHE B 1 81 ? 10.414 -16.125 -2.596 1 87.31 81 PHE B CA 1
ATOM 3365 C C . PHE B 1 81 ? 9.062 -15.766 -1.976 1 87.31 81 PHE B C 1
ATOM 3367 O O . PHE B 1 81 ? 8.023 -15.93 -2.611 1 87.31 81 PHE B O 1
ATOM 3374 N N . ARG B 1 82 ? 9.148 -15.43 -0.743 1 89.44 82 ARG B N 1
ATOM 3375 C CA . ARG B 1 82 ? 7.973 -14.844 -0.099 1 89.44 82 ARG B CA 1
ATOM 3376 C C . ARG B 1 82 ? 7.996 -13.32 -0.199 1 89.44 82 ARG B C 1
ATOM 3378 O O . ARG B 1 82 ? 9.047 -12.703 -0.042 1 89.44 82 ARG B O 1
ATOM 3385 N N . ILE B 1 83 ? 6.875 -12.758 -0.385 1 90.5 83 ILE B N 1
ATOM 3386 C CA . ILE B 1 83 ? 6.828 -11.305 -0.477 1 90.5 83 ILE B CA 1
ATOM 3387 C C . ILE B 1 83 ? 7.062 -10.695 0.902 1 90.5 83 ILE B C 1
ATOM 3389 O O . ILE B 1 83 ? 6.348 -11.008 1.856 1 90.5 83 ILE B O 1
ATOM 3393 N N . ILE B 1 84 ? 8.023 -9.906 0.984 1 90.94 84 ILE B N 1
ATOM 3394 C CA . ILE B 1 84 ? 8.32 -9.188 2.221 1 90.94 84 ILE B CA 1
ATOM 3395 C C . ILE B 1 84 ? 7.648 -7.816 2.197 1 90.94 84 ILE B C 1
ATOM 3397 O O . ILE B 1 84 ? 7.012 -7.414 3.172 1 90.94 84 ILE B O 1
ATOM 3401 N N . GLU B 1 85 ? 7.828 -7.164 1.13 1 91.25 85 GLU B N 1
ATOM 3402 C CA . GLU B 1 85 ? 7.277 -5.816 0.992 1 91.25 85 GLU B CA 1
ATOM 3403 C C . GLU B 1 85 ? 7.145 -5.422 -0.476 1 91.25 85 GLU B C 1
ATOM 3405 O O . GLU B 1 85 ? 7.801 -6.004 -1.343 1 91.25 85 GLU B O 1
ATOM 3410 N N . SER B 1 86 ? 6.309 -4.516 -0.737 1 90.25 86 SER B N 1
ATOM 3411 C CA . SER B 1 86 ? 6.16 -3.934 -2.066 1 90.25 86 SER B CA 1
ATOM 3412 C C . SER B 1 86 ? 5.922 -2.43 -1.986 1 90.25 86 SER B C 1
ATOM 3414 O O . SER B 1 86 ? 5.254 -1.949 -1.066 1 90.25 86 SER B O 1
ATOM 3416 N N . PHE B 1 87 ? 6.52 -1.707 -2.906 1 87.56 87 PHE B N 1
ATOM 3417 C CA . PHE B 1 87 ? 6.273 -0.27 -2.908 1 87.56 87 PHE B CA 1
ATOM 3418 C C . PHE B 1 87 ? 6.434 0.305 -4.312 1 87.56 87 PHE B C 1
ATOM 3420 O O . PHE B 1 87 ? 6.754 -0.423 -5.254 1 87.56 87 PHE B O 1
ATOM 3427 N N . CYS B 1 88 ? 6.078 1.558 -4.453 1 88.12 88 CYS B N 1
ATOM 3428 C CA . CYS B 1 88 ? 6.008 2.262 -5.727 1 88.12 88 CYS B CA 1
ATOM 3429 C C . CYS B 1 88 ? 4.922 1.669 -6.621 1 88.12 88 CYS B C 1
ATOM 3431 O O . CYS B 1 88 ? 5.117 1.518 -7.828 1 88.12 88 CYS B O 1
ATOM 3433 N N . ILE B 1 89 ? 3.977 1.113 -5.898 1 79.88 89 ILE B N 1
ATOM 3434 C CA . ILE B 1 89 ? 2.844 0.573 -6.641 1 79.88 89 ILE B CA 1
ATOM 3435 C C . ILE B 1 89 ? 1.985 1.717 -7.176 1 79.88 89 ILE B C 1
ATOM 3437 O O . ILE B 1 89 ? 1.591 2.611 -6.422 1 79.88 89 ILE B O 1
ATOM 3441 N N . PRO B 1 90 ? 1.973 1.839 -8.383 1 60.81 90 PRO B N 1
ATOM 3442 C CA . PRO B 1 90 ? 1.186 2.943 -8.938 1 60.81 90 PRO B CA 1
ATOM 3443 C C . PRO B 1 90 ? -0.236 2.99 -8.383 1 60.81 90 PRO B C 1
ATOM 3445 O O . PRO B 1 90 ? -0.885 1.95 -8.242 1 60.81 90 PRO B O 1
ATOM 3448 N N . LEU B 1 91 ? -0.671 4.02 -7.387 1 54.88 91 LEU B N 1
ATOM 3449 C CA . LEU B 1 91 ? -1.873 4.219 -6.582 1 54.88 91 LEU B CA 1
ATOM 3450 C C . LEU B 1 91 ? -3.072 4.539 -7.469 1 54.88 91 LEU B C 1
ATOM 3452 O O . LEU B 1 91 ? -4.199 4.137 -7.164 1 54.88 91 LEU B O 1
ATOM 3456 N N . GLU B 1 92 ? -2.855 5.723 -8.336 1 48.91 92 GLU B N 1
ATOM 3457 C CA . GLU B 1 92 ? -3.973 6.535 -8.812 1 48.91 92 GLU B CA 1
ATOM 3458 C C . GLU B 1 92 ? -5.188 5.668 -9.125 1 48.91 92 GLU B C 1
ATOM 3460 O O . GLU B 1 92 ? -6.309 5.992 -8.734 1 48.91 92 GLU B O 1
ATOM 3465 N N . GLY B 1 93 ? -5.137 4.758 -9.992 1 51.22 93 GLY B N 1
ATOM 3466 C CA . GLY B 1 93 ? -6.254 4.035 -10.578 1 51.22 93 GLY B CA 1
ATOM 3467 C C . GLY B 1 93 ? -6.809 2.957 -9.664 1 51.22 93 GLY B C 1
ATOM 3468 O O . GLY B 1 93 ? -7.863 2.381 -9.945 1 51.22 93 GLY B O 1
ATOM 3469 N N . ASN B 1 94 ? -6.262 2.934 -8.328 1 66.06 94 ASN B N 1
ATOM 3470 C CA . ASN B 1 94 ? -6.504 1.751 -7.508 1 66.06 94 ASN B CA 1
ATOM 3471 C C . ASN B 1 94 ? -7.758 1.909 -6.652 1 66.06 94 ASN B C 1
ATOM 3473 O O . ASN B 1 94 ? -8.461 0.933 -6.391 1 66.06 94 ASN B O 1
ATOM 3477 N N . THR B 1 95 ? -8.156 3.152 -6.527 1 71.38 95 THR B N 1
ATOM 3478 C CA . THR B 1 95 ? -9.344 3.283 -5.691 1 71.38 95 THR B CA 1
ATOM 3479 C C . THR B 1 95 ? -10.586 2.803 -6.438 1 71.38 95 THR B C 1
ATOM 3481 O O . THR B 1 95 ? -11.43 2.102 -5.867 1 71.38 95 THR B O 1
ATOM 3484 N N . LEU B 1 96 ? -10.648 3.148 -7.695 1 77.38 96 LEU B N 1
ATOM 3485 C CA . LEU B 1 96 ? -11.781 2.717 -8.508 1 77.38 96 LEU B CA 1
ATOM 3486 C C . LEU B 1 96 ? -11.789 1.199 -8.664 1 77.38 96 LEU B C 1
ATOM 3488 O O . LEU B 1 96 ? -12.844 0.569 -8.586 1 77.38 96 LEU B O 1
ATOM 3492 N N . LEU B 1 97 ? -10.656 0.687 -8.906 1 85.31 97 LEU B N 1
ATOM 3493 C CA . LEU B 1 97 ? -10.531 -0.762 -9.023 1 85.31 97 LEU B CA 1
ATOM 3494 C C . LEU B 1 97 ? -10.992 -1.456 -7.75 1 85.31 97 LEU B C 1
ATOM 3496 O O . LEU B 1 97 ? -11.766 -2.414 -7.801 1 85.31 97 LEU B O 1
ATOM 3500 N N . ARG B 1 98 ? -10.539 -0.948 -6.699 1 81 98 ARG B N 1
ATOM 3501 C CA . ARG B 1 98 ? -10.898 -1.562 -5.422 1 81 98 ARG B CA 1
ATOM 3502 C C . ARG B 1 98 ? -12.383 -1.415 -5.141 1 81 98 ARG B C 1
ATOM 3504 O O . ARG B 1 98 ? -13.016 -2.332 -4.609 1 81 98 ARG B O 1
ATOM 3511 N N . GLN B 1 99 ? -12.875 -0.253 -5.441 1 80.62 99 GLN B N 1
ATOM 3512 C CA . GLN B 1 99 ? -14.32 -0.061 -5.312 1 80.62 99 GLN B CA 1
ATOM 3513 C C . GLN B 1 99 ? -15.086 -1.077 -6.152 1 80.62 99 GLN B C 1
ATOM 3515 O O . GLN B 1 99 ? -16.062 -1.67 -5.684 1 80.62 99 GLN B O 1
ATOM 3520 N N . ARG B 1 100 ? -14.625 -1.24 -7.309 1 85.5 100 ARG B N 1
ATOM 3521 C CA . ARG B 1 100 ? -15.273 -2.184 -8.211 1 85.5 100 ARG B CA 1
ATOM 3522 C C . ARG B 1 100 ? -15.164 -3.609 -7.684 1 85.5 100 ARG B C 1
ATOM 3524 O O . ARG B 1 100 ? -16.094 -4.41 -7.844 1 85.5 100 ARG B O 1
ATOM 3531 N N . GLN B 1 101 ? -14.023 -3.924 -7.156 1 86.5 101 GLN B N 1
ATOM 3532 C CA . GLN B 1 101 ? -13.859 -5.254 -6.574 1 86.5 101 GLN B CA 1
ATOM 3533 C C . GLN B 1 101 ? -14.906 -5.512 -5.496 1 86.5 101 GLN B C 1
ATOM 3535 O O . GLN B 1 101 ? -15.445 -6.617 -5.395 1 86.5 101 GLN B O 1
ATOM 3540 N N . PHE B 1 102 ? -15.203 -4.484 -4.75 1 80.38 102 PHE B N 1
ATOM 3541 C CA . PHE B 1 102 ? -16.141 -4.629 -3.635 1 80.38 102 PHE B CA 1
ATOM 3542 C C . PHE B 1 102 ? -17.562 -4.738 -4.141 1 80.38 102 PHE B C 1
ATOM 3544 O O . PHE B 1 102 ? -18.375 -5.473 -3.57 1 80.38 102 PHE B O 1
ATOM 3551 N N . TYR B 1 103 ? -17.859 -4.094 -5.195 1 81.69 103 TYR B N 1
ATOM 3552 C CA . TYR B 1 103 ? -19.25 -3.973 -5.621 1 81.69 103 TYR B CA 1
ATOM 3553 C C . TYR B 1 103 ? -19.531 -4.875 -6.816 1 81.69 103 TYR B C 1
ATOM 3555 O O . TYR B 1 103 ? -20.641 -4.895 -7.336 1 81.69 103 TYR B O 1
ATOM 3563 N N . ASN B 1 104 ? -18.578 -5.605 -7.199 1 85.69 104 ASN B N 1
ATOM 3564 C CA . ASN B 1 1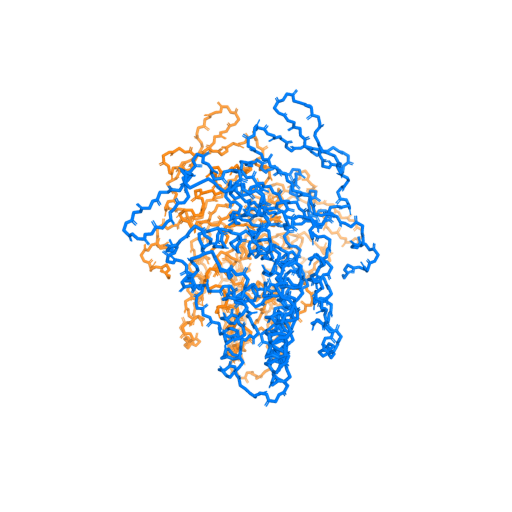04 ? -18.75 -6.406 -8.406 1 85.69 104 ASN B CA 1
ATOM 3565 C C . ASN B 1 104 ? -19.891 -7.414 -8.258 1 85.69 104 ASN B C 1
ATOM 3567 O O . ASN B 1 104 ? -19.938 -8.148 -7.273 1 85.69 104 ASN B O 1
ATOM 3571 N N . GLU B 1 105 ? -20.734 -7.449 -9.203 1 85.88 105 GLU B N 1
ATOM 3572 C CA . GLU B 1 105 ? -21.906 -8.336 -9.172 1 85.88 105 GLU B CA 1
ATOM 3573 C C . GLU B 1 105 ? -21.641 -9.602 -9.977 1 85.88 105 GLU B C 1
ATOM 3575 O O . GLU B 1 105 ? -22.438 -10.547 -9.914 1 85.88 105 GLU B O 1
ATOM 3580 N N . ASN B 1 106 ? -20.578 -9.711 -10.703 1 89.19 106 ASN B N 1
ATOM 3581 C CA . ASN B 1 106 ? -20.297 -10.828 -11.594 1 89.19 106 ASN B CA 1
ATOM 3582 C C . ASN B 1 106 ? -19.281 -11.789 -10.969 1 89.19 106 ASN B C 1
ATOM 3584 O O . ASN B 1 106 ? -18.656 -12.586 -11.68 1 89.19 106 ASN B O 1
ATOM 3588 N N . ASN B 1 107 ? -19.125 -11.711 -9.695 1 89.88 107 ASN B N 1
ATOM 3589 C CA . ASN B 1 107 ? -18.109 -12.508 -9.023 1 89.88 107 ASN B CA 1
ATOM 3590 C C . ASN B 1 107 ? -18.344 -14 -9.234 1 89.88 107 ASN B C 1
ATOM 3592 O O . ASN B 1 107 ? -17.391 -14.758 -9.469 1 89.88 107 ASN B O 1
ATOM 3596 N N . PHE B 1 108 ? -19.578 -14.414 -9.18 1 91.12 108 PHE B N 1
ATOM 3597 C CA . PHE B 1 108 ? -19.891 -15.836 -9.305 1 91.12 108 PHE B CA 1
ATOM 3598 C C . PHE B 1 108 ? -19.578 -16.328 -10.711 1 91.12 108 PHE B C 1
ATOM 3600 O O . PHE B 1 108 ? -19.031 -17.422 -10.883 1 91.12 108 PHE B O 1
ATOM 3607 N N . ASP B 1 109 ? -19.891 -15.555 -11.695 1 93.38 109 ASP B N 1
ATOM 3608 C CA . ASP B 1 109 ? -19.578 -15.914 -13.07 1 93.38 109 ASP B CA 1
ATOM 3609 C C . ASP B 1 109 ? -18.078 -15.977 -13.297 1 93.38 109 ASP B C 1
ATOM 3611 O O . ASP B 1 109 ? -17.578 -16.844 -14.023 1 93.38 109 ASP B O 1
ATOM 3615 N N . ILE B 1 110 ? -17.406 -15.078 -12.719 1 94.81 110 ILE B N 1
ATOM 3616 C CA . ILE B 1 110 ? -15.961 -15.078 -12.82 1 94.81 110 ILE B CA 1
ATOM 3617 C C . ILE B 1 110 ? -15.398 -16.328 -12.148 1 94.81 110 ILE B C 1
ATOM 3619 O O . ILE B 1 110 ? -14.477 -16.969 -12.68 1 94.81 110 ILE B O 1
ATOM 3623 N N . ALA B 1 111 ? -15.961 -16.688 -11.023 1 93.88 111 ALA B N 1
ATOM 3624 C CA . ALA B 1 111 ? -15.555 -17.891 -10.32 1 93.88 111 ALA B CA 1
ATOM 3625 C C . ALA B 1 111 ? -15.734 -19.125 -11.195 1 93.88 111 ALA B C 1
ATOM 3627 O O . ALA B 1 111 ? -14.836 -19.969 -11.297 1 93.88 111 ALA B O 1
ATOM 3628 N N . LYS B 1 112 ? -16.875 -19.188 -11.781 1 95.62 112 LYS B N 1
ATOM 3629 C CA . LYS B 1 112 ? -17.156 -20.297 -12.695 1 95.62 112 LYS B CA 1
ATOM 3630 C C . LYS B 1 112 ? -16.109 -20.344 -13.812 1 95.62 112 LYS B C 1
ATOM 3632 O O . LYS B 1 112 ? -15.641 -21.422 -14.18 1 95.62 112 LYS B O 1
ATOM 3637 N N . HIS B 1 113 ? -15.766 -19.203 -14.305 1 96.19 113 HIS B N 1
ATOM 3638 C CA . HIS B 1 113 ? -14.781 -19.078 -15.375 1 96.19 113 HIS B CA 1
ATOM 3639 C C . HIS B 1 113 ? -13.422 -19.609 -14.938 1 96.19 113 HIS B C 1
ATOM 3641 O O . HIS B 1 113 ? -12.766 -20.328 -15.688 1 96.19 113 HIS B O 1
ATOM 3647 N N . PHE B 1 114 ? -12.984 -19.328 -13.742 1 96 114 PHE B N 1
ATOM 3648 C CA . PHE B 1 114 ? -11.719 -19.812 -13.195 1 96 114 PHE B CA 1
ATOM 3649 C C . PHE B 1 114 ? -11.719 -21.328 -13.094 1 96 114 PHE B C 1
ATOM 3651 O O . PHE B 1 114 ? -10.758 -21.984 -13.516 1 96 114 PHE B O 1
ATOM 3658 N N . VAL B 1 115 ? -12.805 -21.875 -12.562 1 96 115 VAL B N 1
ATOM 3659 C CA . VAL B 1 115 ? -12.883 -23.312 -12.305 1 96 115 VAL B CA 1
ATOM 3660 C C . VAL B 1 115 ? -12.922 -24.062 -13.625 1 96 115 VAL B C 1
ATOM 3662 O O . VAL B 1 115 ? -12.266 -25.109 -13.773 1 96 115 VAL B O 1
ATOM 3665 N N . LYS B 1 116 ? -13.648 -23.531 -14.57 1 97.44 116 LYS B N 1
ATOM 3666 C CA . LYS B 1 116 ? -13.688 -24.141 -15.898 1 97.44 116 LYS B CA 1
ATOM 3667 C C . LYS B 1 116 ? -12.305 -24.172 -16.531 1 97.44 116 LYS B C 1
ATOM 3669 O O . LYS B 1 116 ? -11.883 -25.188 -17.094 1 97.44 116 LYS B O 1
ATOM 3674 N N . ASN B 1 117 ? -11.641 -23.047 -16.438 1 97.88 117 ASN B N 1
ATOM 3675 C CA . ASN B 1 117 ? -10.281 -22.969 -16.953 1 97.88 117 ASN B CA 1
ATOM 3676 C C . ASN B 1 117 ? -9.344 -23.938 -16.25 1 97.88 117 ASN B C 1
ATOM 3678 O O . ASN B 1 117 ? -8.492 -24.562 -16.891 1 97.88 117 ASN B O 1
ATOM 3682 N N . LYS B 1 118 ? -9.492 -24.094 -14.984 1 97.44 118 LYS B N 1
ATOM 3683 C CA . LYS B 1 118 ? -8.711 -25.062 -14.203 1 97.44 118 LYS B CA 1
ATOM 3684 C C . LYS B 1 118 ? -8.914 -26.484 -14.727 1 97.44 118 LYS B C 1
ATOM 3686 O O . LYS B 1 118 ? -7.941 -27.188 -15 1 97.44 118 LYS B O 1
ATOM 3691 N N . ILE B 1 119 ? -10.141 -26.859 -14.867 1 97.56 119 ILE B N 1
ATOM 3692 C CA . ILE B 1 119 ? -10.484 -28.219 -15.273 1 97.56 119 ILE B CA 1
ATOM 3693 C C . ILE B 1 119 ? -9.93 -28.484 -16.672 1 97.56 119 ILE B C 1
ATOM 3695 O O . ILE B 1 119 ? -9.367 -29.562 -16.938 1 97.56 119 ILE B O 1
ATOM 3699 N N . GLU B 1 120 ? -10.055 -27.531 -17.547 1 97.38 120 GLU B N 1
ATOM 3700 C CA . GLU B 1 120 ? -9.523 -27.672 -18.906 1 97.38 120 GLU B CA 1
ATOM 3701 C C . GLU B 1 120 ? -8.016 -27.875 -18.875 1 97.38 120 GLU B C 1
ATOM 3703 O O . GLU B 1 120 ? -7.496 -28.75 -19.594 1 97.38 120 GLU B O 1
ATOM 3708 N N . ASN B 1 121 ? -7.34 -27.125 -18.109 1 97.62 121 ASN B N 1
ATOM 3709 C CA . ASN B 1 121 ? -5.887 -27.234 -18.031 1 97.62 121 ASN B CA 1
ATOM 3710 C C . ASN B 1 121 ? -5.457 -28.531 -17.344 1 97.62 121 ASN B C 1
ATOM 3712 O O . ASN B 1 121 ? -4.414 -29.094 -17.672 1 97.62 121 ASN B O 1
ATOM 3716 N N . GLN B 1 122 ? -6.277 -28.984 -16.438 1 96.56 122 GLN B N 1
ATOM 3717 C CA . GLN B 1 122 ? -6.023 -30.297 -15.82 1 96.56 122 GLN B CA 1
ATOM 3718 C C . GLN B 1 122 ? -6.117 -31.406 -16.859 1 96.56 122 GLN B C 1
ATOM 3720 O O . GLN B 1 122 ? -5.281 -32.312 -16.875 1 96.56 122 GLN B O 1
ATOM 3725 N N . LYS B 1 123 ? -7.098 -31.266 -17.719 1 95.56 123 LYS B N 1
ATOM 3726 C CA . LYS B 1 123 ? -7.234 -32.25 -18.797 1 95.56 123 LYS B CA 1
ATOM 3727 C C . LYS B 1 123 ? -6 -32.25 -19.688 1 95.56 123 LYS B C 1
ATOM 3729 O O . LYS B 1 123 ? -5.5 -33.312 -20.062 1 95.56 123 LYS B O 1
ATOM 3734 N N . TYR B 1 124 ? -5.539 -31.125 -19.938 1 94.81 124 TYR B N 1
ATOM 3735 C CA . TYR B 1 124 ? -4.363 -31 -20.797 1 94.81 124 TYR B CA 1
ATOM 3736 C C . TYR B 1 124 ? -3.127 -31.562 -20.109 1 94.81 124 TYR B C 1
ATOM 3738 O O . TYR B 1 124 ? -2.297 -32.219 -20.75 1 94.81 124 TYR B O 1
ATOM 3746 N N . ALA B 1 125 ? -2.967 -31.297 -18.875 1 94.75 125 ALA B N 1
ATOM 3747 C CA . ALA B 1 125 ? -1.837 -31.828 -18.125 1 94.75 125 ALA B CA 1
ATOM 3748 C C . ALA B 1 125 ? -1.843 -33.344 -18.125 1 94.75 125 ALA B C 1
ATOM 3750 O O . ALA B 1 125 ? -0.791 -34 -18.266 1 94.75 125 ALA B O 1
ATOM 3751 N N . LEU B 1 126 ? -3.027 -33.938 -17.984 1 94.56 126 LEU B N 1
ATOM 3752 C CA . LEU B 1 126 ? -3.152 -35.375 -18.031 1 94.56 126 LEU B CA 1
ATOM 3753 C C . LEU B 1 126 ? -2.762 -35.938 -19.406 1 94.56 126 LEU B C 1
ATOM 3755 O O . LEU B 1 126 ? -2.076 -36.938 -19.5 1 94.56 126 LEU B O 1
ATOM 3759 N N . LYS B 1 127 ? -3.188 -35.219 -20.406 1 92 127 LYS B N 1
ATOM 3760 C CA . LYS B 1 127 ? -2.857 -35.594 -21.766 1 92 127 LYS B CA 1
ATOM 3761 C C . LYS B 1 127 ? -1.348 -35.625 -21.984 1 92 127 LYS B C 1
ATOM 3763 O O . LYS B 1 127 ? -0.821 -36.5 -22.672 1 92 127 LYS B O 1
ATOM 3768 N N . LYS B 1 128 ? -0.638 -34.781 -21.328 1 90.56 128 LYS B N 1
ATOM 3769 C CA . LYS B 1 128 ? 0.81 -34.656 -21.469 1 90.56 128 LYS B CA 1
ATOM 3770 C C . LYS B 1 128 ? 1.536 -35.719 -20.641 1 90.56 128 LYS B C 1
ATOM 3772 O O . LYS B 1 128 ? 2.723 -35.969 -20.859 1 90.56 128 LYS B O 1
ATOM 3777 N N . SER B 1 129 ? 0.941 -36.312 -19.641 1 85.94 129 SER B N 1
ATOM 3778 C CA . SER B 1 129 ? 1.595 -37.219 -18.688 1 85.94 129 SER B CA 1
ATOM 3779 C C . SER B 1 129 ? 1.654 -38.625 -19.203 1 85.94 129 SER B C 1
ATOM 3781 O O . SER B 1 129 ? 2.006 -39.562 -18.469 1 85.94 129 SER B O 1
ATOM 3783 N N . ASP B 1 130 ? 1.659 -38.906 -20.422 1 79 130 ASP B N 1
ATOM 3784 C CA . ASP B 1 130 ? 1.842 -40.188 -21.062 1 79 130 ASP B CA 1
ATOM 3785 C C . ASP B 1 130 ? 1.036 -41.281 -20.359 1 79 130 ASP B C 1
ATOM 3787 O O . ASP B 1 130 ? 1.59 -42.312 -19.938 1 79 130 ASP B O 1
ATOM 3791 N N . LEU B 1 131 ? -0.156 -41.188 -20.109 1 82.44 131 LEU B N 1
ATOM 3792 C CA . LEU B 1 131 ? -1.061 -42.125 -19.484 1 82.44 131 LEU B CA 1
ATOM 3793 C C . LEU B 1 131 ? -1.685 -43.062 -20.516 1 82.44 131 LEU B C 1
ATOM 3795 O O . LEU B 1 131 ? -1.68 -42.75 -21.719 1 82.44 131 LEU B O 1
ATOM 3799 N N . ASP B 1 132 ? -2.158 -44.188 -20 1 85.75 132 ASP B N 1
ATOM 3800 C CA . ASP B 1 132 ? -2.881 -45.125 -20.859 1 85.75 132 ASP B CA 1
ATOM 3801 C C . ASP B 1 132 ? -4.098 -44.469 -21.5 1 85.75 132 ASP B C 1
ATOM 3803 O O . ASP B 1 132 ? -4.828 -43.719 -20.828 1 85.75 132 ASP B O 1
ATOM 3807 N N . ASN B 1 133 ? -4.32 -44.656 -22.734 1 85.31 133 ASN B N 1
ATOM 3808 C CA . ASN B 1 133 ? -5.352 -44 -23.5 1 85.31 133 ASN B CA 1
ATOM 3809 C C . ASN B 1 133 ? -6.746 -44.25 -22.953 1 85.31 133 ASN B C 1
ATOM 3811 O O . ASN B 1 133 ? -7.598 -43.375 -22.938 1 85.31 133 ASN B O 1
ATOM 3815 N N . LEU B 1 134 ? -6.945 -45.5 -22.516 1 83.94 134 LEU B N 1
ATOM 3816 C CA . LEU B 1 134 ? -8.266 -45.844 -22.016 1 83.94 134 LEU B CA 1
ATOM 3817 C C . LEU B 1 134 ? -8.562 -45.094 -20.719 1 83.94 134 LEU B C 1
ATOM 3819 O O . LEU B 1 134 ? -9.664 -44.594 -20.531 1 83.94 134 LEU B O 1
ATOM 3823 N N . ILE B 1 135 ? -7.625 -45.062 -19.844 1 88.12 135 ILE B N 1
ATOM 3824 C CA . ILE B 1 135 ? -7.77 -44.344 -18.578 1 88.12 135 ILE B CA 1
ATOM 3825 C C . ILE B 1 135 ? -7.965 -42.875 -18.844 1 88.12 135 ILE B C 1
ATOM 3827 O O . ILE B 1 135 ? -8.867 -42.25 -18.281 1 88.12 135 ILE B O 1
ATOM 3831 N N . LEU B 1 136 ? -7.211 -42.344 -19.75 1 92.19 136 LEU B N 1
ATOM 3832 C CA . LEU B 1 136 ? -7.254 -40.938 -20.078 1 92.19 136 LEU B CA 1
ATOM 3833 C C . LEU B 1 136 ? -8.617 -40.531 -20.656 1 92.19 136 LEU B C 1
ATOM 3835 O O . LEU B 1 136 ? -9.188 -39.531 -20.266 1 92.19 136 LEU B O 1
ATOM 3839 N N . ASN B 1 137 ? -9.117 -41.375 -21.531 1 93.12 137 ASN B N 1
ATOM 3840 C CA . ASN B 1 137 ? -10.398 -41.094 -22.156 1 93.12 137 ASN B CA 1
ATOM 3841 C C . ASN B 1 137 ? -11.539 -41.094 -21.125 1 93.12 137 ASN B C 1
ATOM 3843 O O . ASN B 1 137 ? -12.391 -40.188 -21.156 1 93.12 137 ASN B O 1
ATOM 3847 N N . ASN B 1 138 ? -11.531 -42.062 -20.25 1 93.69 138 ASN B N 1
ATOM 3848 C CA . ASN B 1 138 ? -12.578 -42.156 -19.234 1 93.69 138 ASN B CA 1
ATOM 3849 C C . ASN B 1 138 ? -12.531 -40.969 -18.281 1 93.69 138 ASN B C 1
ATOM 3851 O O . ASN B 1 138 ? -13.57 -40.406 -17.953 1 93.69 138 ASN B O 1
ATOM 3855 N N . VAL B 1 139 ? -11.367 -40.625 -17.906 1 95.06 139 VAL B N 1
ATOM 3856 C CA . VAL B 1 139 ? -11.203 -39.531 -16.969 1 95.06 139 VAL B CA 1
ATOM 3857 C C . VAL B 1 139 ? -11.578 -38.219 -17.641 1 95.06 139 VAL B C 1
ATOM 3859 O O . VAL B 1 139 ? -12.242 -37.375 -17.047 1 95.06 139 VAL B O 1
ATOM 3862 N N . ASN B 1 140 ? -11.211 -38.062 -18.891 1 95.44 140 ASN B N 1
ATOM 3863 C CA . ASN B 1 140 ? -11.539 -36.844 -19.641 1 95.44 140 ASN B CA 1
ATOM 3864 C C . ASN B 1 140 ? -13.047 -36.688 -19.797 1 95.44 140 ASN B C 1
ATOM 3866 O O . ASN B 1 140 ? -13.562 -35.562 -19.719 1 95.44 140 ASN B O 1
ATOM 3870 N N . LEU B 1 141 ? -13.664 -37.812 -20.016 1 96.19 141 LEU B N 1
ATOM 3871 C CA . LEU B 1 141 ? -15.117 -37.75 -20.125 1 96.19 141 LEU B CA 1
ATOM 3872 C C . LEU B 1 141 ? -15.758 -37.281 -18.828 1 96.19 141 LEU B C 1
ATOM 3874 O O . LEU B 1 141 ? -16.688 -36.469 -18.844 1 96.19 141 LEU B O 1
ATOM 3878 N N . LYS B 1 142 ? -15.242 -37.812 -17.734 1 96.81 142 LYS B N 1
ATOM 3879 C CA . LYS B 1 142 ? -15.781 -37.438 -16.438 1 96.81 142 LYS B CA 1
ATOM 3880 C C . LYS B 1 142 ? -15.477 -35.969 -16.125 1 96.81 142 LYS B C 1
ATOM 3882 O O . LYS B 1 142 ? -16.328 -35.25 -15.586 1 96.81 142 LYS B O 1
ATOM 3887 N N . LEU B 1 143 ? -14.305 -35.531 -16.453 1 97.5 143 LEU B N 1
ATOM 3888 C CA . LEU B 1 143 ? -13.938 -34.125 -16.25 1 97.5 143 LEU B CA 1
ATOM 3889 C C . LEU B 1 143 ? -14.781 -33.219 -17.125 1 97.5 143 LEU B C 1
ATOM 3891 O O . LEU B 1 143 ? -15.148 -32.094 -16.703 1 97.5 143 LEU B O 1
ATOM 3895 N N . ASP B 1 144 ? -15.078 -33.656 -18.312 1 97.31 144 ASP B N 1
ATOM 3896 C CA . ASP B 1 144 ? -15.961 -32.875 -19.188 1 97.31 144 ASP B CA 1
ATOM 3897 C C . ASP B 1 144 ? -17.359 -32.75 -18.594 1 97.31 144 ASP B C 1
ATOM 3899 O O . ASP B 1 144 ? -18.016 -31.734 -18.75 1 97.31 144 ASP B O 1
ATOM 3903 N N . GLU B 1 145 ? -17.766 -33.844 -17.969 1 97.31 145 GLU B N 1
ATOM 3904 C CA . GLU B 1 145 ? -19.047 -33.781 -17.281 1 97.31 145 GLU B CA 1
ATOM 3905 C C . GLU B 1 145 ? -19.047 -32.719 -16.203 1 97.31 145 GLU B C 1
ATOM 3907 O O . GLU B 1 145 ? -20.016 -31.953 -16.078 1 97.31 145 GLU B O 1
ATOM 3912 N N . TYR B 1 146 ? -18.016 -32.719 -15.383 1 96.75 146 TYR B N 1
ATOM 3913 C CA . TYR B 1 146 ? -17.906 -31.703 -14.344 1 96.75 146 TYR B CA 1
ATOM 3914 C C . TYR B 1 146 ? -17.875 -30.312 -14.945 1 96.75 146 TYR B C 1
ATOM 3916 O O . TYR B 1 146 ? -18.547 -29.406 -14.461 1 96.75 146 TYR B O 1
ATOM 3924 N N . TYR B 1 147 ? -17.062 -30.125 -16.016 1 97.38 147 TYR B N 1
ATOM 3925 C CA . TYR B 1 147 ? -16.953 -28.859 -16.734 1 97.38 147 TYR B CA 1
ATOM 3926 C C . TYR B 1 147 ? -18.312 -28.344 -17.172 1 97.38 147 TYR B C 1
ATOM 3928 O O . TYR B 1 147 ? -18.656 -27.172 -16.922 1 97.38 147 TYR B O 1
ATOM 3936 N N . ASN B 1 148 ? -19.094 -29.219 -17.75 1 97.06 148 ASN B N 1
ATOM 3937 C CA . ASN B 1 148 ? -20.391 -28.844 -18.281 1 97.06 148 ASN B CA 1
ATOM 3938 C C . ASN B 1 148 ? -21.391 -28.562 -17.156 1 97.06 148 ASN B C 1
ATOM 3940 O O . ASN B 1 148 ? -22.266 -27.703 -17.297 1 97.06 148 ASN B O 1
ATOM 3944 N N . LYS B 1 149 ? -21.297 -29.234 -16.078 1 96.56 149 LYS B N 1
ATOM 3945 C CA . LYS B 1 149 ? -22.188 -29.062 -14.945 1 96.56 149 LYS B CA 1
ATOM 3946 C C . LYS B 1 149 ? -22.047 -27.688 -14.328 1 96.56 149 LYS B C 1
ATOM 3948 O O . LYS B 1 149 ? -22.969 -27.188 -13.695 1 96.56 149 LYS B O 1
ATOM 3953 N N . ILE B 1 150 ? -20.953 -27.047 -14.5 1 96.56 150 ILE B N 1
ATOM 3954 C CA . ILE B 1 150 ? -20.656 -25.766 -13.883 1 96.56 150 ILE B CA 1
ATOM 3955 C C . ILE B 1 150 ? -21.625 -24.703 -14.398 1 96.56 150 ILE B C 1
ATOM 3957 O O . ILE B 1 150 ? -22.047 -23.812 -13.648 1 96.56 150 ILE B O 1
ATOM 3961 N N . ASP B 1 151 ? -22.031 -24.828 -15.625 1 94.62 151 ASP B N 1
ATOM 3962 C CA . ASP B 1 151 ? -22.922 -23.859 -16.234 1 94.62 151 ASP B CA 1
ATOM 3963 C C . ASP B 1 151 ? -24.281 -23.844 -15.516 1 94.62 151 ASP B C 1
ATOM 3965 O O . ASP B 1 151 ? -24.953 -22.812 -15.469 1 94.62 151 ASP B O 1
ATOM 3969 N N . SER B 1 152 ? -24.656 -24.875 -14.883 1 93.94 152 SER B N 1
ATOM 3970 C CA . SER B 1 152 ? -25.984 -25.016 -14.312 1 93.94 152 SER B CA 1
ATOM 3971 C C . SER B 1 152 ? -25.984 -24.719 -12.82 1 93.94 152 SER B C 1
ATOM 3973 O O . SER B 1 152 ? -27.047 -24.641 -12.195 1 93.94 152 SER B O 1
ATOM 3975 N N . ILE B 1 153 ? -24.844 -24.578 -12.281 1 91.94 153 ILE B N 1
ATOM 3976 C CA . ILE B 1 153 ? -24.766 -24.359 -10.836 1 91.94 153 ILE B CA 1
ATOM 3977 C C . ILE B 1 153 ? -25.094 -22.906 -10.508 1 91.94 153 ILE B C 1
ATOM 3979 O O . ILE B 1 153 ? -24.797 -22.016 -11.305 1 91.94 153 ILE B O 1
ATOM 3983 N N . GLU B 1 154 ? -25.688 -22.734 -9.227 1 90.31 154 GLU B N 1
ATOM 3984 C CA . GLU B 1 154 ? -26.156 -21.391 -8.906 1 90.31 154 GLU B CA 1
ATOM 3985 C C . GLU B 1 154 ? -25.578 -20.906 -7.574 1 90.31 154 GLU B C 1
ATOM 3987 O O . GLU B 1 154 ? -25.938 -19.828 -7.094 1 90.31 154 GLU B O 1
ATOM 3992 N N . ASP B 1 155 ? -24.688 -21.781 -6.965 1 87.56 155 ASP B N 1
ATOM 3993 C CA . ASP B 1 155 ? -24.172 -21.344 -5.672 1 87.56 155 ASP B CA 1
ATOM 3994 C C . ASP B 1 155 ? -22.703 -21.75 -5.496 1 87.56 155 ASP B C 1
ATOM 3996 O O . ASP B 1 155 ? -22.25 -22.719 -6.113 1 87.56 155 ASP B O 1
ATOM 4000 N N . ASP B 1 156 ? -22.094 -21 -4.609 1 85.69 156 ASP B N 1
ATOM 4001 C CA . ASP B 1 156 ? -20.656 -21.172 -4.367 1 85.69 156 ASP B CA 1
ATOM 4002 C C . ASP B 1 156 ? -20.359 -22.562 -3.832 1 85.69 156 ASP B C 1
ATOM 4004 O O . ASP B 1 156 ? -19.344 -23.172 -4.188 1 85.69 156 ASP B O 1
ATOM 4008 N N . LYS B 1 157 ? -21.203 -23.078 -2.986 1 86.12 157 LYS B N 1
ATOM 4009 C CA . LYS B 1 157 ? -20.984 -24.375 -2.371 1 86.12 157 LYS B CA 1
ATOM 4010 C C . LYS B 1 157 ? -20.953 -25.484 -3.424 1 86.12 157 LYS B C 1
ATOM 4012 O O . LYS B 1 157 ? -20.078 -26.359 -3.387 1 86.12 157 LYS B O 1
ATOM 4017 N N . SER B 1 158 ? -21.875 -25.406 -4.32 1 92.19 158 SER B N 1
ATOM 4018 C CA . SER B 1 158 ? -21.922 -26.375 -5.406 1 92.19 158 SER B CA 1
ATOM 4019 C C . SER B 1 158 ? -20.688 -26.266 -6.301 1 92.19 158 SER B C 1
ATOM 4021 O O . SER B 1 158 ? -20.141 -27.281 -6.75 1 92.19 158 SER B O 1
ATOM 4023 N N . LEU B 1 159 ? -20.266 -25.078 -6.555 1 93.62 159 LEU B N 1
ATOM 4024 C CA . LEU B 1 159 ? -19.094 -24.875 -7.383 1 93.62 159 LEU B CA 1
ATOM 4025 C C . LEU B 1 159 ? -17.859 -25.469 -6.73 1 93.62 159 LEU B C 1
ATOM 4027 O O . LEU B 1 159 ? -17.078 -26.172 -7.387 1 93.62 159 LEU B O 1
ATOM 4031 N N . LEU B 1 160 ? -17.703 -25.25 -5.438 1 90.56 160 LEU B N 1
ATOM 4032 C CA . LEU B 1 160 ? -16.594 -25.812 -4.684 1 90.56 160 LEU B CA 1
ATOM 4033 C C . LEU B 1 160 ? -16.625 -27.328 -4.703 1 90.56 160 LEU B C 1
ATOM 4035 O O . LEU B 1 160 ? -15.578 -27.984 -4.789 1 90.56 160 LEU B O 1
ATOM 4039 N N . GLY B 1 161 ? -17.797 -27.828 -4.602 1 91.38 161 GLY B N 1
ATOM 4040 C CA . GLY B 1 161 ? -17.953 -29.281 -4.664 1 91.38 161 GLY B CA 1
ATOM 4041 C C . GLY B 1 161 ? -17.484 -29.875 -5.977 1 91.38 161 GLY B C 1
ATOM 4042 O O . GLY B 1 161 ? -16.75 -30.875 -5.984 1 91.38 161 GLY B O 1
ATOM 4043 N N . ILE B 1 162 ? -17.922 -29.297 -7.059 1 94.56 162 ILE B N 1
ATOM 4044 C CA . ILE B 1 162 ? -17.516 -29.781 -8.383 1 94.56 162 ILE B CA 1
ATOM 4045 C C . ILE B 1 162 ? -16.016 -29.625 -8.555 1 94.56 162 ILE B C 1
ATOM 4047 O O . ILE B 1 162 ? -15.344 -30.531 -9.055 1 94.56 162 ILE B O 1
ATOM 4051 N N . GLU B 1 163 ? -15.508 -28.469 -8.156 1 94.44 163 GLU B N 1
ATOM 4052 C CA . GLU B 1 163 ? -14.07 -28.234 -8.219 1 94.44 163 GLU B CA 1
ATOM 4053 C C . GLU B 1 163 ? -13.305 -29.312 -7.445 1 94.44 163 GLU B C 1
ATOM 4055 O O . GLU B 1 163 ? -12.297 -29.828 -7.93 1 94.44 163 GLU B O 1
ATOM 4060 N N . GLY B 1 164 ? -13.781 -29.594 -6.258 1 92.44 164 GLY B N 1
ATOM 4061 C CA . GLY B 1 164 ? -13.156 -30.625 -5.438 1 92.44 164 GLY B CA 1
ATOM 4062 C C . GLY B 1 164 ? -13.188 -32 -6.078 1 92.44 164 GLY B C 1
ATOM 4063 O O . GLY B 1 164 ? -12.18 -32.719 -6.07 1 92.44 164 GLY B O 1
ATOM 4064 N N . ALA B 1 165 ? -14.305 -32.344 -6.574 1 94.25 165 ALA B N 1
ATOM 4065 C CA . ALA B 1 165 ? -14.461 -33.625 -7.23 1 94.25 165 ALA B CA 1
ATOM 4066 C C . ALA B 1 165 ? -13.539 -33.75 -8.445 1 94.25 165 ALA B C 1
ATOM 4068 O O . ALA B 1 165 ? -12.867 -34.781 -8.625 1 94.25 165 ALA B O 1
ATOM 4069 N N . ALA B 1 166 ? -13.547 -32.75 -9.219 1 96.31 166 ALA B N 1
ATOM 4070 C CA . ALA B 1 166 ? -12.68 -32.719 -10.391 1 96.31 166 ALA B CA 1
ATOM 4071 C C . ALA B 1 166 ? -11.211 -32.844 -9.992 1 96.31 166 ALA B C 1
ATOM 4073 O O . ALA B 1 166 ? -10.453 -33.594 -10.609 1 96.31 166 ALA B O 1
ATOM 4074 N N . SER B 1 167 ? -10.844 -32.125 -8.961 1 95.19 167 SER B N 1
ATOM 4075 C CA . SER B 1 167 ? -9.469 -32.156 -8.484 1 95.19 167 SER B CA 1
ATOM 4076 C C . SER B 1 167 ? -9.086 -33.531 -7.969 1 95.19 167 SER B C 1
ATOM 4078 O O . SER B 1 167 ? -7.98 -34.031 -8.234 1 95.19 167 SER B O 1
ATOM 4080 N N . ARG B 1 168 ? -9.922 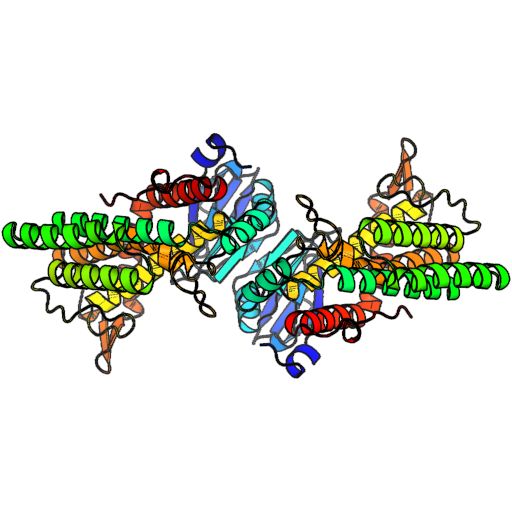-34.188 -7.285 1 93.25 168 ARG B N 1
ATOM 4081 C CA . ARG B 1 168 ? -9.656 -35.5 -6.766 1 93.25 168 ARG B CA 1
ATOM 4082 C C . ARG B 1 168 ? -9.398 -36.5 -7.902 1 93.25 168 ARG B C 1
ATOM 4084 O O . ARG B 1 168 ? -8.438 -37.281 -7.859 1 93.25 168 ARG B O 1
ATOM 4091 N N . LEU B 1 169 ? -10.305 -36.406 -8.852 1 94.5 169 LEU B N 1
ATOM 4092 C CA . LEU B 1 169 ? -10.156 -37.281 -10.023 1 94.5 169 LEU B CA 1
ATOM 4093 C C . LEU B 1 169 ? -8.852 -37 -10.758 1 94.5 169 LEU B C 1
ATOM 4095 O O . LEU B 1 169 ? -8.117 -37.906 -11.117 1 94.5 169 LEU B O 1
ATOM 4099 N N . TYR B 1 170 ? -8.57 -35.781 -10.93 1 95.44 170 TYR B N 1
ATOM 4100 C CA . TYR B 1 170 ? -7.363 -35.344 -11.602 1 95.44 170 TYR B CA 1
ATOM 4101 C C . TYR B 1 170 ? -6.117 -35.875 -10.898 1 95.44 170 TYR B C 1
ATOM 4103 O O . TYR B 1 170 ? -5.285 -36.531 -11.523 1 95.44 170 TYR B O 1
ATOM 4111 N N . PHE B 1 171 ? -5.984 -35.656 -9.625 1 93.94 171 PHE B N 1
ATOM 4112 C CA . PHE B 1 171 ? 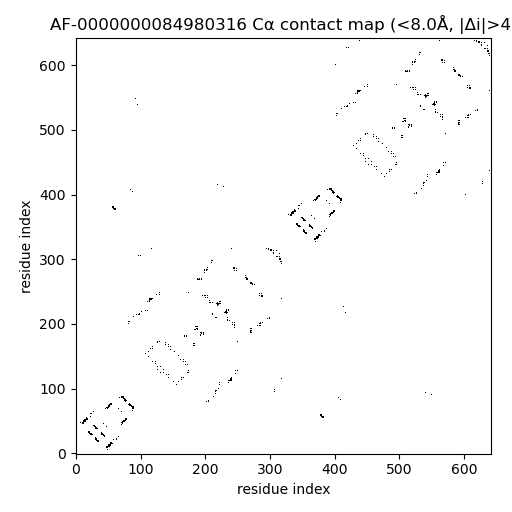-4.77 -36.031 -8.906 1 93.94 171 PHE B CA 1
ATOM 4113 C C . PHE B 1 171 ? -4.617 -37.531 -8.82 1 93.94 171 PHE B C 1
ATOM 4115 O O . PHE B 1 171 ? -3.506 -38.062 -8.922 1 93.94 171 PHE B O 1
ATOM 4122 N N . SER B 1 172 ? -5.719 -38.219 -8.609 1 91.25 172 SER B N 1
ATOM 4123 C CA . SER B 1 172 ? -5.66 -39.688 -8.555 1 91.25 172 SER B CA 1
ATOM 4124 C C . SER B 1 172 ? -5.156 -40.25 -9.875 1 91.25 172 SER B C 1
ATOM 4126 O O . SER B 1 172 ? -4.484 -41.281 -9.891 1 91.25 172 SER B O 1
ATOM 4128 N N . THR B 1 173 ? -5.465 -39.531 -10.938 1 92.69 173 THR B N 1
ATOM 4129 C CA . THR B 1 173 ? -5.055 -40 -12.266 1 92.69 173 THR B CA 1
ATOM 4130 C C . THR B 1 173 ? -3.627 -39.562 -12.57 1 92.69 173 THR B C 1
ATOM 4132 O O . THR B 1 173 ? -2.824 -40.344 -13.078 1 92.69 173 THR B O 1
ATOM 4135 N N . LEU B 1 174 ? -3.258 -38.375 -12.219 1 92.19 174 LEU B N 1
ATOM 4136 C CA . LEU B 1 174 ? -1.956 -37.781 -12.516 1 92.19 174 LEU B CA 1
ATOM 4137 C C . LEU B 1 174 ? -0.834 -38.594 -11.875 1 92.19 174 LEU B C 1
ATOM 4139 O O . LEU B 1 174 ? 0.229 -38.781 -12.477 1 92.19 174 LEU B O 1
ATOM 4143 N N . PHE B 1 175 ? -1.098 -39.094 -10.719 1 87.62 175 PHE B N 1
ATOM 4144 C CA . PHE B 1 175 ? -0.059 -39.781 -9.969 1 87.62 175 PHE B CA 1
ATOM 4145 C C . PHE B 1 175 ? -0.357 -41.281 -9.891 1 87.62 175 PHE B C 1
ATOM 4147 O O . PHE B 1 175 ? 0.055 -41.938 -8.938 1 87.62 175 PHE B O 1
ATOM 4154 N N . ILE B 1 176 ? -1.075 -41.688 -10.828 1 81.69 176 ILE B N 1
ATOM 4155 C CA . ILE B 1 176 ? -1.401 -43.094 -10.883 1 81.69 176 ILE B CA 1
ATOM 4156 C C . ILE B 1 176 ? -0.117 -43.938 -10.844 1 81.69 176 ILE B C 1
ATOM 4158 O O . ILE B 1 176 ? 0.852 -43.625 -11.539 1 81.69 176 ILE B O 1
ATOM 4162 N N . GLY B 1 177 ? -0.11 -44.938 -9.93 1 74.25 177 GLY B N 1
ATOM 4163 C CA . GLY B 1 177 ? 1.04 -45.812 -9.844 1 74.25 177 GLY B CA 1
ATOM 4164 C C . GLY B 1 177 ? 2.115 -45.312 -8.906 1 74.25 177 GLY B C 1
ATOM 4165 O O . GLY B 1 177 ? 3.129 -45.969 -8.688 1 74.25 177 GLY B O 1
ATOM 4166 N N . LYS B 1 178 ? 2.094 -44.062 -8.406 1 75 178 LYS B N 1
ATOM 4167 C CA . LYS B 1 178 ? 3.117 -43.469 -7.559 1 75 178 LYS B CA 1
ATOM 4168 C C . LYS B 1 178 ? 2.689 -43.469 -6.094 1 75 178 LYS B C 1
ATOM 4170 O O . LYS B 1 178 ? 3.176 -42.656 -5.297 1 75 178 LYS B O 1
ATOM 4175 N N . ASP B 1 179 ? 2.09 -44.469 -5.527 1 73.44 179 ASP B N 1
ATOM 4176 C CA . ASP B 1 179 ? 1.627 -44.594 -4.148 1 73.44 179 ASP B CA 1
ATOM 4177 C C . ASP B 1 179 ? 0.978 -43.281 -3.691 1 73.44 179 ASP B C 1
ATOM 4179 O O . ASP B 1 179 ? 1.393 -42.688 -2.691 1 73.44 179 ASP B O 1
ATOM 4183 N N . TRP B 1 180 ? 0.171 -42.719 -4.445 1 79.31 180 TRP B N 1
ATOM 4184 C CA . TRP B 1 180 ? -0.562 -41.5 -4.168 1 79.31 180 TRP B CA 1
ATOM 4185 C C . TRP B 1 180 ? -1.758 -41.75 -3.262 1 79.31 180 TRP B C 1
ATOM 4187 O O . TRP B 1 180 ? -2.59 -42.625 -3.561 1 79.31 180 TRP B O 1
ATOM 4197 N N . LYS B 1 181 ? -1.841 -41.188 -2.07 1 78.25 181 LYS B N 1
ATOM 4198 C CA . LYS B 1 181 ? -2.932 -41.375 -1.122 1 78.25 181 LYS B CA 1
ATOM 4199 C C . LYS B 1 181 ? -3.877 -40.188 -1.103 1 78.25 181 LYS B C 1
ATOM 4201 O O . LYS B 1 181 ? -4.758 -40.094 -0.246 1 78.25 181 LYS B O 1
ATOM 4206 N N . GLY B 1 182 ? -3.617 -39.25 -2.039 1 80.69 182 GLY B N 1
ATOM 4207 C CA . GLY B 1 182 ? -4.488 -38.094 -2.111 1 80.69 182 GLY B CA 1
ATOM 4208 C C . GLY B 1 182 ? -3.762 -36.781 -1.866 1 80.69 182 GLY B C 1
ATOM 4209 O O . GLY B 1 182 ? -2.641 -36.781 -1.354 1 80.69 182 GLY B O 1
ATOM 4210 N N . ARG B 1 183 ? -4.457 -35.688 -2.256 1 83.06 183 ARG B N 1
ATOM 4211 C CA . ARG B 1 183 ? -3.932 -34.375 -1.977 1 83.06 183 ARG B CA 1
ATOM 4212 C C . ARG B 1 183 ? -4.246 -33.938 -0.545 1 83.06 183 ARG B C 1
ATOM 4214 O O . ARG B 1 183 ? -5.402 -33.969 -0.122 1 83.06 183 ARG B O 1
ATOM 4221 N N . LYS B 1 184 ? -3.264 -33.719 0.15 1 75.94 184 LYS B N 1
ATOM 4222 C CA . LYS B 1 184 ? -3.404 -33.25 1.52 1 75.94 184 LYS B CA 1
ATOM 4223 C C . LYS B 1 184 ? -2.602 -31.969 1.733 1 75.94 184 LYS B C 1
ATOM 4225 O O . LYS B 1 184 ? -1.43 -32 2.109 1 75.94 184 LYS B O 1
ATOM 4230 N N . PRO B 1 185 ? -3.291 -30.891 1.561 1 73.69 185 PRO B N 1
ATOM 4231 C CA . PRO B 1 185 ? -2.555 -29.625 1.7 1 73.69 185 PRO B CA 1
ATOM 4232 C C . PRO B 1 185 ? -1.975 -29.438 3.1 1 73.69 185 PRO B C 1
ATOM 4234 O O . PRO B 1 185 ? -2.592 -29.844 4.09 1 73.69 185 PRO B O 1
ATOM 4237 N N . ARG B 1 186 ? -0.888 -29.109 3.242 1 65.62 186 ARG B N 1
ATOM 4238 C CA . ARG B 1 186 ? -0.163 -28.656 4.426 1 65.62 186 ARG B CA 1
ATOM 4239 C C . ARG B 1 186 ? 0.146 -29.828 5.359 1 65.62 186 ARG B C 1
ATOM 4241 O O . ARG B 1 186 ? 0.816 -29.656 6.379 1 65.62 186 ARG B O 1
ATOM 4248 N N . VAL B 1 187 ? -0.389 -30.984 5.188 1 59.19 187 VAL B N 1
ATOM 4249 C CA . VAL B 1 187 ? -0.115 -32.156 6.031 1 59.19 187 VAL B CA 1
ATOM 4250 C C . VAL B 1 187 ? 1.091 -32.906 5.488 1 59.19 187 VAL B C 1
ATOM 4252 O O . VAL B 1 187 ? 1.806 -33.562 6.246 1 59.19 187 VAL B O 1
ATOM 4255 N N . LYS B 1 188 ? 1.64 -32.625 4.379 1 69.19 188 LYS B N 1
ATOM 4256 C CA . LYS B 1 188 ? 2.818 -33.094 3.662 1 69.19 188 LYS B CA 1
ATOM 4257 C C . LYS B 1 188 ? 3.104 -34.562 3.982 1 69.19 188 LYS B C 1
ATOM 4259 O O . LYS B 1 188 ? 4.191 -34.875 4.461 1 69.19 188 LYS B O 1
ATOM 4264 N N . HIS B 1 189 ? 2.207 -35.438 3.643 1 78.25 189 HIS B N 1
ATOM 4265 C CA . HIS B 1 189 ? 2.309 -36.844 4.043 1 78.25 189 HIS B CA 1
ATOM 4266 C C . HIS B 1 189 ? 3.189 -37.625 3.08 1 78.25 189 HIS B C 1
ATOM 4268 O O . HIS B 1 189 ? 3.543 -38.781 3.352 1 78.25 189 HIS B O 1
ATOM 4274 N N . ASP B 1 190 ? 3.502 -37.094 1.976 1 87.31 190 ASP B N 1
ATOM 4275 C CA . ASP B 1 190 ? 4.426 -37.688 1.025 1 87.31 190 ASP B CA 1
ATOM 4276 C C . ASP B 1 190 ? 5.227 -36.625 0.279 1 87.31 190 ASP B C 1
ATOM 4278 O O . ASP B 1 190 ? 4.961 -35.438 0.418 1 87.31 190 ASP B O 1
ATOM 4282 N N . ILE B 1 191 ? 6.137 -37.062 -0.491 1 89.94 191 ILE B N 1
ATOM 4283 C CA . ILE B 1 191 ? 7.102 -36.156 -1.138 1 89.94 191 ILE B CA 1
ATOM 4284 C C . ILE B 1 191 ? 6.402 -35.344 -2.205 1 89.94 191 ILE B C 1
ATOM 4286 O O . ILE B 1 191 ? 6.656 -34.125 -2.324 1 89.94 191 ILE B O 1
ATOM 4290 N N . ASN B 1 192 ? 5.508 -35.969 -2.977 1 91.12 192 ASN B N 1
ATOM 4291 C CA . ASN B 1 192 ? 4.789 -35.25 -4.012 1 91.12 192 ASN B CA 1
ATOM 4292 C C . ASN B 1 192 ? 3.936 -34.125 -3.422 1 91.12 192 ASN B C 1
ATOM 4294 O O . ASN B 1 192 ? 3.914 -33 -3.945 1 91.12 192 ASN B O 1
ATOM 4298 N N . ASN B 1 193 ? 3.248 -34.406 -2.348 1 91.5 193 ASN B N 1
ATOM 4299 C CA . ASN B 1 193 ? 2.463 -33.406 -1.665 1 91.5 193 ASN B CA 1
ATOM 4300 C C . ASN B 1 193 ? 3.348 -32.281 -1.136 1 91.5 193 ASN B C 1
ATOM 4302 O O . ASN B 1 193 ? 2.98 -31.094 -1.215 1 91.5 193 ASN B O 1
ATOM 4306 N N . CYS B 1 194 ? 4.465 -32.594 -0.626 1 91.44 194 CYS B N 1
ATOM 4307 C CA . CYS B 1 194 ? 5.418 -31.609 -0.125 1 91.44 194 CYS B CA 1
ATOM 4308 C C . CYS B 1 194 ? 5.883 -30.688 -1.241 1 91.44 194 CYS B C 1
ATOM 4310 O O . CYS B 1 194 ? 5.875 -29.469 -1.082 1 91.44 194 CYS B O 1
ATOM 4312 N N . LEU B 1 195 ? 6.203 -31.297 -2.332 1 92.81 195 LEU B N 1
ATOM 4313 C CA . LEU B 1 195 ? 6.676 -30.531 -3.475 1 92.81 195 LEU B CA 1
ATOM 4314 C C . LEU B 1 195 ? 5.551 -29.672 -4.062 1 92.81 195 LEU B C 1
ATOM 4316 O O . LEU B 1 195 ? 5.781 -28.547 -4.508 1 92.81 195 LEU B O 1
ATOM 4320 N N . MET B 1 196 ? 4.371 -30.219 -4.098 1 94.12 196 MET B N 1
ATOM 4321 C CA . MET B 1 196 ? 3.225 -29.453 -4.574 1 94.12 196 MET B CA 1
ATOM 4322 C C . MET B 1 196 ? 2.99 -28.219 -3.701 1 94.12 196 MET B C 1
ATOM 4324 O O . MET B 1 196 ? 2.775 -27.125 -4.211 1 94.12 196 MET B O 1
ATOM 4328 N N . ASP B 1 197 ? 3.066 -28.453 -2.434 1 92.69 197 ASP B N 1
ATOM 4329 C CA . ASP B 1 197 ? 2.893 -27.328 -1.518 1 92.69 197 ASP B CA 1
ATOM 4330 C C . ASP B 1 197 ? 3.941 -26.25 -1.769 1 92.69 197 ASP B C 1
ATOM 4332 O O . ASP B 1 197 ? 3.617 -25.062 -1.809 1 92.69 197 ASP B O 1
ATOM 4336 N N . LEU B 1 198 ? 5.145 -26.688 -1.947 1 92.06 198 LEU B N 1
ATOM 4337 C CA . LEU B 1 198 ? 6.234 -25.766 -2.244 1 92.06 198 LEU B CA 1
ATOM 4338 C C . LEU B 1 198 ? 5.977 -25.031 -3.549 1 92.06 198 LEU B C 1
ATOM 4340 O O . LEU B 1 198 ? 6.047 -23.797 -3.59 1 92.06 198 LEU B O 1
ATOM 4344 N N . GLY B 1 199 ? 5.637 -25.75 -4.543 1 95.44 199 GLY B N 1
ATOM 4345 C CA . GLY B 1 199 ? 5.375 -25.156 -5.844 1 95.44 199 GLY B CA 1
ATOM 4346 C C . GLY B 1 199 ? 4.191 -24.203 -5.84 1 95.44 199 GLY B C 1
ATOM 4347 O O . GLY B 1 199 ? 4.25 -23.125 -6.441 1 95.44 199 GLY B O 1
ATOM 4348 N N . TYR B 1 200 ? 3.131 -24.594 -5.176 1 95.44 200 TYR B N 1
ATOM 4349 C CA . TYR B 1 200 ? 1.938 -23.766 -5.109 1 95.44 200 TYR B CA 1
ATOM 4350 C C . TYR B 1 200 ? 2.213 -22.469 -4.34 1 95.44 200 TYR B C 1
ATOM 4352 O O . TYR B 1 200 ? 1.645 -21.422 -4.652 1 95.44 200 TYR B O 1
ATOM 4360 N N . THR B 1 201 ? 3.035 -22.562 -3.381 1 92.94 201 THR B N 1
ATOM 4361 C CA . THR B 1 201 ? 3.412 -21.375 -2.631 1 92.94 201 THR B CA 1
ATOM 4362 C C . THR B 1 201 ? 4.164 -20.391 -3.523 1 92.94 201 THR B C 1
ATOM 4364 O O . THR B 1 201 ? 3.893 -19.188 -3.502 1 92.94 201 THR B O 1
ATOM 4367 N N . LEU B 1 202 ? 5.102 -20.938 -4.305 1 93.69 202 LEU B N 1
ATOM 4368 C CA . LEU B 1 202 ? 5.844 -20.109 -5.246 1 93.69 202 LEU B CA 1
ATOM 4369 C C . LEU B 1 202 ? 4.906 -19.469 -6.266 1 93.69 202 LEU B C 1
ATOM 4371 O O . LEU B 1 202 ? 4.992 -18.266 -6.531 1 93.69 202 LEU B O 1
ATOM 4375 N N . LEU B 1 203 ? 4.078 -20.281 -6.793 1 96.56 203 LEU B N 1
ATOM 4376 C CA . LEU B 1 203 ? 3.119 -19.797 -7.785 1 96.56 203 LEU B CA 1
ATOM 4377 C C . LEU B 1 203 ? 2.189 -18.75 -7.184 1 96.56 203 LEU B C 1
ATOM 4379 O O . LEU B 1 203 ? 1.911 -17.734 -7.812 1 96.56 203 LEU B O 1
ATOM 4383 N N . PHE B 1 204 ? 1.737 -19 -6.012 1 95.19 204 PHE B N 1
ATOM 4384 C CA . PHE B 1 204 ? 0.873 -18.078 -5.27 1 95.19 204 PHE B CA 1
ATOM 4385 C C . PHE B 1 204 ? 1.521 -16.719 -5.141 1 95.19 204 PHE B C 1
ATOM 4387 O O . PHE B 1 204 ? 0.904 -15.695 -5.461 1 95.19 204 PHE B O 1
ATOM 4394 N N . THR B 1 205 ? 2.701 -16.75 -4.719 1 93.25 205 THR B N 1
ATOM 4395 C CA . THR B 1 205 ? 3.443 -15.508 -4.512 1 93.25 205 THR B CA 1
ATOM 4396 C C . THR B 1 205 ? 3.629 -14.766 -5.832 1 93.25 205 THR B C 1
ATOM 4398 O O . THR B 1 205 ? 3.479 -13.547 -5.887 1 93.25 205 THR B O 1
ATOM 4401 N N . TYR B 1 206 ? 3.969 -15.484 -6.82 1 94.5 206 TYR B N 1
ATOM 4402 C CA . TYR B 1 206 ? 4.16 -14.891 -8.141 1 94.5 206 TYR B CA 1
ATOM 4403 C C . TYR B 1 206 ? 2.881 -14.219 -8.625 1 94.5 206 TYR B C 1
ATOM 4405 O O . TYR B 1 206 ? 2.912 -13.07 -9.078 1 94.5 206 TYR B O 1
ATOM 4413 N N . ILE B 1 207 ? 1.803 -14.852 -8.531 1 95.38 207 ILE B N 1
ATOM 4414 C CA . ILE B 1 207 ? 0.516 -14.328 -8.977 1 95.38 207 ILE B CA 1
ATOM 4415 C C . ILE B 1 207 ? 0.112 -13.141 -8.102 1 95.38 207 ILE B C 1
ATOM 4417 O O . ILE B 1 207 ? -0.403 -12.141 -8.609 1 95.38 207 ILE B O 1
ATOM 4421 N N . GLU B 1 208 ? 0.332 -13.305 -6.828 1 92.75 208 GLU B N 1
ATOM 4422 C CA . GLU B 1 208 ? 0.034 -12.195 -5.926 1 92.75 208 GLU B CA 1
ATOM 4423 C C . GLU B 1 208 ? 0.77 -10.922 -6.348 1 92.75 208 GLU B C 1
ATOM 4425 O O . GLU B 1 208 ? 0.176 -9.844 -6.402 1 92.75 208 GLU B O 1
ATOM 4430 N N . ALA B 1 209 ? 2.041 -11.094 -6.602 1 91.62 209 ALA B N 1
ATOM 4431 C CA . ALA B 1 209 ? 2.854 -9.953 -7.016 1 91.62 209 ALA B CA 1
ATOM 4432 C C . ALA B 1 209 ? 2.312 -9.336 -8.297 1 91.62 209 ALA B C 1
ATOM 4434 O O . ALA B 1 209 ? 2.217 -8.109 -8.414 1 91.62 209 ALA B O 1
ATOM 4435 N N . LEU B 1 210 ? 1.92 -10.141 -9.25 1 92.5 210 LEU B N 1
ATOM 4436 C CA . LEU B 1 210 ? 1.354 -9.641 -10.5 1 92.5 210 LEU B CA 1
ATOM 4437 C C . LEU B 1 210 ? 0.068 -8.867 -10.242 1 92.5 210 LEU B C 1
ATOM 4439 O O . LEU B 1 210 ? -0.108 -7.762 -10.758 1 92.5 210 LEU B O 1
ATOM 4443 N N . LEU B 1 211 ? -0.766 -9.43 -9.445 1 92.06 211 LEU B N 1
ATOM 4444 C CA . LEU B 1 211 ? -2.031 -8.781 -9.125 1 92.06 211 LEU B CA 1
ATOM 4445 C C . LEU B 1 211 ? -1.797 -7.426 -8.469 1 92.06 211 LEU B C 1
ATOM 4447 O O . LEU B 1 211 ? -2.451 -6.438 -8.812 1 92.06 211 LEU B O 1
ATOM 4451 N N . LYS B 1 212 ? -0.859 -7.414 -7.574 1 88.56 212 LYS B N 1
ATOM 4452 C CA . LYS B 1 212 ? -0.536 -6.172 -6.875 1 88.56 212 LYS B CA 1
ATOM 4453 C C . LYS B 1 212 ? 0.015 -5.125 -7.84 1 88.56 212 LYS B C 1
ATOM 4455 O O . LYS B 1 212 ? -0.258 -3.932 -7.688 1 88.56 212 LYS B O 1
ATOM 4460 N N . CYS B 1 213 ? 0.775 -5.59 -8.781 1 88.06 213 CYS B N 1
ATOM 4461 C CA . CYS B 1 213 ? 1.315 -4.688 -9.789 1 88.06 213 CYS B CA 1
ATOM 4462 C C . CYS B 1 213 ? 0.196 -3.955 -10.523 1 88.06 213 CYS B C 1
ATOM 4464 O O . CYS B 1 213 ? 0.355 -2.795 -10.906 1 88.06 213 CYS B O 1
ATOM 4466 N N . PHE B 1 214 ? -0.923 -4.59 -10.656 1 88.25 214 PHE B N 1
ATOM 4467 C CA . PHE B 1 214 ? -2.043 -4 -11.383 1 88.25 214 PHE B CA 1
ATOM 4468 C C . PHE B 1 214 ? -2.986 -3.281 -10.422 1 88.25 214 PHE B C 1
ATOM 4470 O O . PHE B 1 214 ? -3.996 -2.717 -10.852 1 88.25 214 PHE B O 1
ATOM 4477 N N . GLY B 1 215 ? -2.682 -3.379 -9.109 1 85.12 215 GLY B N 1
ATOM 4478 C CA . GLY B 1 215 ? -3.398 -2.576 -8.133 1 85.12 215 GLY B CA 1
ATOM 4479 C C . GLY B 1 215 ? -4.543 -3.324 -7.473 1 85.12 215 GLY B C 1
ATOM 4480 O O . GLY B 1 215 ? -5.305 -2.744 -6.695 1 85.12 215 GLY B O 1
ATOM 4481 N N . PHE B 1 216 ? -4.691 -4.602 -7.746 1 88.69 216 PHE B N 1
ATOM 4482 C CA . PHE B 1 216 ? -5.77 -5.383 -7.152 1 88.69 216 PHE B CA 1
ATOM 4483 C C . PHE B 1 216 ? -5.566 -5.531 -5.648 1 88.69 216 PHE B C 1
ATOM 4485 O O . PHE B 1 216 ? -4.434 -5.617 -5.172 1 88.69 216 PHE B O 1
ATOM 4492 N N . ASP B 1 217 ? -6.645 -5.496 -4.93 1 84.5 217 ASP B N 1
ATOM 4493 C CA . ASP B 1 217 ? -6.621 -5.969 -3.549 1 84.5 217 ASP B CA 1
ATOM 4494 C C . ASP B 1 217 ? -6.688 -7.492 -3.488 1 84.5 217 ASP B C 1
ATOM 4496 O O . ASP B 1 217 ? -7.707 -8.086 -3.842 1 84.5 217 ASP B O 1
ATOM 4500 N N . SER B 1 218 ? -5.645 -8.062 -3.031 1 87.12 218 SER B N 1
ATOM 4501 C CA . SER B 1 218 ? -5.492 -9.516 -3.066 1 87.12 218 SER B CA 1
ATOM 4502 C C . SER B 1 218 ? -6.5 -10.195 -2.154 1 87.12 218 SER B C 1
ATOM 4504 O O . SER B 1 218 ? -6.77 -11.391 -2.303 1 87.12 218 SER B O 1
ATOM 4506 N N . TYR B 1 219 ? -7.078 -9.453 -1.241 1 81.06 219 TYR B N 1
ATOM 4507 C CA . TYR B 1 219 ? -7.934 -10.047 -0.223 1 81.06 219 TYR B CA 1
ATOM 4508 C C . TYR B 1 219 ? -9.383 -10.117 -0.694 1 81.06 219 TYR B C 1
ATOM 4510 O O . TYR B 1 219 ? -10.211 -10.797 -0.085 1 81.06 219 TYR B O 1
ATOM 4518 N N . ILE B 1 220 ? -9.711 -9.422 -1.745 1 82 220 ILE B N 1
ATOM 4519 C CA . ILE B 1 220 ? -11.078 -9.398 -2.256 1 82 220 ILE B CA 1
ATOM 4520 C C . ILE B 1 220 ? -11.227 -10.43 -3.367 1 82 220 ILE B C 1
ATOM 4522 O O . ILE B 1 220 ? -10.953 -10.141 -4.535 1 82 220 ILE B O 1
ATOM 4526 N N . GLY B 1 221 ? -11.742 -11.523 -2.992 1 78.06 221 GLY B N 1
ATOM 4527 C CA . GLY B 1 221 ? -11.906 -12.617 -3.934 1 78.06 221 GLY B CA 1
ATOM 4528 C C . GLY B 1 221 ? -13.242 -12.594 -4.645 1 78.06 221 GLY B C 1
ATOM 4529 O O . GLY B 1 221 ? -14.023 -11.656 -4.477 1 78.06 221 GLY B O 1
ATOM 4530 N N . VAL B 1 222 ? -13.438 -13.562 -5.527 1 79 222 VAL B N 1
ATOM 4531 C CA . VAL B 1 222 ? -14.68 -13.664 -6.277 1 79 222 VAL B CA 1
ATOM 4532 C C . VAL B 1 222 ? -15.539 -14.789 -5.699 1 79 222 VAL B C 1
ATOM 4534 O O . VAL B 1 222 ? -16.766 -14.695 -5.688 1 79 222 VAL B O 1
ATOM 4537 N N . TYR B 1 223 ? -15.016 -15.812 -5.32 1 70.88 223 TYR B N 1
ATOM 4538 C CA . TYR B 1 223 ? -15.891 -16.844 -4.773 1 70.88 223 TYR B CA 1
ATOM 4539 C C . TYR B 1 223 ? -15.352 -17.359 -3.447 1 70.88 223 TYR B C 1
ATOM 4541 O O . TYR B 1 223 ? -16.094 -17.953 -2.654 1 70.88 223 TYR B O 1
ATOM 4549 N N . HIS B 1 224 ? -14.141 -17.297 -3.217 1 68.38 224 HIS B N 1
ATOM 4550 C CA . HIS B 1 224 ? -13.688 -17.578 -1.861 1 68.38 224 HIS B CA 1
ATOM 4551 C C . HIS B 1 224 ? -14 -16.422 -0.915 1 68.38 224 HIS B C 1
ATOM 4553 O O . HIS B 1 224 ? -13.805 -15.258 -1.263 1 68.38 224 HIS B O 1
ATOM 4559 N N . LYS B 1 225 ? -14.805 -16.781 0.001 1 61.22 225 LYS B N 1
ATOM 4560 C CA . LYS B 1 225 ? -15.273 -15.781 0.958 1 61.22 225 LYS B CA 1
ATOM 4561 C C . LYS B 1 225 ? -14.102 -15.008 1.559 1 61.22 225 LYS B C 1
ATOM 4563 O O . LYS B 1 225 ? -12.992 -15.523 1.647 1 61.22 225 LYS B O 1
ATOM 4568 N N . ILE B 1 226 ? -14.43 -13.875 1.757 1 56.09 226 ILE B N 1
ATOM 4569 C CA . ILE B 1 226 ? -13.477 -13.008 2.445 1 56.09 226 ILE B CA 1
ATOM 4570 C C . ILE B 1 226 ? -13.219 -13.539 3.852 1 56.09 226 ILE B C 1
ATOM 4572 O O . ILE B 1 226 ? -14.148 -13.68 4.652 1 56.09 226 ILE B O 1
ATOM 4576 N N . PHE B 1 227 ? -12.258 -14.227 3.965 1 56 227 PHE B N 1
ATOM 4577 C CA . PHE B 1 227 ? -11.812 -14.664 5.285 1 56 227 PHE B CA 1
ATOM 4578 C C . PHE B 1 227 ? -10.633 -13.828 5.758 1 56 227 PHE B C 1
ATOM 4580 O O . PHE B 1 227 ? -9.82 -13.375 4.945 1 56 227 PHE B O 1
ATOM 4587 N N . TYR B 1 228 ? -10.719 -13.602 7.043 1 57.19 228 TYR B N 1
ATOM 4588 C CA . TYR B 1 228 ? -9.664 -12.797 7.656 1 57.19 228 TYR B CA 1
ATOM 4589 C C . TYR B 1 228 ? -8.289 -13.336 7.281 1 57.19 228 TYR B C 1
ATOM 4591 O O . TYR B 1 228 ? -8.023 -14.531 7.422 1 57.19 228 TYR B O 1
ATOM 4599 N N . LYS B 1 229 ? -7.484 -12.445 6.602 1 61.25 229 LYS B N 1
ATOM 4600 C CA . LYS B 1 229 ? -6.066 -12.648 6.312 1 61.25 229 LYS B CA 1
ATOM 4601 C C . LYS B 1 229 ? -5.875 -13.57 5.113 1 61.25 229 LYS B C 1
ATOM 4603 O O . LYS B 1 229 ? -4.75 -13.977 4.809 1 61.25 229 LYS B O 1
ATOM 4608 N N . ARG B 1 230 ? -7.051 -13.953 4.547 1 75.81 230 ARG B N 1
ATOM 4609 C CA . ARG B 1 230 ? -6.871 -14.797 3.369 1 75.81 230 ARG B CA 1
ATOM 4610 C C . ARG B 1 230 ? -6.859 -13.953 2.094 1 75.81 230 ARG B C 1
ATOM 4612 O O . ARG B 1 230 ? -7.766 -13.148 1.866 1 75.81 230 ARG B O 1
ATOM 4619 N N . LYS B 1 231 ? -5.836 -14.195 1.306 1 86.62 231 LYS B N 1
ATOM 4620 C CA . LYS B 1 231 ? -5.738 -13.531 0.009 1 86.62 231 LYS B CA 1
ATOM 4621 C C . LYS B 1 231 ? -6.586 -14.25 -1.039 1 86.62 231 LYS B C 1
ATOM 4623 O O . LYS B 1 231 ? -6.051 -14.914 -1.928 1 86.62 231 LYS B O 1
ATOM 4628 N N . SER B 1 232 ? -7.844 -14.008 -0.947 1 86.44 232 SER B N 1
ATOM 4629 C CA . SER B 1 232 ? -8.852 -14.797 -1.645 1 86.44 232 SER B CA 1
ATOM 4630 C C . SER B 1 232 ? -8.727 -14.648 -3.156 1 86.44 232 SER B C 1
ATOM 4632 O O . SER B 1 232 ? -8.914 -15.609 -3.9 1 86.44 232 SER B O 1
ATOM 4634 N N . LEU B 1 233 ? -8.422 -13.461 -3.627 1 91.25 233 LEU B N 1
ATOM 4635 C CA . LEU B 1 233 ? -8.312 -13.273 -5.07 1 91.25 233 LEU B CA 1
ATOM 4636 C C . LEU B 1 233 ? -7.164 -14.094 -5.645 1 91.25 233 LEU B C 1
ATOM 4638 O O . LEU B 1 233 ? -7.285 -14.656 -6.734 1 91.25 233 LEU B O 1
ATOM 4642 N N . VAL B 1 234 ? -6.074 -14.148 -4.93 1 93.38 234 VAL B N 1
ATOM 4643 C CA . VAL B 1 234 ? -4.93 -14.93 -5.379 1 93.38 234 VAL B CA 1
ATOM 4644 C C . VAL B 1 234 ? -5.305 -16.406 -5.418 1 93.38 234 VAL B C 1
ATOM 4646 O O . VAL B 1 234 ? -5 -17.109 -6.391 1 93.38 234 VAL B O 1
ATOM 4649 N N . CYS B 1 235 ? -6 -16.828 -4.398 1 91.62 235 CYS B N 1
ATOM 4650 C CA . CYS B 1 235 ? -6.438 -18.219 -4.312 1 91.62 235 CYS B CA 1
ATOM 4651 C C . CYS B 1 235 ? -7.344 -18.578 -5.488 1 91.62 235 CYS B C 1
ATOM 4653 O O . CYS B 1 235 ? -7.289 -19.688 -6 1 91.62 235 CYS B O 1
ATOM 4655 N N . ASP B 1 236 ? -8.086 -17.688 -5.887 1 93.44 236 ASP B N 1
ATOM 4656 C CA . ASP B 1 236 ? -9.008 -17.906 -6.996 1 93.44 236 ASP B CA 1
ATOM 4657 C C . ASP B 1 236 ? -8.273 -17.906 -8.336 1 93.44 236 ASP B C 1
ATOM 4659 O O . ASP B 1 236 ? -8.422 -18.844 -9.125 1 93.44 236 ASP B O 1
ATOM 4663 N N . MET B 1 237 ? -7.484 -16.984 -8.5 1 95.44 237 MET B N 1
ATOM 4664 C CA . MET B 1 237 ? -6.879 -16.75 -9.805 1 95.44 237 MET B CA 1
ATOM 4665 C C . MET B 1 237 ? -5.789 -17.766 -10.094 1 95.44 237 MET B C 1
ATOM 4667 O O . MET B 1 237 ? -5.469 -18.031 -11.258 1 95.44 237 MET B O 1
ATOM 4671 N N . ILE B 1 238 ? -5.227 -18.344 -9.086 1 96.5 238 ILE B N 1
ATOM 4672 C CA . ILE B 1 238 ? -4.094 -19.25 -9.242 1 96.5 238 ILE B CA 1
ATOM 4673 C C . ILE B 1 238 ? -4.562 -20.547 -9.875 1 96.5 238 ILE B C 1
ATOM 4675 O O . ILE B 1 238 ? -3.762 -21.297 -10.453 1 96.5 238 ILE B O 1
ATOM 4679 N N . GLU B 1 239 ? -5.809 -20.891 -9.812 1 95.69 239 GLU B N 1
ATOM 4680 C CA . GLU B 1 239 ? -6.359 -22.219 -10.094 1 95.69 239 GLU B CA 1
ATOM 4681 C C . GLU B 1 239 ? -6.047 -22.656 -11.523 1 95.69 239 GLU B C 1
ATOM 4683 O O . GLU B 1 239 ? -5.539 -23.75 -11.75 1 95.69 239 GLU B O 1
ATOM 4688 N N . PRO B 1 240 ? -6.227 -21.812 -12.508 1 97.31 240 PRO B N 1
ATOM 4689 C CA . PRO B 1 240 ? -5.918 -22.234 -13.875 1 97.31 240 PRO B CA 1
ATOM 4690 C C . PRO B 1 240 ? -4.434 -22.531 -14.086 1 97.31 240 PRO B C 1
ATOM 4692 O O . PRO B 1 240 ? -4.066 -23.219 -15.039 1 97.31 240 PRO B O 1
ATOM 4695 N N . PHE B 1 241 ? -3.584 -22.031 -13.203 1 98.06 241 PHE B N 1
ATOM 4696 C CA . PHE B 1 241 ? -2.143 -22.094 -13.422 1 98.06 241 PHE B CA 1
ATOM 4697 C C . PHE B 1 241 ? -1.533 -23.266 -12.648 1 98.06 241 PHE B C 1
ATOM 4699 O O . PHE B 1 241 ? -0.377 -23.625 -12.875 1 98.06 241 PHE B O 1
ATOM 4706 N N . ARG B 1 242 ? -2.238 -23.891 -11.758 1 97.12 242 ARG B N 1
ATOM 4707 C CA . ARG B 1 242 ? -1.711 -24.906 -10.852 1 97.12 242 ARG B CA 1
ATOM 4708 C C . ARG B 1 242 ? -1.11 -26.078 -11.625 1 97.12 242 ARG B C 1
ATOM 4710 O O . ARG B 1 242 ? -0.084 -26.625 -11.227 1 97.12 242 ARG B O 1
ATOM 4717 N N . PRO B 1 243 ? -1.699 -26.406 -12.773 1 97.38 243 PRO B N 1
ATOM 4718 C CA 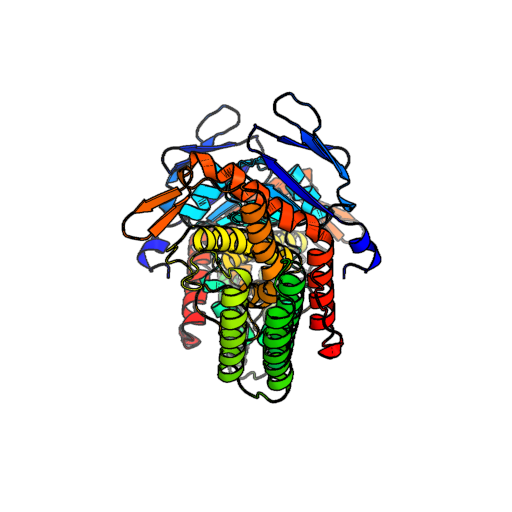. PRO B 1 243 ? -1.142 -27.531 -13.547 1 97.38 243 PRO B CA 1
ATOM 4719 C C . PRO B 1 243 ? 0.309 -27.297 -13.961 1 97.38 243 PRO B C 1
ATOM 4721 O O . PRO B 1 243 ? 1.033 -28.25 -14.258 1 97.38 243 PRO B O 1
ATOM 4724 N N . ILE B 1 244 ? 0.79 -26.047 -14 1 97.62 244 ILE B N 1
ATOM 4725 C CA . ILE B 1 244 ? 2.195 -25.75 -14.266 1 97.62 244 ILE B CA 1
ATOM 4726 C C . ILE B 1 244 ? 3.076 -26.5 -13.266 1 97.62 244 ILE B C 1
ATOM 4728 O O . ILE B 1 244 ? 4.055 -27.141 -13.648 1 97.62 244 ILE B O 1
ATOM 4732 N N . ILE B 1 245 ? 2.639 -26.422 -12.023 1 97.12 245 ILE B N 1
ATOM 4733 C CA . ILE B 1 245 ? 3.396 -27.047 -10.938 1 97.12 245 ILE B CA 1
ATOM 4734 C C . ILE B 1 245 ? 3.211 -28.562 -10.977 1 97.12 245 ILE B C 1
ATOM 4736 O O . ILE B 1 245 ? 4.18 -29.312 -10.867 1 97.12 245 ILE B O 1
ATOM 4740 N N . ASP B 1 246 ? 1.947 -29.016 -11.172 1 96.31 246 ASP B N 1
ATOM 4741 C CA . ASP B 1 246 ? 1.635 -30.453 -11.195 1 96.31 246 ASP B CA 1
ATOM 4742 C C . ASP B 1 246 ? 2.479 -31.172 -12.234 1 96.31 246 ASP B C 1
ATOM 4744 O O . ASP B 1 246 ? 3.109 -32.188 -11.922 1 96.31 246 ASP B O 1
ATOM 4748 N N . TYR B 1 247 ? 2.48 -30.609 -13.352 1 95.19 247 TYR B N 1
ATOM 4749 C CA . TYR B 1 247 ? 3.182 -31.25 -14.461 1 95.19 247 TYR B CA 1
ATOM 4750 C C . TYR B 1 247 ? 4.688 -31.234 -14.234 1 95.19 247 TYR B C 1
ATOM 4752 O O . TYR B 1 247 ? 5.383 -32.188 -14.562 1 95.19 247 TYR B O 1
ATOM 4760 N N . GLN B 1 248 ? 5.207 -30.172 -13.711 1 95.94 248 GLN B N 1
ATOM 4761 C CA . GLN B 1 248 ? 6.637 -30.094 -13.422 1 95.94 248 GLN B CA 1
ATOM 4762 C C . GLN B 1 248 ? 7.059 -31.188 -12.445 1 95.94 248 GLN B C 1
ATOM 4764 O O . GLN B 1 248 ? 8.133 -31.766 -12.578 1 95.94 248 GLN B O 1
ATOM 4769 N N . ILE B 1 249 ? 6.246 -31.422 -11.508 1 94.75 249 ILE B N 1
ATOM 4770 C CA . ILE B 1 249 ? 6.551 -32.438 -10.508 1 94.75 249 ILE B CA 1
ATOM 4771 C C . ILE B 1 249 ? 6.539 -33.844 -11.164 1 94.75 249 ILE B C 1
ATOM 4773 O O . ILE B 1 249 ? 7.406 -34.656 -10.891 1 94.75 249 ILE B O 1
ATOM 4777 N N . VAL B 1 250 ? 5.551 -34.094 -12.047 1 93.19 250 VAL B N 1
ATOM 4778 C CA . VAL B 1 250 ? 5.504 -35.312 -12.805 1 93.19 250 VAL B CA 1
ATOM 4779 C C . VAL B 1 250 ? 6.785 -35.5 -13.609 1 93.19 250 VAL B C 1
ATOM 4781 O O . VAL B 1 250 ? 7.398 -36.562 -13.609 1 93.19 250 VAL B O 1
ATOM 4784 N N . LYS B 1 251 ? 7.188 -34.469 -14.219 1 93.38 251 LYS B N 1
ATOM 4785 C CA . LYS B 1 251 ? 8.414 -34.469 -15.008 1 93.38 251 LYS B CA 1
ATOM 4786 C C . LYS B 1 251 ? 9.625 -34.812 -14.133 1 93.38 251 LYS B C 1
ATOM 4788 O O . LYS B 1 251 ? 10.484 -35.594 -14.516 1 93.38 251 LYS B O 1
ATOM 4793 N N . MET B 1 252 ? 9.672 -34.156 -13.016 1 94.25 252 MET B N 1
ATOM 4794 C CA . MET B 1 252 ? 10.781 -34.406 -12.094 1 94.25 252 MET B CA 1
ATOM 4795 C C . MET B 1 252 ? 10.82 -35.844 -11.633 1 94.25 252 MET B C 1
ATOM 4797 O O . MET B 1 252 ? 11.898 -36.438 -11.477 1 94.25 252 MET B O 1
ATOM 4801 N N . ASN B 1 253 ? 9.641 -36.438 -11.367 1 91.12 253 ASN B N 1
ATOM 4802 C CA . ASN B 1 253 ? 9.555 -37.844 -11 1 91.12 253 ASN B CA 1
ATOM 4803 C C . ASN B 1 253 ? 10.039 -38.75 -12.133 1 91.12 253 ASN B C 1
ATOM 4805 O O . ASN B 1 253 ? 10.844 -39.656 -11.898 1 91.12 253 ASN B O 1
ATOM 4809 N N . ASN B 1 254 ? 9.594 -38.469 -13.344 1 89.81 254 ASN B N 1
ATOM 4810 C CA . ASN B 1 254 ? 9.922 -39.281 -14.508 1 89.81 254 ASN B CA 1
ATOM 4811 C C . ASN B 1 254 ? 11.406 -39.219 -14.836 1 89.81 254 ASN B C 1
ATOM 4813 O O . ASN B 1 254 ? 11.984 -40.188 -15.32 1 89.81 254 ASN B O 1
ATOM 4817 N N . LEU B 1 255 ? 11.992 -38.125 -14.5 1 92.88 255 LEU B N 1
ATOM 4818 C CA . LEU B 1 255 ? 13.406 -37.906 -14.812 1 92.88 255 LEU B CA 1
ATOM 4819 C C . LEU B 1 255 ? 14.281 -38.281 -13.617 1 92.88 255 LEU B C 1
ATOM 4821 O O . LEU B 1 255 ? 15.484 -38 -13.625 1 92.88 255 LEU B O 1
ATOM 4825 N N . ASN B 1 256 ? 13.719 -38.75 -12.57 1 92.75 256 ASN B N 1
ATOM 4826 C CA . ASN B 1 256 ? 14.406 -39.156 -11.352 1 92.75 256 ASN B CA 1
ATOM 4827 C C . ASN B 1 256 ? 15.219 -38.031 -10.742 1 92.75 256 ASN B C 1
ATOM 4829 O O . ASN B 1 256 ? 16.375 -38.219 -10.359 1 92.75 256 ASN B O 1
ATOM 4833 N N . MET B 1 257 ? 14.57 -36.875 -10.734 1 93.81 257 MET B N 1
ATOM 4834 C CA . MET B 1 257 ? 15.219 -35.688 -10.188 1 93.81 257 MET B CA 1
ATOM 4835 C C . MET B 1 257 ? 14.93 -35.562 -8.703 1 93.81 257 MET B C 1
ATOM 4837 O O . MET B 1 257 ? 15.461 -34.656 -8.047 1 93.81 257 MET B O 1
ATOM 4841 N N . ILE B 1 258 ? 14.102 -36.406 -8.203 1 93.75 258 ILE B N 1
ATOM 4842 C CA . ILE B 1 258 ? 13.703 -36.312 -6.797 1 93.75 258 ILE B CA 1
ATOM 4843 C C . ILE B 1 258 ? 14.438 -37.406 -5.992 1 93.75 258 ILE B C 1
ATOM 4845 O O . ILE B 1 258 ? 14.312 -38.594 -6.281 1 93.75 258 ILE B O 1
ATOM 4849 N N . ASP B 1 259 ? 15.234 -36.969 -5.012 1 93.62 259 ASP B N 1
ATOM 4850 C CA . ASP B 1 259 ? 15.953 -37.844 -4.121 1 93.62 259 ASP B CA 1
ATOM 4851 C C . ASP B 1 259 ? 15.273 -37.938 -2.756 1 93.62 259 ASP B C 1
ATOM 4853 O O . ASP B 1 259 ? 15.156 -36.938 -2.051 1 93.62 259 ASP B O 1
ATOM 4857 N N . ASN B 1 260 ? 14.883 -39.125 -2.414 1 90.19 260 ASN B N 1
ATOM 4858 C CA . ASN B 1 260 ? 14.195 -39.344 -1.146 1 90.19 260 ASN B CA 1
ATOM 4859 C C . ASN B 1 260 ? 15.039 -38.875 0.034 1 90.19 260 ASN B C 1
ATOM 4861 O O . ASN B 1 260 ? 14.5 -38.469 1.064 1 90.19 260 ASN B O 1
ATOM 4865 N N . ASN B 1 261 ? 16.328 -38.875 -0.142 1 92.5 261 ASN B N 1
ATOM 4866 C CA . ASN B 1 261 ? 17.234 -38.469 0.935 1 92.5 261 ASN B CA 1
ATOM 4867 C C . ASN B 1 261 ? 17.188 -36.969 1.189 1 92.5 261 ASN B C 1
ATOM 4869 O O . ASN B 1 261 ? 17.688 -36.5 2.219 1 92.5 261 ASN B O 1
ATOM 4873 N N . ASP B 1 262 ? 16.656 -36.344 0.219 1 93.62 262 ASP B N 1
ATOM 4874 C CA . ASP B 1 262 ? 16.562 -34.875 0.376 1 93.62 262 ASP B CA 1
ATOM 4875 C C . ASP B 1 262 ? 15.43 -34.5 1.336 1 93.62 262 ASP B C 1
ATOM 4877 O O . ASP B 1 262 ? 15.273 -33.344 1.705 1 93.62 262 ASP B O 1
ATOM 4881 N N . PHE B 1 263 ? 14.672 -35.5 1.753 1 92.38 263 PHE B N 1
ATOM 4882 C CA . PHE B 1 263 ? 13.492 -35.281 2.576 1 92.38 263 PHE B CA 1
ATOM 4883 C C . PHE B 1 263 ? 13.617 -35.969 3.918 1 92.38 263 PHE B C 1
ATOM 4885 O O . PHE B 1 263 ? 14.25 -37.031 4.012 1 92.38 263 PHE B O 1
ATOM 4892 N N . THR B 1 264 ? 13.078 -35.344 4.914 1 91.19 264 THR B N 1
ATOM 4893 C CA . THR B 1 264 ? 13.008 -35.938 6.242 1 91.19 264 THR B CA 1
ATOM 4894 C C . THR B 1 264 ? 11.562 -36.25 6.617 1 91.19 264 THR B C 1
ATOM 4896 O O . THR B 1 264 ? 10.664 -35.438 6.375 1 91.19 264 THR B O 1
ATOM 4899 N N . ILE B 1 265 ? 11.344 -37.375 7.031 1 85.38 265 ILE B N 1
ATOM 4900 C CA . ILE B 1 265 ? 10.008 -37.812 7.453 1 85.38 265 ILE B CA 1
ATOM 4901 C C . ILE B 1 265 ? 9.938 -37.844 8.977 1 85.38 265 ILE B C 1
ATOM 4903 O O . ILE B 1 265 ? 10.711 -38.531 9.633 1 85.38 265 ILE B O 1
ATOM 4907 N N . ARG B 1 266 ? 9.266 -36.969 9.578 1 80.75 266 ARG B N 1
ATOM 4908 C CA . ARG B 1 266 ? 9.031 -36.938 11.016 1 80.75 266 ARG B CA 1
ATOM 4909 C C . ARG B 1 266 ? 7.535 -36.969 11.328 1 80.75 266 ARG B C 1
ATOM 4911 O O . ARG B 1 266 ? 6.793 -36.094 10.852 1 80.75 266 ARG B O 1
ATOM 4918 N N . ASN B 1 267 ? 7.051 -37.781 12.102 1 79.88 267 ASN B N 1
ATOM 4919 C CA . ASN B 1 267 ? 5.656 -37.875 12.516 1 79.88 267 ASN B CA 1
ATOM 4920 C C . ASN B 1 267 ? 4.715 -37.906 11.32 1 79.88 267 ASN B C 1
ATOM 4922 O O . ASN B 1 267 ? 3.738 -37.156 11.281 1 79.88 267 ASN B O 1
ATOM 4926 N N . PHE B 1 268 ? 5.125 -38.594 10.375 1 79.12 268 PHE B N 1
ATOM 4927 C CA . PHE B 1 268 ? 4.328 -38.844 9.18 1 79.12 268 PHE B CA 1
ATOM 4928 C C . PHE B 1 268 ? 4.246 -37.562 8.336 1 79.12 268 PHE B C 1
ATOM 4930 O O . PHE B 1 268 ? 3.328 -37.406 7.523 1 79.12 268 PHE B O 1
ATOM 4937 N N . GLN B 1 269 ? 5.074 -36.656 8.664 1 83.88 269 GLN B N 1
ATOM 4938 C CA . GLN B 1 269 ? 5.16 -35.469 7.844 1 83.88 269 GLN B CA 1
ATOM 4939 C C . GLN B 1 269 ? 6.492 -35.406 7.102 1 83.88 269 GLN B C 1
ATOM 4941 O O . GLN B 1 269 ? 7.543 -35.688 7.668 1 83.88 269 GLN B O 1
ATOM 4946 N N . VAL B 1 270 ? 6.352 -35.156 5.852 1 87.31 270 VAL B N 1
ATOM 4947 C CA . VAL B 1 270 ? 7.539 -35.031 5.008 1 87.31 270 VAL B CA 1
ATOM 4948 C C . VAL B 1 270 ? 7.957 -33.594 4.891 1 87.31 270 VAL B C 1
ATOM 4950 O O . VAL B 1 270 ? 7.125 -32.719 4.609 1 87.31 270 VAL B O 1
ATOM 4953 N N . THR B 1 271 ? 9.25 -33.344 5.184 1 88.5 271 THR B N 1
ATOM 4954 C CA . THR B 1 271 ? 9.781 -31.984 5.059 1 88.5 271 THR B CA 1
ATOM 4955 C C . THR B 1 271 ? 11.047 -31.984 4.203 1 88.5 271 THR B C 1
ATOM 4957 O O . THR B 1 271 ? 11.859 -32.906 4.281 1 88.5 271 THR B O 1
ATOM 4960 N N . LEU B 1 272 ? 11.117 -31.016 3.381 1 89.19 272 LEU B N 1
ATOM 4961 C CA . LEU B 1 272 ? 12.305 -30.844 2.557 1 89.19 272 LEU B CA 1
ATOM 4962 C C . LEU B 1 272 ? 13.445 -30.25 3.377 1 89.19 272 LEU B C 1
ATOM 4964 O O . LEU B 1 272 ? 13.266 -29.25 4.082 1 89.19 272 LEU B O 1
ATOM 4968 N N . ASN B 1 273 ? 14.578 -30.953 3.279 1 86.94 273 ASN B N 1
ATOM 4969 C CA . ASN B 1 273 ? 15.75 -30.469 3.998 1 86.94 273 ASN B CA 1
ATOM 4970 C C . ASN B 1 273 ? 16.219 -29.125 3.453 1 86.94 273 ASN B C 1
ATOM 4972 O O . ASN B 1 273 ? 16.25 -28.906 2.24 1 86.94 273 ASN B O 1
ATOM 4976 N N . TYR B 1 274 ? 16.594 -28.266 4.355 1 81.56 274 TYR B N 1
ATOM 4977 C CA . TYR B 1 274 ? 16.984 -26.891 4.016 1 81.56 274 TYR B CA 1
ATOM 4978 C C . TYR B 1 274 ? 18.141 -26.891 3.025 1 81.56 274 TYR B C 1
ATOM 4980 O O . TYR B 1 274 ? 18.125 -26.109 2.062 1 81.56 274 TYR B O 1
ATOM 4988 N N . LYS B 1 275 ? 19.125 -27.703 3.217 1 81.25 275 LYS B N 1
ATOM 4989 C CA . LYS B 1 275 ? 20.312 -27.734 2.389 1 81.25 275 LYS B CA 1
ATOM 4990 C C . LYS B 1 275 ? 19.984 -28.094 0.944 1 81.25 275 LYS B C 1
ATOM 4992 O O . LYS B 1 275 ? 20.719 -27.719 0.021 1 81.25 275 LYS B O 1
ATOM 4997 N N . ASP B 1 276 ? 18.875 -28.812 0.755 1 85.19 276 ASP B N 1
ATOM 4998 C CA . ASP B 1 276 ? 18.516 -29.344 -0.56 1 85.19 276 ASP B CA 1
ATOM 4999 C C . ASP B 1 276 ? 17.391 -28.516 -1.186 1 85.19 276 ASP B C 1
ATOM 5001 O O . ASP B 1 276 ? 16.984 -28.781 -2.318 1 85.19 276 ASP B O 1
ATOM 5005 N N . SER B 1 277 ? 16.891 -27.562 -0.517 1 86.88 277 SER B N 1
ATOM 5006 C CA . SER B 1 277 ? 15.703 -26.812 -0.929 1 86.88 277 SER B CA 1
ATOM 5007 C C . SER B 1 277 ? 15.961 -26.016 -2.199 1 86.88 277 SER B C 1
ATOM 5009 O O . SER B 1 277 ? 15.078 -25.875 -3.043 1 86.88 277 SER B O 1
ATOM 5011 N N . LYS B 1 278 ? 17.156 -25.562 -2.375 1 83.5 278 LYS B N 1
ATOM 5012 C CA . LYS B 1 278 ? 17.5 -24.688 -3.49 1 83.5 278 LYS B CA 1
ATOM 5013 C C . LYS B 1 278 ? 17.234 -25.359 -4.828 1 83.5 278 LYS B C 1
ATOM 5015 O O . LYS B 1 278 ? 16.688 -24.75 -5.75 1 83.5 278 LYS B O 1
ATOM 5020 N N . LYS B 1 279 ? 17.578 -26.578 -4.891 1 89.5 279 LYS B N 1
ATOM 5021 C CA . LYS B 1 279 ? 17.422 -27.328 -6.129 1 89.5 279 LYS B CA 1
ATOM 5022 C C . LYS B 1 279 ? 15.953 -27.438 -6.535 1 89.5 279 LYS B C 1
ATOM 5024 O O . LYS B 1 279 ? 15.602 -27.188 -7.691 1 89.5 279 LYS B O 1
ATOM 5029 N N . TYR B 1 280 ? 15.086 -27.766 -5.605 1 92.44 280 TYR B N 1
ATOM 5030 C CA . TYR B 1 280 ? 13.672 -27.953 -5.895 1 92.44 280 TYR B CA 1
ATOM 5031 C C . TYR B 1 280 ? 12.984 -26.609 -6.156 1 92.44 280 TYR B C 1
ATOM 5033 O O . TYR B 1 280 ? 12.172 -26.5 -7.082 1 92.44 280 TYR B O 1
ATOM 5041 N N . VAL B 1 281 ? 13.328 -25.625 -5.418 1 90.44 281 VAL B N 1
ATOM 5042 C CA . VAL B 1 281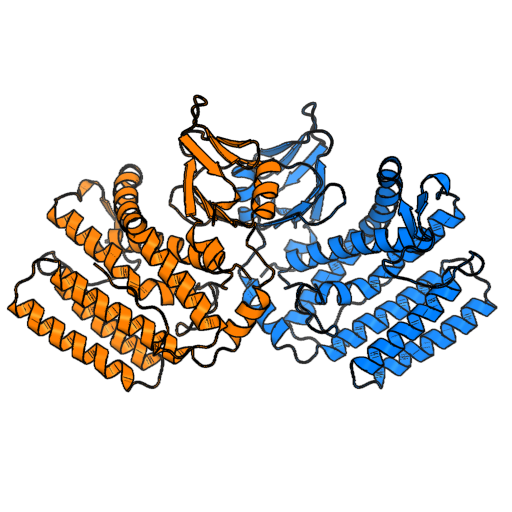 ? 12.781 -24.281 -5.629 1 90.44 281 VAL B CA 1
ATOM 5043 C C . VAL B 1 281 ? 13.172 -23.781 -7.016 1 90.44 281 VAL B C 1
ATOM 5045 O O . VAL B 1 281 ? 12.344 -23.219 -7.734 1 90.44 281 VAL B O 1
ATOM 5048 N N . GLY B 1 282 ? 14.414 -24 -7.34 1 89.44 282 GLY B N 1
ATOM 5049 C CA . GLY B 1 282 ? 14.891 -23.578 -8.648 1 89.44 282 GLY B CA 1
ATOM 5050 C C . GLY B 1 282 ? 14.133 -24.219 -9.797 1 89.44 282 GLY B C 1
ATOM 5051 O O . GLY B 1 282 ? 13.734 -23.547 -10.742 1 89.44 282 GLY B O 1
ATOM 5052 N N . CYS B 1 283 ? 13.875 -25.484 -9.656 1 93.56 283 CYS B N 1
ATOM 5053 C CA . CYS B 1 283 ? 13.18 -26.234 -10.703 1 93.56 283 CYS B CA 1
ATOM 5054 C C . CYS B 1 283 ? 11.734 -25.766 -10.836 1 93.56 283 CYS B C 1
ATOM 5056 O O . CYS B 1 283 ? 11.258 -25.516 -11.945 1 93.56 283 CYS B O 1
ATOM 5058 N N . LEU B 1 284 ? 11.086 -25.609 -9.75 1 95.12 284 LEU B N 1
ATOM 5059 C CA . LEU B 1 284 ? 9.688 -25.203 -9.758 1 95.12 284 LEU B CA 1
ATOM 5060 C C . LEU B 1 284 ? 9.531 -23.766 -10.203 1 95.12 284 LEU B C 1
ATOM 5062 O O . LEU B 1 284 ? 8.609 -23.438 -10.953 1 95.12 284 LEU B O 1
ATOM 5066 N N . MET B 1 285 ? 10.453 -22.922 -9.805 1 92.25 285 MET B N 1
ATOM 5067 C CA . MET B 1 285 ? 10.414 -21.531 -10.219 1 92.25 285 MET B CA 1
ATOM 5068 C C . MET B 1 285 ? 10.672 -21.406 -11.719 1 92.25 285 MET B C 1
ATOM 5070 O O . MET B 1 285 ? 10.062 -20.547 -12.383 1 92.25 285 MET B O 1
ATOM 5074 N N . LYS B 1 286 ? 11.578 -22.234 -12.203 1 93.5 286 LYS B N 1
ATOM 5075 C CA . LYS B 1 286 ? 11.844 -22.219 -13.641 1 93.5 286 LYS B CA 1
ATOM 5076 C C . LYS B 1 286 ? 10.578 -22.516 -14.438 1 93.5 286 LYS B C 1
ATOM 5078 O O . LYS B 1 286 ? 10.305 -21.875 -15.453 1 93.5 286 LYS B O 1
ATOM 5083 N N . ALA B 1 287 ? 9.82 -23.484 -13.984 1 95.69 287 ALA B N 1
ATOM 5084 C CA . ALA B 1 287 ? 8.562 -23.828 -14.648 1 95.69 287 ALA B CA 1
ATOM 5085 C C . ALA B 1 287 ? 7.613 -22.625 -14.68 1 95.69 287 ALA B C 1
ATOM 5087 O O . ALA B 1 287 ? 6.953 -22.375 -15.688 1 95.69 287 ALA B O 1
ATOM 5088 N N . ILE B 1 288 ? 7.547 -21.891 -13.609 1 95 288 ILE B N 1
ATOM 5089 C CA . ILE B 1 288 ? 6.699 -20.703 -13.516 1 95 288 ILE B CA 1
ATOM 5090 C C . ILE B 1 288 ? 7.215 -19.625 -14.469 1 95 288 ILE B C 1
ATOM 5092 O O . ILE B 1 288 ? 6.445 -19.062 -15.25 1 95 288 ILE B O 1
ATOM 5096 N N . LEU B 1 289 ? 8.516 -19.391 -14.461 1 91.88 289 LEU B N 1
ATOM 5097 C CA . LEU B 1 289 ? 9.133 -18.328 -15.234 1 91.88 289 LEU B CA 1
ATOM 5098 C C . LEU B 1 289 ? 9.047 -18.625 -16.734 1 91.88 289 LEU B C 1
ATOM 5100 O O . LEU B 1 289 ? 8.969 -17.703 -17.547 1 91.88 289 LEU B O 1
ATOM 5104 N N . ASP B 1 290 ? 9.086 -19.922 -17.047 1 94.5 290 ASP B N 1
ATOM 5105 C CA . ASP B 1 290 ? 8.914 -20.312 -18.453 1 94.5 290 ASP B CA 1
ATOM 5106 C C . ASP B 1 290 ? 7.535 -19.891 -18.969 1 94.5 290 ASP B C 1
ATOM 5108 O O . ASP B 1 290 ? 7.328 -19.797 -20.188 1 94.5 290 ASP B O 1
ATOM 5112 N N . ASN B 1 291 ? 6.594 -19.656 -18.078 1 95.31 291 ASN B N 1
ATOM 5113 C CA . ASN B 1 291 ? 5.242 -19.25 -18.438 1 95.31 291 ASN B CA 1
ATOM 5114 C C . ASN B 1 291 ? 4.977 -17.797 -18.078 1 95.31 291 ASN B C 1
ATOM 5116 O O . ASN B 1 291 ? 3.828 -17.359 -18.078 1 95.31 291 ASN B O 1
ATOM 5120 N N . ARG B 1 292 ? 6.039 -17.016 -17.828 1 91.75 292 ARG B N 1
ATOM 5121 C CA . ARG B 1 292 ? 5.91 -15.68 -17.25 1 91.75 292 ARG B CA 1
ATOM 5122 C C . ARG B 1 292 ? 5.129 -14.758 -18.172 1 91.75 292 ARG B C 1
ATOM 5124 O O . ARG B 1 292 ? 4.332 -13.938 -17.719 1 91.75 292 ARG B O 1
ATOM 5131 N N . GLU B 1 293 ? 5.379 -14.82 -19.469 1 91.06 293 GLU B N 1
ATOM 5132 C CA . GLU B 1 293 ? 4.691 -13.945 -20.422 1 91.06 293 GLU B CA 1
ATOM 5133 C C . GLU B 1 293 ? 3.191 -14.227 -20.438 1 91.06 293 GLU B C 1
ATOM 5135 O O . GLU B 1 293 ? 2.379 -13.305 -20.406 1 91.06 293 GLU B O 1
ATOM 5140 N N . ASP B 1 294 ? 2.85 -15.516 -20.469 1 94.69 294 ASP B N 1
ATOM 5141 C CA . ASP B 1 294 ? 1.443 -15.906 -20.484 1 94.69 294 ASP B CA 1
ATOM 5142 C C . ASP B 1 294 ? 0.741 -15.484 -19.188 1 94.69 294 ASP B C 1
ATOM 5144 O O . ASP B 1 294 ? -0.406 -15.039 -19.219 1 94.69 294 ASP B O 1
ATOM 5148 N N . LEU B 1 295 ? 1.409 -15.688 -18.125 1 94.88 295 LEU B N 1
ATOM 5149 C CA . LEU B 1 295 ? 0.839 -15.312 -16.844 1 94.88 295 LEU B CA 1
ATOM 5150 C C . LEU B 1 295 ? 0.602 -13.805 -16.766 1 94.88 295 LEU B C 1
ATOM 5152 O O . LEU B 1 295 ? -0.452 -13.367 -16.297 1 94.88 295 LEU B O 1
ATOM 5156 N N . PHE B 1 296 ? 1.543 -13.055 -17.25 1 92 296 PHE B N 1
ATOM 5157 C CA . PHE B 1 296 ? 1.422 -11.602 -17.266 1 92 296 PHE B CA 1
ATOM 5158 C C . PHE B 1 296 ? 0.244 -11.164 -18.141 1 92 296 PHE B C 1
ATOM 5160 O O . PHE B 1 296 ? -0.592 -10.375 -17.703 1 92 296 PHE B O 1
ATOM 5167 N N . MET B 1 297 ? 0.21 -11.742 -19.312 1 93.62 297 MET B N 1
ATOM 5168 C CA . MET B 1 297 ? -0.854 -11.383 -20.25 1 93.62 297 MET B CA 1
ATOM 5169 C C . MET B 1 297 ? -2.221 -11.758 -19.688 1 93.62 297 MET B C 1
ATOM 5171 O O . MET B 1 297 ? -3.193 -11.016 -19.859 1 93.62 297 MET B O 1
ATOM 5175 N N . TYR B 1 298 ? -2.289 -12.812 -19.047 1 96.56 298 TYR B N 1
ATOM 5176 C CA . TYR B 1 298 ? -3.545 -13.242 -18.438 1 96.56 298 TYR B CA 1
ATOM 5177 C C . TYR B 1 298 ? -4.039 -12.219 -17.422 1 96.56 298 TYR B C 1
ATOM 5179 O O . TYR B 1 298 ? -5.188 -11.773 -17.484 1 96.56 298 TYR B O 1
ATOM 5187 N N . VAL B 1 299 ? -3.199 -11.805 -16.469 1 94.06 299 VAL B N 1
ATOM 5188 C CA . VAL B 1 299 ? -3.588 -10.883 -15.406 1 94.06 299 VAL B CA 1
ATOM 5189 C C . VAL B 1 299 ? -3.912 -9.516 -16 1 94.06 299 VAL B C 1
ATOM 5191 O O . VAL B 1 299 ? -4.867 -8.859 -15.578 1 94.06 299 VAL B O 1
ATOM 5194 N N . GLN B 1 300 ? -3.115 -9.117 -16.969 1 92.31 300 GLN B N 1
ATOM 5195 C CA . GLN B 1 300 ? -3.381 -7.852 -17.656 1 92.31 300 GLN B CA 1
ATOM 5196 C C . GLN B 1 300 ? -4.758 -7.855 -18.312 1 92.31 300 GLN B C 1
ATOM 5198 O O . GLN B 1 300 ? -5.527 -6.906 -18.156 1 92.31 300 GLN B O 1
ATOM 5203 N N . ASN B 1 301 ? -5.008 -8.938 -19.016 1 95.25 301 ASN B N 1
ATOM 5204 C CA . ASN B 1 301 ? -6.289 -9.047 -19.703 1 95.25 301 ASN B CA 1
ATOM 5205 C C . ASN B 1 301 ? -7.445 -9.172 -18.719 1 95.25 301 ASN B C 1
ATOM 5207 O O . ASN B 1 301 ? -8.547 -8.695 -18.984 1 95.25 301 ASN B O 1
ATOM 5211 N N . TYR B 1 302 ? -7.23 -9.844 -17.656 1 95.62 302 TYR B N 1
ATOM 5212 C CA . TYR B 1 302 ? -8.234 -9.914 -16.594 1 95.62 302 TYR B CA 1
ATOM 5213 C C . TYR B 1 302 ? -8.547 -8.523 -16.062 1 95.62 302 TYR B C 1
ATOM 5215 O O . TYR B 1 302 ? -9.719 -8.156 -15.914 1 95.62 302 TYR B O 1
ATOM 5223 N N . TYR B 1 303 ? -7.496 -7.727 -15.773 1 93.12 303 TYR B N 1
ATOM 5224 C CA . TYR B 1 303 ? -7.656 -6.355 -15.297 1 93.12 303 TYR B CA 1
ATOM 5225 C C . TYR B 1 303 ? -8.5 -5.539 -16.266 1 93.12 303 TYR B C 1
ATOM 5227 O O . TYR B 1 303 ? -9.453 -4.867 -15.859 1 93.12 303 TYR B O 1
ATOM 5235 N N . ARG B 1 304 ? -8.164 -5.66 -17.5 1 93.38 304 ARG B N 1
ATOM 5236 C CA . ARG B 1 304 ? -8.867 -4.898 -18.531 1 93.38 304 ARG B CA 1
ATOM 5237 C C . ARG B 1 304 ? -10.336 -5.312 -18.594 1 93.38 304 ARG B C 1
ATOM 5239 O O . ARG B 1 304 ? -11.227 -4.457 -18.641 1 93.38 304 ARG B O 1
ATOM 5246 N N . ALA B 1 305 ? -10.578 -6.586 -18.641 1 94.81 305 ALA B N 1
ATOM 5247 C CA . ALA B 1 305 ? -11.945 -7.094 -18.719 1 94.81 305 ALA B CA 1
ATOM 5248 C C . ALA B 1 305 ? -12.742 -6.688 -17.469 1 94.81 305 ALA B C 1
ATOM 5250 O O . ALA B 1 305 ? -13.906 -6.285 -17.578 1 94.81 305 ALA B O 1
ATOM 5251 N N . PHE B 1 306 ? -12.133 -6.746 -16.359 1 92.94 306 PHE B N 1
ATOM 5252 C CA . PHE B 1 306 ? -12.773 -6.434 -15.086 1 92.94 306 PHE B CA 1
ATOM 5253 C C . PHE B 1 306 ? -13.141 -4.957 -15.016 1 92.94 306 PHE B C 1
ATOM 5255 O O . PHE B 1 306 ? -14.273 -4.609 -14.688 1 92.94 306 PHE B O 1
ATOM 5262 N N . MET B 1 307 ? -12.25 -4.102 -15.375 1 90.56 307 MET B N 1
ATOM 5263 C CA . MET B 1 307 ? -12.453 -2.656 -15.297 1 90.56 307 MET B CA 1
ATOM 5264 C C . MET B 1 307 ? -13.492 -2.197 -16.312 1 90.56 307 MET B C 1
ATOM 5266 O O . MET B 1 307 ? -14.25 -1.262 -16.062 1 90.56 307 MET B O 1
ATOM 5270 N N . LYS B 1 308 ? -13.508 -2.904 -17.406 1 92 308 LYS B N 1
ATOM 5271 C CA . LYS B 1 308 ? -14.445 -2.523 -18.453 1 92 308 LYS B CA 1
ATOM 5272 C C . LYS B 1 308 ? -15.781 -3.242 -18.297 1 92 308 LYS B C 1
ATOM 5274 O O . LYS B 1 308 ? -16.672 -3.113 -19.141 1 92 308 LYS B O 1
ATOM 5279 N N . ASN B 1 309 ? -15.867 -4.047 -17.281 1 90.31 309 ASN B N 1
ATOM 5280 C CA . ASN B 1 309 ? -17.078 -4.809 -17.016 1 90.31 309 ASN B CA 1
ATOM 5281 C C . ASN B 1 309 ? -17.531 -5.613 -18.219 1 90.31 309 ASN B C 1
ATOM 5283 O O . ASN B 1 309 ? -18.688 -5.543 -18.641 1 90.31 309 ASN B O 1
ATOM 5287 N N . LYS B 1 310 ? -16.625 -6.254 -18.766 1 92.25 310 LYS B N 1
ATOM 5288 C CA . LYS B 1 310 ? -16.906 -7.062 -19.953 1 92.25 310 LYS B CA 1
ATOM 5289 C C . LYS B 1 310 ? -17.703 -8.312 -19.594 1 92.25 310 LYS B C 1
ATOM 5291 O O . LYS B 1 310 ? -17.812 -8.656 -18.406 1 92.25 310 LYS B O 1
ATOM 5296 N N . ASN B 1 311 ? -18.219 -8.922 -20.703 1 93.75 311 ASN B N 1
ATOM 5297 C CA . ASN B 1 311 ? -18.875 -10.219 -20.516 1 93.75 311 ASN B CA 1
ATOM 5298 C C . ASN B 1 311 ? -17.859 -11.305 -20.156 1 93.75 311 ASN B C 1
ATOM 5300 O O . ASN B 1 311 ? -16.688 -11.219 -20.516 1 93.75 311 ASN B O 1
ATOM 5304 N N . ILE B 1 312 ? -18.391 -12.273 -19.469 1 93.94 312 ILE B N 1
ATOM 5305 C CA . ILE B 1 312 ? -17.516 -13.336 -18.953 1 93.94 312 ILE B CA 1
ATOM 5306 C C . ILE B 1 312 ? -16.781 -14.008 -20.109 1 93.94 312 ILE B C 1
ATOM 5308 O O . ILE B 1 312 ? -15.641 -14.438 -19.969 1 93.94 312 ILE B O 1
ATOM 5312 N N . VAL B 1 313 ? -17.422 -14.062 -21.234 1 92.81 313 VAL B N 1
ATOM 5313 C CA . VAL B 1 313 ? -16.844 -14.734 -22.391 1 92.81 313 VAL B CA 1
ATOM 5314 C C . VAL B 1 313 ? -15.594 -13.992 -22.844 1 92.81 313 VAL B C 1
ATOM 5316 O O . VAL B 1 313 ? -14.719 -14.578 -23.484 1 92.81 313 VAL B O 1
ATOM 5319 N N . ASP B 1 314 ? -15.438 -12.695 -22.438 1 94.38 314 ASP B N 1
ATOM 5320 C CA . ASP B 1 314 ? -14.312 -11.875 -22.859 1 94.38 314 ASP B CA 1
ATOM 5321 C C . ASP B 1 314 ? -13.195 -11.906 -21.828 1 94.38 314 ASP B C 1
ATOM 5323 O O . ASP B 1 314 ? -12.133 -11.305 -22.016 1 94.38 314 ASP B O 1
ATOM 5327 N N . PHE B 1 315 ? -13.43 -12.617 -20.766 1 96.19 315 PHE B N 1
ATOM 5328 C CA . PHE B 1 315 ? -12.367 -12.789 -19.766 1 96.19 315 PHE B CA 1
ATOM 5329 C C . PHE B 1 315 ? -11.297 -13.742 -20.281 1 96.19 315 PHE B C 1
ATOM 5331 O O . PHE B 1 315 ? -11.586 -14.625 -21.094 1 96.19 315 PHE B O 1
ATOM 5338 N N . PRO B 1 316 ? -10.07 -13.555 -19.859 1 96.5 316 PRO B N 1
ATOM 5339 C CA . PRO B 1 316 ? -8.969 -14.344 -20.406 1 96.5 316 PRO B CA 1
ATOM 5340 C C . PRO B 1 316 ? -9.016 -15.805 -19.984 1 96.5 316 PRO B C 1
ATOM 5342 O O . PRO B 1 316 ? -9.555 -16.125 -18.922 1 96.5 316 PRO B O 1
ATOM 5345 N N . VAL B 1 317 ? -8.508 -16.641 -20.797 1 97.12 317 VAL B N 1
ATOM 5346 C CA . VAL B 1 317 ? -8.328 -18.062 -20.531 1 97.12 317 VAL B CA 1
ATOM 5347 C C . VAL B 1 317 ? -6.855 -18.422 -20.656 1 97.12 317 VAL B C 1
ATOM 5349 O O . VAL B 1 317 ? -6.188 -18.031 -21.609 1 97.12 317 VAL B O 1
ATOM 5352 N N . TYR B 1 318 ? -6.395 -19.031 -19.641 1 97.31 318 TYR B N 1
ATOM 5353 C CA . TYR B 1 318 ? -5.027 -19.547 -19.703 1 97.31 318 TYR B CA 1
ATOM 5354 C C . TYR B 1 318 ? -4.996 -20.938 -20.312 1 97.31 318 TYR B C 1
ATOM 5356 O O . TYR B 1 318 ? -5.699 -21.844 -19.844 1 97.31 318 TYR B O 1
ATOM 5364 N N . LYS B 1 319 ? -4.176 -21.078 -21.312 1 95.62 319 LYS B N 1
ATOM 5365 C CA . LYS B 1 319 ? -4.008 -22.375 -21.953 1 95.62 319 LYS B CA 1
ATOM 5366 C C . LYS B 1 319 ? -2.674 -23.016 -21.562 1 95.62 319 LYS B C 1
ATOM 5368 O O . LYS B 1 319 ? -1.617 -22.562 -22.016 1 95.62 319 LYS B O 1
ATOM 5373 N N . PHE B 1 320 ? -2.855 -23.953 -20.766 1 92.81 320 PHE B N 1
ATOM 5374 C CA . PHE B 1 320 ? -1.671 -24.719 -20.375 1 92.81 320 PHE B CA 1
ATOM 5375 C C . PHE B 1 320 ? -1.143 -25.531 -21.547 1 92.81 320 PHE B C 1
ATOM 5377 O O . PHE B 1 320 ? -1.907 -26.234 -22.219 1 92.81 320 PHE B O 1
ATOM 5384 N N . ARG B 1 321 ? 0.148 -25.266 -22.062 1 82.12 321 ARG B N 1
ATOM 5385 C CA . ARG B 1 321 ? 0.745 -25.984 -23.188 1 82.12 321 ARG B CA 1
ATOM 5386 C C . ARG B 1 321 ? 1.954 -26.797 -22.734 1 82.12 321 ARG B C 1
ATOM 5388 O O . ARG B 1 321 ? 2.629 -26.422 -21.766 1 82.12 321 ARG B O 1
#

Organism: NCBI:txid883114

InterPro domains:
  IPR002729 CRISPR-associated protein Cas1 [MF_01470] (10-308)
  IPR002729 CRISPR-associated protein Cas1 [PF01867] (15-281)
  IPR002729 CRISPR-associated protein Cas1 [TIGR00287] (14-282)
  IPR027617 CRISPR-associated endonuclease Cas1, PREFRAN subtype [TIGR04329] (6-320)
  IPR042206 CRISPR-associated endonuclease Cas1, C-terminal domain [G3DSA:1.20.120.920] (91-311)
  IPR050646 CRISPR-associated endonuclease Cas1 [PTHR34353] (11-305)

Solvent-accessible surface area (backbone atoms only — not comparable to full-atom values): 35240 Å² total; per-residue (Å²): 130,85,53,75,73,62,56,72,62,34,37,76,45,76,44,76,20,81,70,57,46,43,79,43,77,53,96,65,21,43,33,33,22,41,69,86,66,47,77,77,44,74,45,51,38,74,37,34,46,28,42,36,41,32,39,57,51,71,47,38,46,65,56,54,52,46,28,55,72,47,57,16,26,39,36,37,20,35,82,86,50,41,80,71,48,63,36,55,51,71,55,81,72,25,57,61,50,42,51,44,63,72,66,52,82,55,28,60,60,51,38,52,50,35,52,44,33,22,54,54,22,46,50,44,45,47,67,70,62,74,60,60,66,68,60,51,52,55,50,47,52,53,47,48,50,52,50,60,49,56,76,74,56,89,47,65,69,58,50,51,49,48,51,50,52,47,49,52,54,48,53,58,57,71,38,57,91,63,87,67,90,70,92,45,84,92,53,12,69,38,67,68,45,34,49,47,53,54,34,50,49,48,50,46,38,52,51,40,54,53,41,42,68,74,34,51,57,47,43,61,30,52,62,48,65,76,42,94,90,35,48,19,27,41,63,52,65,44,47,40,52,48,45,56,48,56,47,50,52,51,49,34,57,76,66,63,70,68,58,72,82,44,43,45,75,56,93,69,24,37,42,74,34,73,92,52,40,61,63,56,51,50,53,47,47,46,55,51,58,75,40,41,67,61,53,49,50,41,54,53,40,36,51,51,26,59,77,65,64,53,57,75,88,66,42,62,77,69,77,69,128,130,86,53,74,75,62,56,72,60,34,36,77,44,74,44,76,20,80,70,57,46,43,78,43,76,53,99,66,22,44,34,33,22,40,69,84,64,47,77,76,45,74,45,53,37,73,37,34,46,29,42,35,40,31,40,56,52,70,48,39,45,65,56,54,52,47,28,57,73,46,58,16,27,39,36,38,21,35,81,86,51,41,79,73,48,63,36,56,51,71,55,81,73,25,58,61,51,43,50,44,64,72,64,53,84,57,29,61,60,50,38,51,50,36,52,44,33,21,52,53,21,46,50,45,46,46,66,70,62,76,61,60,65,69,61,49,51,54,50,47,52,52,45,48,49,52,51,59,50,54,77,74,55,89,48,66,67,58,51,51,49,47,52,49,52,48,48,52,54,47,52,59,57,71,38,57,92,63,85,69,89,70,91,45,86,92,55,11,69,38,68,68,44,34,50,47,52,54,34,50,49,47,50,44,39,53,50,40,52,53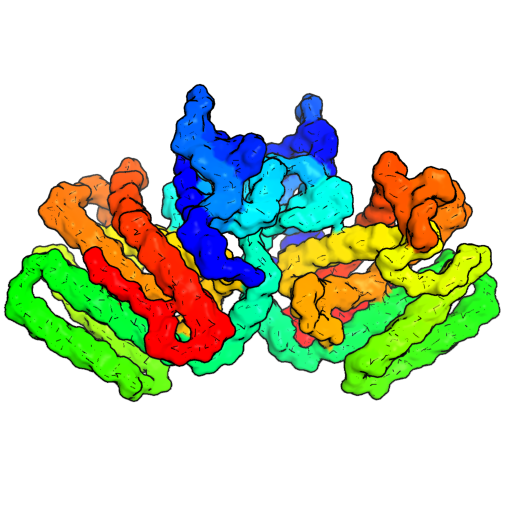,41,42,66,74,33,51,57,47,44,62,30,50,63,48,65,76,42,93,89,36,48,19,27,40,63,50,65,43,46,40,53,47,46,56,48,55,47,50,52,52,48,34,58,76,67,64,68,69,58,74,82,43,42,44,76,56,94,68,24,38,42,74,35,74,93,51,40,60,63,57,51,49,54,48,48,48,55,51,57,77,40,40,67,59,54,50,50,40,54,53,39,36,51,52,27,57,77,65,64,51,58,74,88,66,41,63,76,67,76,71,128

Foldseek 3Di:
DDDPVQLVQADEAEEECPQPWDWDDDPQKTFIAGPVRHTPDIDHLSRHQEYEYEDDDDDDPVNLVSCLVNQHKYFYAYNLGATDDIDSQPADVQVLVAVLLVVPPCLLVLLLLLLLLLLQQLLVLLVVLPDDPVLSVVLNVVSVVLSVVSVVDDALVVVVVSSVVSVFSSVCSLCPPVPDPTADAPQQLDDLNQLLNSLLSNLLSLLVVLLVSLNDQQQRHRRPDRDPPDSRNSVRNSSSVSSLSSSLSSVCVVVVVDDPVQWDADPSHIDGDPVCVVVSSVSSVVSVVVCVVLSNVLSVQQSVCSSVVHDSVSHDRRHDD/DPDPVQLVQADEAEEECPQPWDWDDDPQKTFIAGPVRDTPDIDHLSRHQEYEYEDDDDDDPVNLVSCLVNQHKYFYAYNLGATDDIDSQDADCQVLVAVLLVVPPCLLVLLLLLLLLLLQQLLVLLVVLPDDPVLSVVLNVVSVVLSVCSVVDDALVVVVVSSVVSVFSSVCSLCPPVPDPTADAPQQLDDLNQLLNSLLSNLLSLLVVLLVSLNDQQQRHRRPDRDPPDSRNSVRNSSSVSSLSSSLSSVCVVVVVDDPVQWDADPSHIDGHPVCVVVSSVSSVVSVVVCVVLSNVLSVQQSVCSSVVHDSVSHDRRHDD

pLDDT: mean 87.86, std 11.15, range [28.53, 98.06]